Protein AF-A0AB34FBK9-F1 (afdb_monomer)

Radius of gyration: 46.94 Å; Cα contacts (8 Å, |Δi|>4): 694; chains: 1; bounding box: 92×140×111 Å

Organism: NCBI:txid1247861

pLDDT: mean 86.63, std 13.23, range [25.17, 98.56]

Solvent-accessible surface area (backbone atoms only — not comparable to full-atom values): 35061 Å² total; per-residue (Å²): 133,79,87,72,79,78,83,44,65,68,35,50,50,53,49,42,48,59,75,66,54,56,94,82,66,64,41,33,58,76,89,62,78,40,50,65,57,51,53,52,50,51,49,54,39,46,56,58,52,44,78,49,50,58,82,76,61,33,54,30,48,48,31,28,45,40,19,54,45,40,36,53,61,25,36,41,97,90,62,40,47,29,36,73,47,35,33,64,48,62,35,74,73,51,25,70,64,26,41,36,49,43,60,28,60,42,28,32,25,34,36,39,40,34,62,52,96,73,19,42,34,43,30,28,31,72,49,53,77,48,59,64,64,52,72,71,44,83,85,56,48,76,45,58,41,48,69,48,34,34,26,31,34,63,90,61,59,45,70,70,48,34,48,53,50,22,47,49,50,23,45,45,15,68,53,69,56,73,89,40,39,48,71,40,78,54,96,91,37,84,37,77,36,80,77,49,51,40,47,32,50,62,56,62,49,50,48,48,50,50,45,38,73,62,66,18,41,82,48,91,69,90,60,46,78,40,76,44,85,70,61,79,31,66,40,92,95,36,93,40,49,16,61,64,51,43,65,62,49,51,53,56,48,53,38,38,62,35,32,48,60,99,80,63,89,58,85,54,39,58,38,61,51,48,53,49,48,43,50,31,55,53,49,45,55,39,56,76,61,63,56,55,64,67,62,51,50,52,50,45,51,53,47,52,56,47,50,66,67,37,69,71,74,100,51,78,56,49,63,64,37,49,50,38,48,47,54,50,51,52,52,48,48,50,55,48,51,51,50,47,60,73,63,54,66,72,69,78,65,69,71,88,42,63,87,74,46,40,71,76,67,49,69,81,48,60,74,55,54,52,45,51,54,50,59,76,69,52,75,87,75,85,66,93,73,82,75,78,76,82,72,85,61,76,86,77,58,74,85,50,84,77,60,50,63,75,66,67,60,95,65,65,77,90,35,50,69,59,36,51,50,52,51,51,50,44,51,73,71,30,45,70,60,43,41,72,78,37,28,83,43,87,59,44,31,58,53,40,52,51,29,45,53,36,46,47,63,47,46,54,66,74,32,62,94,34,68,49,55,46,29,50,50,54,52,51,46,50,52,48,48,53,51,23,50,52,17,41,30,65,76,38,61,70,57,50,35,26,44,82,85,72,75,65,73,68,62,78,72,50,53,64,90,45,72,66,56,48,52,52,49,51,52,51,53,49,51,53,53,52,43,46,70,58,26,77,41,101,50,45,69,86,82,46,79,97,49,80,85,23,45,70,51,48,50,46,76,73,29,68,69,57,52,52,50,49,51,52,51,51,52,52,50,50,50,52,49,52,51,52,52,51,52,49,54,50,53,50,52,49,49,53,49,53,52,50,52,51,51,50,51,52,51,55,50,50,52,56,50,49,63,49,47,56,57,54,58,58,62,61,65,78,76,115

Sequence (624 aa):
MAPGSHITTSMLRSIVNHVFLPPKLPSGEDNGIWVPALIDLTLSSLRAFRAHHTDTEADSIMAAMGSIRNFRDTRTASGEISEPSLEAMLGAEVLKDAPIPLHVVAQNAGVIIRLADSGVHFEAFELSPANEAVYRTSGRLRRFFPEDAVAVPLKAFDWEFRSTIAGTLARMGREPVREMQPRVKKANADQVEERETVQPFIVKNLLLAILRSLGGSQVSVPCLQKNTRKEVMWSDNNKLPWRRSPVWLLIRIALQQALSPARDAGSGGLYKRYMVFFMSKVMERCLDAAMHSDELAVMNTKIGRRLVKLDTQEEAWLPTVAAAVRRAKETLHQRWQDTIVQNDKVLNIPRFDPARTIPGLVSEIPPLDDYLHSTMTRAARIATTFVPPSPGIWSLGEDTLPSRSIFRTEQSAAYALYNIASFEHWVEVHLASWIADNEACTSSSANLCDIIEAYHDYASAAYQGCPNALSRMFLTILELWIACDKASIVSCPLIAHYEPEIPIEPLSSLLLGQDGDMKRLFAAEKYLSERKRGATCPRSILFDHGKADDFGVRYFASSPHHQILLQHIEEDAQTARVAKLGEFRRLQAEYNRLMVDAGRLLLRSGIRHLEKGDTWAARRREVS

Secondary structure (DSSP, 8-state):
--------HHHHHHHHHHHT--SS--SS---STTHHHHHHHHHHHHHHHHTTS-HHHHHHHHHHHHHHHHHHHTB-TTSSB-HHHHHHHTSHHHHHH--EEEEEGGGTEEEEEEEETTEEEEEEEESS--HHHHHH-SS-EEEEESSEEEEEPGGG--HHHHHHHHHHHHHHHHS--GGGS-EEEETTEEEE-TTSPPPTHIIIIIIHHHHHHTT-EE-----EEEEE---EE--TT-SS-EE--HHHHHHHHHHHHHT--TT--STT-HHHHHHHHHHHHHHHHHHHTT--HHHHHHHHHHHHHHHHHHT--S-TTHHHHHHHHHHHHHHHHHHHHHHHHHH----------HHHHHHHH----HHHHHHHHHHHT------S-------------TTSPPPGGGGTS---GGGHHHHHHHHHHHHHHHHHHHHHHHTT-TTHHHHHHHHHHHHHHHHHHHTTT-HHHHHHHHHHHHHHHHHHHHHHHHH-GGGGGB-----SGGGGG----SHHHHHHHHHHHHHHHHHHHH--B-S-SSS--SSTTSHHHHHHHT-HHHHHHHHHHHHHHHHHHHHHHHHHHHHHHHHHHHHHHHHHHHHHHHHHHHHHHHHHHHHTSS--

InterPro domains:
  IPR046541 Domain of unknown function DUF6606 [PF20255] (15-283)

Mean predicted aligned error: 18.23 Å

Nearest PDB structures (foldseek):
  8g9k-assembly1_A  TM=2.382E-01  e=8.189E-01  synthetic construct

Foldseek 3Di:
DPPPPPQALVLLVVVLCQLLVAPDHDAAADPCLSVLVLLVLLLVLLVVVLVQDDDPLNLLSQQLNLQSVLCNQQADNSRFGDLVSQLVCLPPVNLVRYWHWHQLALLQKIWIWHADPQAIKTFIPHLDDWVCQQVPDDDFDKDKGRPWMKHAHPVLSDSVNSSVVSVVSRCSSPDHDQVQFDWDQDPNDTDGPPQTDGHNCCVPPVVRVVRVVSVIDIDDDDMDIDRDNWDWHHDPVYPYTYINDSSSSSSLSRSCPSQDDPPPPDQAGRSLVSSLSSLLSSLVVCVVNVHDLSSLVSSLVSSVVSCVSNVDDDGSSVVSSVVSSVSSVVSSVVVVVVVCVVPPPPVPPPPPDCVVVVVVVPPVPVVVVVVVVCVVPDDDDPPVDDDDDPDLADDDDLQDDDFLVNLVDPDDPVCLVVNLVVNLVSLLPRLVVNLVVCLQPPCLLVRLVSNLVSSCVSQCVVCPPPQQSVLSNVLSSLSSVLSNLSSVCNVPVLSLQEQPPDDLVCNVVRPHPDPSSVVSNVVSSVSNVVSRVSHNDDDDQPPDDDDCSHPVNVVCVVDPVNVVVVVVVVVVVVVVVVVVVVVVVVVVVVVVVVVVVVVVVVVVVVVVVVVVVVVVVVVVVVPD

Structure (mmCIF, N/CA/C/O backbone):
data_AF-A0AB34FBK9-F1
#
_entry.id   AF-A0AB34FBK9-F1
#
loop_
_atom_site.group_PDB
_atom_site.id
_atom_site.type_symbol
_atom_site.label_atom_id
_atom_site.label_alt_id
_atom_site.label_comp_id
_atom_site.label_asym_id
_atom_site.label_entity_id
_atom_site.label_seq_id
_atom_site.pdbx_PDB_ins_code
_atom_site.Cartn_x
_atom_site.Cartn_y
_atom_site.Cartn_z
_atom_site.occupancy
_atom_site.B_iso_or_equiv
_atom_site.auth_seq_id
_atom_site.auth_comp_id
_atom_site.auth_asym_id
_atom_site.auth_atom_id
_atom_site.pdbx_PDB_model_num
ATOM 1 N N . MET A 1 1 ? 4.993 17.612 35.851 1.00 28.00 1 MET A N 1
ATOM 2 C CA . MET A 1 1 ? 5.352 17.013 34.547 1.00 28.00 1 MET A CA 1
ATOM 3 C C . MET A 1 1 ? 5.539 15.521 34.771 1.00 28.00 1 MET A C 1
ATOM 5 O O . MET A 1 1 ? 6.452 15.154 35.493 1.00 28.00 1 MET A O 1
ATOM 9 N N . ALA A 1 2 ? 4.633 14.680 34.265 1.00 25.17 2 ALA A N 1
ATOM 10 C CA . ALA A 1 2 ? 4.833 13.228 34.278 1.00 25.17 2 ALA A CA 1
ATOM 11 C C . ALA A 1 2 ? 5.958 12.871 33.285 1.00 25.17 2 ALA A C 1
ATOM 13 O O . ALA A 1 2 ? 6.077 13.568 32.272 1.00 25.17 2 ALA A O 1
ATOM 14 N N . PRO A 1 3 ? 6.789 11.850 33.555 1.00 30.47 3 PRO A N 1
ATOM 15 C CA . PRO A 1 3 ? 7.902 11.487 32.686 1.00 30.47 3 PRO A CA 1
ATOM 16 C C . PRO A 1 3 ? 7.350 11.099 31.313 1.00 30.47 3 PRO A C 1
ATOM 18 O O . PRO A 1 3 ? 6.673 10.085 31.160 1.00 30.47 3 PRO A O 1
ATOM 21 N N . GLY A 1 4 ? 7.578 11.958 30.319 1.00 39.34 4 GLY A N 1
ATOM 22 C CA . GLY A 1 4 ? 7.174 11.700 28.946 1.00 39.34 4 GLY A CA 1
ATOM 23 C C . GLY A 1 4 ? 7.963 10.511 28.425 1.00 39.34 4 GLY A C 1
ATOM 24 O O . GLY A 1 4 ? 9.183 10.585 28.306 1.00 39.34 4 GLY A O 1
ATOM 25 N N . SER A 1 5 ? 7.277 9.409 28.130 1.00 51.88 5 SER A N 1
ATOM 26 C CA . SER A 1 5 ? 7.871 8.280 27.422 1.00 51.88 5 SER A CA 1
ATOM 27 C C . SER A 1 5 ? 8.454 8.797 26.106 1.00 51.88 5 SER A C 1
ATOM 29 O O . SER A 1 5 ? 7.706 9.179 25.201 1.00 51.88 5 SER A O 1
ATOM 31 N N . HIS A 1 6 ? 9.781 8.871 26.011 1.00 72.31 6 HIS A N 1
ATOM 32 C CA . HIS A 1 6 ? 10.453 9.279 24.785 1.00 72.31 6 HIS A CA 1
ATOM 33 C C . HIS A 1 6 ? 10.071 8.305 23.667 1.00 72.31 6 HIS A C 1
ATOM 35 O O . HIS A 1 6 ? 10.380 7.116 23.727 1.00 72.31 6 HIS A O 1
ATOM 41 N N . ILE A 1 7 ? 9.368 8.807 22.651 1.00 87.38 7 ILE A N 1
ATOM 42 C CA . ILE A 1 7 ? 9.027 8.016 21.472 1.00 87.38 7 ILE A CA 1
ATOM 43 C C . ILE A 1 7 ? 10.307 7.741 20.678 1.00 87.38 7 ILE A C 1
ATOM 45 O O . ILE A 1 7 ? 10.973 8.663 20.209 1.00 87.38 7 ILE A O 1
ATOM 49 N N . THR A 1 8 ? 10.690 6.473 20.559 1.00 92.38 8 THR A N 1
ATOM 50 C CA . THR A 1 8 ? 11.918 6.091 19.852 1.00 92.38 8 THR A CA 1
ATOM 51 C C . THR A 1 8 ? 11.690 6.027 18.341 1.00 92.38 8 THR A C 1
ATOM 53 O O . THR A 1 8 ? 10.563 5.866 17.861 1.00 92.38 8 THR A O 1
ATOM 56 N N . THR A 1 9 ? 12.771 6.078 17.559 1.00 93.25 9 THR A N 1
ATOM 57 C CA . THR A 1 9 ? 12.709 5.933 16.095 1.00 93.25 9 THR A CA 1
ATOM 58 C C . THR A 1 9 ? 12.105 4.588 15.667 1.00 93.25 9 THR A C 1
ATOM 60 O O . THR A 1 9 ? 11.362 4.530 14.688 1.00 93.25 9 THR A O 1
ATOM 63 N N . SER A 1 10 ? 12.348 3.501 16.412 1.00 92.88 10 SER A N 1
ATOM 64 C CA . SER A 1 10 ? 11.756 2.185 16.121 1.00 92.88 10 SER A CA 1
ATOM 65 C C . SER A 1 10 ? 10.245 2.148 16.384 1.00 92.88 10 SER A C 1
ATOM 67 O O . SER A 1 10 ? 9.491 1.559 15.600 1.00 92.88 10 SER A O 1
ATOM 69 N N . MET A 1 11 ? 9.779 2.831 17.436 1.00 95.44 11 MET A N 1
ATOM 70 C CA . MET A 1 11 ? 8.348 3.001 17.703 1.00 95.44 11 MET A CA 1
ATOM 71 C C . MET A 1 11 ? 7.681 3.836 16.606 1.00 95.44 11 MET A C 1
ATOM 73 O O . MET A 1 11 ? 6.627 3.446 16.103 1.00 95.44 11 MET A O 1
ATOM 77 N N . LEU A 1 12 ? 8.316 4.933 16.173 1.00 96.19 12 LEU A N 1
ATOM 78 C CA . LEU A 1 12 ? 7.839 5.747 15.050 1.00 96.19 12 LEU A CA 1
ATOM 79 C C . LEU A 1 12 ? 7.733 4.933 13.761 1.00 96.19 12 LEU A C 1
ATOM 81 O O . LEU A 1 12 ? 6.695 4.973 13.106 1.00 96.19 12 LEU A O 1
ATOM 85 N N . ARG A 1 13 ? 8.750 4.133 13.425 1.00 95.56 13 ARG A N 1
ATOM 86 C CA . ARG A 1 13 ? 8.713 3.253 12.249 1.00 95.56 13 ARG A CA 1
ATOM 87 C C . ARG A 1 13 ? 7.550 2.260 12.309 1.00 95.56 13 ARG A C 1
ATOM 89 O O . ARG A 1 13 ? 6.854 2.063 11.315 1.00 95.56 13 ARG A O 1
ATOM 96 N N . SER A 1 14 ? 7.277 1.689 13.482 1.00 96.00 14 SER A N 1
ATOM 97 C CA . SER A 1 14 ? 6.122 0.802 13.676 1.00 96.00 14 SER A CA 1
ATOM 98 C C . SER A 1 14 ? 4.797 1.544 13.457 1.00 96.00 14 SER A C 1
ATOM 100 O O . SER A 1 14 ? 3.939 1.070 12.711 1.00 96.00 14 SER A O 1
ATOM 102 N N . ILE A 1 15 ? 4.653 2.759 13.999 1.00 97.31 15 ILE A N 1
ATOM 103 C CA . ILE A 1 15 ? 3.491 3.627 13.739 1.00 97.31 15 ILE A CA 1
ATOM 104 C C . ILE A 1 15 ? 3.349 3.912 12.238 1.00 97.31 15 ILE A C 1
ATOM 106 O O . ILE A 1 15 ? 2.248 3.796 11.694 1.00 97.31 15 ILE A O 1
ATOM 110 N N . VAL A 1 16 ? 4.443 4.230 11.541 1.00 97.25 16 VAL A N 1
ATOM 111 C CA . VAL A 1 16 ? 4.447 4.480 10.091 1.00 97.25 16 VAL A CA 1
ATOM 112 C C . VAL A 1 16 ? 3.953 3.255 9.317 1.00 97.25 16 VAL A C 1
ATOM 114 O O . VAL A 1 16 ? 3.072 3.394 8.459 1.00 97.25 16 VAL A O 1
ATOM 117 N N . ASN A 1 17 ? 4.415 2.053 9.668 1.00 96.50 17 ASN A N 1
ATOM 118 C CA . ASN A 1 17 ? 3.976 0.804 9.039 1.00 96.50 17 ASN A CA 1
ATOM 119 C C . ASN A 1 17 ? 2.456 0.599 9.142 1.00 96.50 17 ASN A C 1
ATOM 121 O O . ASN A 1 17 ? 1.808 0.193 8.175 1.00 96.50 17 ASN A O 1
ATOM 125 N N . HIS A 1 18 ? 1.846 0.968 10.271 1.00 96.06 18 HIS A N 1
ATOM 126 C CA . HIS A 1 18 ? 0.404 0.803 10.482 1.00 96.06 18 HIS A CA 1
ATOM 127 C C . HIS A 1 18 ? -0.443 1.952 9.927 1.00 96.06 18 HIS A C 1
ATOM 129 O O . HIS A 1 18 ? -1.517 1.715 9.354 1.00 96.06 18 HIS A O 1
ATOM 135 N N . VAL A 1 19 ? 0.020 3.196 10.050 1.00 96.81 19 VAL A N 1
ATOM 136 C CA . VAL A 1 19 ? -0.706 4.409 9.635 1.00 96.81 19 VAL A CA 1
ATOM 137 C C . VAL A 1 19 ? -0.567 4.640 8.129 1.00 96.81 19 VAL A C 1
ATOM 139 O O . VAL A 1 19 ? -1.576 4.764 7.415 1.00 96.81 19 VAL A O 1
ATOM 142 N N . PHE A 1 20 ? 0.668 4.647 7.627 1.00 96.44 20 PHE A N 1
ATOM 143 C CA . PHE A 1 20 ? 0.991 4.954 6.236 1.00 96.44 20 PHE A CA 1
ATOM 144 C C . PHE A 1 20 ? 1.027 3.724 5.346 1.00 96.44 20 PHE A C 1
ATOM 146 O O . PHE A 1 20 ? 0.654 3.859 4.181 1.00 96.44 20 PHE A O 1
ATOM 153 N N . LEU A 1 21 ? 1.341 2.544 5.883 1.00 94.25 21 LEU A N 1
ATOM 154 C CA . LEU A 1 21 ? 1.403 1.296 5.118 1.00 94.25 21 LEU A CA 1
ATOM 155 C C . LEU A 1 21 ? 2.316 1.451 3.875 1.00 94.25 21 LEU A C 1
ATOM 157 O O . LEU A 1 21 ? 1.800 1.485 2.748 1.00 94.25 21 LEU A O 1
ATOM 161 N N . PRO A 1 22 ? 3.630 1.678 4.085 1.00 94.81 22 PRO A N 1
ATOM 162 C CA . PRO A 1 22 ? 4.608 1.859 3.014 1.00 94.81 22 PRO A CA 1
ATOM 163 C C . PRO A 1 22 ? 4.772 0.580 2.171 1.00 94.81 22 PRO A C 1
ATOM 165 O O . PRO A 1 22 ? 4.321 -0.482 2.594 1.00 94.81 22 PRO A O 1
ATOM 168 N N . PRO A 1 23 ? 5.406 0.655 0.983 1.00 92.25 23 PRO A N 1
ATOM 169 C CA . PRO A 1 23 ? 5.618 -0.518 0.128 1.00 92.25 23 PRO A CA 1
ATOM 170 C C . PRO A 1 23 ? 6.427 -1.635 0.801 1.00 92.25 23 PRO A C 1
ATOM 172 O O . PRO A 1 23 ? 6.112 -2.807 0.628 1.00 92.25 23 PRO A O 1
ATOM 175 N N . LYS A 1 24 ? 7.445 -1.274 1.592 1.00 91.94 24 LYS A N 1
ATOM 176 C CA . LYS A 1 24 ? 8.253 -2.222 2.362 1.00 91.94 24 LYS A CA 1
ATOM 177 C C . LYS A 1 24 ? 7.694 -2.343 3.778 1.00 91.94 24 LYS A C 1
ATOM 179 O O . LYS A 1 24 ? 7.870 -1.440 4.590 1.00 91.94 24 LYS A O 1
ATOM 184 N N . LEU A 1 25 ? 7.025 -3.457 4.058 1.00 93.62 25 LEU A N 1
ATOM 185 C CA . LEU A 1 25 ? 6.480 -3.789 5.376 1.00 93.62 25 LEU A CA 1
ATOM 186 C C . LEU A 1 25 ? 7.363 -4.830 6.088 1.00 93.62 25 LEU A C 1
ATOM 188 O O . LEU A 1 25 ? 8.097 -5.558 5.414 1.00 93.62 25 LEU A O 1
ATOM 192 N N . PRO A 1 26 ? 7.312 -4.920 7.431 1.00 93.38 26 PRO A N 1
ATOM 193 C CA . PRO A 1 26 ? 7.999 -5.977 8.170 1.00 93.38 26 PRO A CA 1
ATOM 194 C C . PRO A 1 26 ? 7.496 -7.363 7.757 1.00 93.38 26 PRO A C 1
ATOM 196 O O . PRO A 1 26 ? 6.337 -7.510 7.383 1.00 93.38 26 PRO A O 1
ATOM 199 N N . SER A 1 27 ? 8.347 -8.383 7.862 1.00 90.50 27 SER A N 1
ATOM 200 C CA . SER A 1 27 ? 7.991 -9.773 7.542 1.00 90.50 27 SER A CA 1
ATOM 201 C C . SER A 1 27 ? 7.660 -10.634 8.771 1.00 90.50 27 SER A C 1
ATOM 203 O O . SER A 1 27 ? 7.493 -11.848 8.642 1.00 90.50 27 SER A O 1
ATOM 205 N N . GLY A 1 28 ? 7.587 -10.026 9.959 1.00 89.50 28 GLY A N 1
ATOM 206 C CA . GLY A 1 28 ? 7.308 -10.687 11.233 1.00 89.50 28 GLY A CA 1
ATOM 207 C C . GLY A 1 28 ? 6.499 -9.801 12.179 1.00 89.50 28 GLY A C 1
ATOM 208 O O . GLY A 1 28 ? 6.446 -8.582 11.999 1.00 89.50 28 GLY A O 1
ATOM 209 N N . GLU A 1 29 ? 5.843 -10.426 13.155 1.00 87.81 29 GLU A N 1
ATOM 210 C CA . GLU A 1 29 ? 5.015 -9.747 14.159 1.00 87.81 29 GLU A CA 1
ATOM 211 C C . GLU A 1 29 ? 5.752 -8.592 14.862 1.00 87.81 29 GLU A C 1
ATOM 213 O O . GLU A 1 29 ? 6.947 -8.667 15.152 1.00 87.81 29 GLU A O 1
ATOM 218 N N . ASP A 1 30 ? 5.020 -7.507 15.134 1.00 86.06 30 ASP A N 1
ATOM 219 C CA . ASP A 1 30 ? 5.521 -6.417 15.966 1.00 86.06 30 ASP A CA 1
ATOM 220 C C . ASP A 1 30 ? 5.174 -6.640 17.444 1.00 86.06 30 ASP A C 1
ATOM 222 O O . ASP A 1 30 ? 4.132 -7.186 17.787 1.00 86.06 30 ASP A O 1
ATOM 226 N N . ASN A 1 31 ? 6.049 -6.184 18.337 1.00 83.94 31 ASN A N 1
ATOM 227 C CA . ASN A 1 31 ? 5.907 -6.389 19.781 1.00 83.94 31 ASN A CA 1
ATOM 228 C C . ASN A 1 31 ? 4.890 -5.451 20.461 1.00 83.94 31 ASN A C 1
ATOM 230 O O . ASN A 1 31 ? 4.823 -5.416 21.687 1.00 83.94 31 ASN A O 1
ATOM 234 N N . GLY A 1 32 ? 4.155 -4.626 19.706 1.00 88.94 32 GLY A N 1
ATOM 235 C CA . GLY A 1 32 ? 3.151 -3.710 20.253 1.00 88.94 32 GLY A CA 1
ATOM 236 C C . GLY A 1 32 ? 3.663 -2.578 21.161 1.00 88.94 32 GLY A C 1
ATOM 237 O O . GLY A 1 32 ? 2.853 -1.749 21.575 1.00 88.94 32 GLY A O 1
ATOM 238 N N . ILE A 1 33 ? 4.972 -2.459 21.436 1.00 91.38 33 ILE A N 1
ATOM 239 C CA . ILE A 1 33 ? 5.542 -1.456 22.372 1.00 91.38 33 ILE A CA 1
ATOM 240 C C . ILE A 1 33 ? 5.197 -0.017 21.955 1.00 91.38 33 ILE A C 1
ATOM 242 O O . ILE A 1 33 ? 5.088 0.886 22.777 1.00 91.38 33 ILE A O 1
ATOM 246 N N . TRP A 1 34 ? 4.979 0.204 20.663 1.00 94.12 34 TRP A N 1
ATOM 247 C CA . TRP A 1 34 ? 4.639 1.490 20.059 1.00 94.12 34 TRP A CA 1
ATOM 248 C C . TRP A 1 34 ? 3.175 1.926 20.280 1.00 94.12 34 TRP A C 1
ATOM 250 O O . TRP A 1 34 ? 2.833 3.074 19.987 1.00 94.12 34 TRP A O 1
ATOM 260 N N . VAL A 1 35 ? 2.296 1.048 20.781 1.00 95.56 35 VAL A N 1
ATOM 261 C CA . VAL A 1 35 ? 0.851 1.312 20.912 1.00 95.56 35 VAL A CA 1
ATOM 262 C C . VAL A 1 35 ? 0.525 2.480 21.857 1.00 95.56 35 VAL A C 1
ATOM 264 O O . VAL A 1 35 ? -0.247 3.345 21.436 1.00 95.56 35 VAL A O 1
ATOM 267 N N . PRO A 1 36 ? 1.089 2.586 23.080 1.00 95.19 36 PRO A N 1
ATOM 268 C CA . PRO A 1 36 ? 0.850 3.744 23.947 1.00 95.19 36 PRO A CA 1
ATOM 269 C C . PRO A 1 36 ? 1.236 5.063 23.269 1.00 95.19 36 PRO A C 1
ATOM 271 O O . PRO A 1 36 ? 0.460 6.017 23.268 1.00 95.19 36 PRO A O 1
ATOM 274 N N . ALA A 1 37 ? 2.372 5.077 22.566 1.00 95.56 37 ALA A N 1
ATOM 275 C CA . ALA A 1 37 ? 2.821 6.247 21.821 1.00 95.56 37 ALA A CA 1
ATOM 276 C C . ALA A 1 37 ? 1.877 6.616 20.662 1.00 95.56 37 ALA A C 1
ATOM 278 O O . ALA A 1 37 ? 1.657 7.800 20.414 1.00 95.56 37 ALA A O 1
ATOM 279 N N . LEU A 1 38 ? 1.268 5.637 19.976 1.00 97.44 38 LEU A N 1
ATOM 280 C CA . LEU A 1 38 ? 0.216 5.907 18.987 1.00 97.44 38 LEU A CA 1
ATOM 281 C C . LEU A 1 38 ? -0.999 6.590 19.636 1.00 97.44 38 LEU A C 1
ATOM 283 O O . LEU A 1 38 ? -1.543 7.539 19.067 1.00 97.44 38 LEU A O 1
ATOM 287 N N . ILE A 1 39 ? -1.440 6.105 20.800 1.00 97.56 39 ILE A N 1
ATOM 288 C CA . ILE A 1 39 ? -2.598 6.647 21.523 1.00 97.56 39 ILE A CA 1
ATOM 289 C C . ILE A 1 39 ? -2.318 8.088 21.968 1.00 97.56 39 ILE A C 1
ATOM 291 O O . ILE A 1 39 ? -3.115 8.985 21.685 1.00 97.56 39 ILE A O 1
ATOM 295 N N . ASP A 1 40 ? -1.158 8.341 22.572 1.00 96.31 40 ASP A N 1
ATOM 296 C CA . ASP A 1 40 ? -0.764 9.682 23.013 1.00 96.31 40 ASP A CA 1
ATOM 297 C C . ASP A 1 40 ? -0.562 10.648 21.840 1.00 96.31 40 ASP A C 1
ATOM 299 O O . ASP A 1 40 ? -0.953 11.821 21.912 1.00 96.31 40 ASP A O 1
ATOM 303 N N . LEU A 1 41 ? -0.017 10.168 20.718 1.00 97.44 41 LEU A N 1
ATOM 304 C CA . LEU A 1 41 ? 0.096 10.960 19.495 1.00 97.44 41 LEU A CA 1
ATOM 305 C C . LEU A 1 41 ? -1.283 11.282 18.904 1.00 97.44 41 LEU A C 1
ATOM 307 O O . LEU A 1 41 ? -1.503 12.398 18.437 1.00 97.44 41 LEU A O 1
ATOM 311 N N . THR A 1 42 ? -2.236 10.351 18.979 1.00 98.31 42 THR A N 1
ATOM 312 C CA . THR A 1 42 ? -3.632 10.572 18.565 1.00 98.31 42 THR A CA 1
ATOM 313 C C . THR A 1 42 ? -4.290 11.645 19.441 1.00 98.31 42 THR A C 1
ATOM 315 O O . THR A 1 42 ? -4.841 12.615 18.915 1.00 98.31 42 THR A O 1
ATOM 318 N N . LEU A 1 43 ? -4.167 11.535 20.771 1.00 97.94 43 LEU A N 1
ATOM 319 C CA . LEU A 1 43 ? -4.716 12.498 21.737 1.00 97.94 43 LEU A CA 1
ATOM 320 C C . LEU A 1 43 ? -4.104 13.894 21.595 1.00 97.94 43 LEU A C 1
ATOM 322 O O . LEU A 1 43 ? -4.829 14.887 21.561 1.00 97.94 43 LEU A O 1
ATOM 326 N N . SER A 1 44 ? -2.777 13.990 21.511 1.00 97.25 44 SER A N 1
ATOM 327 C CA . SER A 1 44 ? -2.094 15.275 21.311 1.00 97.25 44 SER A CA 1
ATOM 328 C C . SER A 1 44 ? -2.442 15.904 19.961 1.00 97.25 44 SER A C 1
ATOM 330 O O . SER A 1 44 ? -2.670 17.111 19.900 1.00 97.25 44 SER A O 1
ATOM 332 N N . SER A 1 45 ? -2.588 15.096 18.905 1.00 97.69 45 SER A N 1
ATOM 333 C CA . SER A 1 45 ? -3.040 15.582 17.598 1.00 97.69 45 SER A CA 1
ATOM 334 C C . SER A 1 45 ? -4.487 16.071 17.633 1.00 97.69 45 SER A C 1
ATOM 336 O O . SER A 1 45 ? -4.774 17.088 17.016 1.00 97.69 45 SER A O 1
ATOM 338 N N . LEU A 1 46 ? -5.397 15.410 18.365 1.00 97.69 46 LEU A N 1
ATOM 339 C CA . LEU A 1 46 ? -6.776 15.895 18.539 1.00 97.69 46 LEU A CA 1
ATOM 340 C C . LEU A 1 46 ? -6.817 17.228 19.290 1.00 97.69 46 LEU A C 1
ATOM 342 O O . LEU A 1 46 ? -7.545 18.124 18.879 1.00 97.69 46 LEU A O 1
ATOM 346 N N . ARG A 1 47 ? -6.007 17.384 20.349 1.00 96.75 47 ARG A N 1
ATOM 347 C CA . ARG A 1 47 ? -5.890 18.657 21.084 1.00 96.75 47 ARG A CA 1
ATOM 348 C C . ARG A 1 47 ? -5.431 19.792 20.173 1.00 96.75 47 ARG A C 1
ATOM 350 O O . ARG A 1 47 ? -6.032 20.859 20.184 1.00 96.75 47 ARG A O 1
ATOM 357 N N . ALA A 1 48 ? -4.394 19.549 19.371 1.00 96.38 48 ALA A N 1
ATOM 358 C CA . ALA A 1 48 ? -3.916 20.532 18.404 1.00 96.38 48 ALA A CA 1
ATOM 359 C C . ALA A 1 48 ? -4.974 20.819 17.327 1.00 96.38 48 ALA A C 1
ATOM 361 O O . ALA A 1 48 ? -5.220 21.972 17.007 1.00 96.38 48 ALA A O 1
ATOM 362 N N . PHE A 1 49 ? -5.655 19.789 16.820 1.00 95.56 49 PHE A N 1
ATOM 363 C CA . PHE A 1 49 ? -6.714 19.936 15.823 1.00 95.56 49 PHE A CA 1
ATOM 364 C C . PHE A 1 49 ? -7.901 20.759 16.350 1.00 95.56 49 PHE A C 1
ATOM 366 O O . PHE A 1 49 ? -8.379 21.652 15.653 1.00 95.56 49 PHE A O 1
ATOM 373 N N . ARG A 1 50 ? -8.323 20.535 17.604 1.00 93.94 50 ARG A N 1
ATOM 374 C CA . ARG A 1 50 ? -9.395 21.289 18.278 1.00 93.94 50 ARG A CA 1
ATOM 375 C C . ARG A 1 50 ? -9.140 22.794 18.287 1.00 93.94 50 ARG A C 1
ATOM 377 O O . ARG A 1 50 ? -10.091 23.548 18.110 1.00 93.94 50 ARG A O 1
ATOM 384 N N . ALA A 1 51 ? -7.884 23.212 18.460 1.00 92.94 51 ALA A N 1
ATOM 385 C CA . ALA A 1 51 ? -7.496 24.623 18.495 1.00 92.94 51 ALA A CA 1
ATOM 386 C C . ALA A 1 51 ? -7.744 25.364 17.166 1.00 92.94 51 ALA A C 1
ATOM 388 O O . ALA A 1 51 ? -7.735 26.589 17.146 1.00 92.94 51 ALA A O 1
ATOM 389 N N . HIS A 1 52 ? -7.983 24.635 16.072 1.00 91.12 52 HIS A N 1
ATOM 390 C CA . HIS A 1 52 ? -8.265 25.193 14.747 1.00 91.12 52 HIS A CA 1
ATOM 391 C C . HIS A 1 52 ? -9.756 25.173 14.358 1.00 91.12 52 HIS A C 1
ATOM 393 O O . HIS A 1 52 ? -10.067 25.536 13.228 1.00 91.12 52 HIS A O 1
ATOM 399 N N . HIS A 1 53 ? -10.666 24.713 15.228 1.00 88.12 53 HIS A N 1
ATOM 400 C CA . HIS A 1 53 ? -12.084 24.505 14.885 1.00 88.12 53 HIS A CA 1
ATOM 401 C C . HIS A 1 53 ? -13.022 25.300 15.803 1.00 88.12 53 HIS A C 1
ATOM 403 O O . HIS A 1 53 ? -12.725 25.505 16.981 1.00 88.12 53 HIS A O 1
ATOM 409 N N . THR A 1 54 ? -14.166 25.722 15.257 1.00 76.19 54 THR A N 1
ATOM 410 C CA . THR A 1 54 ? -15.214 26.488 15.961 1.00 76.19 54 THR A CA 1
ATOM 411 C C . THR A 1 54 ? -16.122 25.584 16.811 1.00 76.19 54 THR A C 1
ATOM 413 O O . THR A 1 54 ? -15.918 24.369 16.870 1.00 76.19 54 THR A O 1
ATOM 416 N N . ASP A 1 55 ? -17.106 26.172 17.497 1.00 72.88 55 ASP A N 1
ATOM 417 C CA . ASP A 1 55 ? -17.874 25.549 18.588 1.00 72.88 55 ASP A CA 1
ATOM 418 C C . ASP A 1 55 ? -18.798 24.383 18.200 1.00 72.88 55 ASP A C 1
ATOM 420 O O . ASP A 1 55 ? -19.210 23.637 19.076 1.00 72.88 55 ASP A O 1
ATOM 424 N N . THR A 1 56 ? -19.109 24.150 16.924 1.00 73.00 56 THR A N 1
ATOM 425 C CA . THR A 1 56 ? -19.955 23.004 16.524 1.00 73.00 56 THR A CA 1
ATOM 426 C C . THR A 1 56 ? -19.138 21.738 16.247 1.00 73.00 56 THR A C 1
ATOM 428 O O . THR A 1 56 ? -19.488 20.642 16.682 1.00 73.00 56 THR A O 1
ATOM 431 N N . GLU A 1 57 ? -18.001 21.869 15.562 1.00 86.12 57 GLU A N 1
ATOM 432 C CA . GLU A 1 57 ? -17.057 20.763 15.323 1.00 86.12 57 GLU A CA 1
ATOM 433 C C . GLU A 1 57 ? -16.254 20.426 16.589 1.00 86.12 57 GLU A C 1
ATOM 435 O O . GLU A 1 57 ? -15.819 19.289 16.790 1.00 86.12 57 GLU A O 1
ATOM 440 N N . ALA A 1 58 ? -16.109 21.418 17.466 1.00 85.50 58 ALA A N 1
ATOM 441 C CA . ALA A 1 58 ? -15.590 21.325 18.816 1.00 85.50 58 ALA A CA 1
ATOM 442 C C . ALA A 1 58 ? -16.018 20.086 19.591 1.00 85.50 58 ALA A C 1
ATOM 444 O O . ALA A 1 58 ? -15.168 19.335 20.068 1.00 85.50 58 ALA A O 1
ATOM 445 N N . ASP A 1 59 ? -17.330 19.910 19.731 1.00 87.88 59 ASP A N 1
ATOM 446 C CA . ASP A 1 59 ? -17.930 18.913 20.603 1.00 87.88 59 ASP A CA 1
ATOM 447 C C . ASP A 1 59 ? -17.649 17.518 20.068 1.00 87.88 59 ASP A C 1
ATOM 449 O O . ASP A 1 59 ? -17.268 16.626 20.821 1.00 87.88 59 ASP A O 1
ATOM 453 N N . SER A 1 60 ? -17.698 17.355 18.743 1.00 89.94 60 SER A N 1
ATOM 454 C CA . SER A 1 60 ? -17.309 16.108 18.076 1.00 89.94 60 SER A CA 1
ATOM 455 C C . SER A 1 60 ? -15.829 15.781 18.314 1.00 89.94 60 SER A C 1
ATOM 457 O O . SER A 1 60 ? -15.472 14.633 18.589 1.00 89.94 60 SER A O 1
ATOM 459 N N . ILE A 1 61 ? -14.945 16.787 18.265 1.00 93.75 61 ILE A N 1
ATOM 460 C CA . ILE A 1 61 ? -13.515 16.605 18.558 1.00 93.75 61 ILE A CA 1
ATOM 461 C C . ILE A 1 61 ? -13.297 16.284 20.042 1.00 93.75 61 ILE A C 1
ATOM 463 O O . ILE A 1 61 ? -12.483 15.416 20.361 1.00 93.75 61 ILE A O 1
ATOM 467 N N . MET A 1 62 ? -14.028 16.928 20.954 1.00 92.44 62 MET A N 1
ATOM 468 C CA . MET A 1 62 ? -13.958 16.652 22.392 1.00 92.44 62 MET A CA 1
ATOM 469 C C . MET A 1 62 ? -14.481 15.254 22.729 1.00 92.44 62 MET A C 1
ATOM 471 O O . MET A 1 62 ? -13.818 14.537 23.477 1.00 92.44 62 MET A O 1
ATOM 475 N N . ALA A 1 63 ? -15.579 14.816 22.113 1.00 91.81 63 ALA A N 1
ATOM 476 C CA . ALA A 1 63 ? -16.095 13.455 22.229 1.00 91.81 63 ALA A CA 1
ATOM 477 C C . ALA A 1 63 ? -15.082 12.427 21.699 1.00 91.81 63 ALA A C 1
ATOM 479 O O . ALA A 1 63 ? -14.818 11.413 22.346 1.00 91.81 63 ALA A O 1
ATOM 480 N N . ALA A 1 64 ? -14.427 12.712 20.567 1.00 95.19 64 ALA A N 1
ATOM 481 C CA . ALA A 1 64 ? -13.346 11.877 20.046 1.00 95.19 64 ALA A CA 1
ATOM 482 C C . ALA A 1 64 ? -12.151 11.816 21.016 1.00 95.19 64 ALA A C 1
ATOM 484 O O . ALA A 1 64 ? -11.597 10.742 21.256 1.00 95.19 64 ALA A O 1
ATOM 485 N N . MET A 1 65 ? -11.770 12.948 21.619 1.00 96.62 65 MET A N 1
ATOM 486 C CA . MET A 1 65 ? -10.725 13.006 22.647 1.00 96.62 65 MET A CA 1
ATOM 487 C C . MET A 1 65 ? -11.098 12.207 23.893 1.00 96.62 65 MET A C 1
ATOM 489 O O . MET A 1 65 ? -10.243 11.494 24.416 1.00 96.62 65 MET A O 1
ATOM 493 N N . GLY A 1 66 ? -12.342 12.324 24.360 1.00 95.50 66 GLY A N 1
ATOM 494 C CA . GLY A 1 66 ? -12.878 11.545 25.472 1.00 95.50 66 GLY A CA 1
ATOM 495 C C . GLY A 1 66 ? -12.839 10.053 25.163 1.00 95.50 66 GLY A C 1
ATOM 496 O O . GLY A 1 66 ? -12.307 9.281 25.949 1.00 95.50 66 GLY A O 1
ATOM 497 N N . SER A 1 67 ? -13.255 9.652 23.962 1.00 96.25 67 SER A N 1
ATOM 498 C CA . SER A 1 67 ? -13.292 8.241 23.580 1.00 96.25 67 SER A CA 1
ATOM 499 C C . SER A 1 67 ? -11.901 7.604 23.503 1.00 96.25 67 SER A C 1
ATOM 501 O O . SER A 1 67 ? -11.677 6.510 24.023 1.00 96.25 67 SER A O 1
ATOM 503 N N . ILE A 1 68 ? -10.917 8.305 22.927 1.00 98.00 68 ILE A N 1
ATOM 504 C CA . ILE A 1 68 ? -9.529 7.817 22.903 1.00 98.00 68 ILE A CA 1
ATOM 505 C C . ILE A 1 68 ? -8.895 7.851 24.302 1.00 98.00 68 ILE A C 1
ATOM 507 O O . ILE A 1 68 ? -8.061 7.000 24.613 1.00 98.00 68 ILE A O 1
ATOM 511 N N . ARG A 1 69 ? -9.296 8.790 25.168 1.00 96.94 69 ARG A N 1
ATOM 512 C CA . ARG A 1 69 ? -8.863 8.823 26.570 1.00 96.94 69 ARG A CA 1
ATOM 513 C C . ARG A 1 69 ? -9.419 7.629 27.343 1.00 96.94 69 ARG A C 1
ATOM 515 O O . ARG A 1 69 ? -8.635 6.937 27.976 1.00 96.94 69 ARG A O 1
ATOM 522 N N . ASN A 1 70 ? -10.703 7.317 27.190 1.00 96.00 70 ASN A N 1
ATOM 523 C CA . ASN A 1 70 ? -11.323 6.131 27.779 1.00 96.00 70 ASN A CA 1
ATOM 524 C C . ASN A 1 70 ? -10.636 4.851 27.279 1.00 96.00 70 ASN A C 1
ATOM 526 O O . ASN A 1 70 ? -10.309 3.972 28.073 1.00 96.00 70 ASN A O 1
ATOM 530 N N . PHE A 1 71 ? -10.312 4.769 25.981 1.00 97.00 71 PHE A N 1
ATOM 531 C CA . PHE A 1 71 ? -9.529 3.649 25.446 1.00 97.00 71 PHE A CA 1
ATOM 532 C C . PHE A 1 71 ? -8.140 3.540 26.087 1.00 97.00 71 PHE A C 1
ATOM 534 O O . PHE A 1 71 ? -7.673 2.437 26.338 1.00 97.00 71 PHE A O 1
ATOM 541 N N . ARG A 1 72 ? -7.457 4.658 26.350 1.00 96.69 72 ARG A N 1
ATOM 542 C CA . ARG A 1 72 ? -6.152 4.657 27.026 1.00 96.69 72 ARG A CA 1
ATOM 543 C C . ARG A 1 72 ? -6.273 4.217 28.483 1.00 96.69 72 ARG A C 1
ATOM 545 O O . ARG A 1 72 ? -5.499 3.380 28.928 1.00 96.69 72 ARG A O 1
ATOM 552 N N . ASP A 1 73 ? -7.229 4.788 29.203 1.00 95.19 73 ASP A N 1
ATOM 553 C CA . ASP A 1 73 ? -7.331 4.675 30.657 1.00 95.19 73 ASP A CA 1
ATOM 554 C C . ASP A 1 73 ? -7.943 3.322 31.079 1.00 95.19 73 ASP A C 1
ATOM 556 O O . ASP A 1 73 ? -7.755 2.877 32.207 1.00 95.19 73 ASP A O 1
ATOM 560 N N . THR A 1 74 ? -8.636 2.626 30.166 1.00 94.62 74 THR A N 1
ATOM 561 C CA . THR A 1 74 ? -9.114 1.243 30.367 1.00 94.62 74 THR A CA 1
ATOM 562 C C . THR A 1 74 ? -8.039 0.197 30.082 1.00 94.62 74 THR A C 1
ATOM 564 O O . THR A 1 74 ? -8.315 -0.997 30.199 1.00 94.62 74 THR A O 1
ATOM 567 N N . ARG A 1 75 ? -6.820 0.597 29.696 1.00 93.69 75 ARG A N 1
ATOM 568 C CA . ARG A 1 75 ? -5.745 -0.328 29.324 1.00 93.69 75 ARG A CA 1
ATOM 569 C C . ARG A 1 75 ? -4.674 -0.423 30.399 1.00 93.69 75 ARG A C 1
ATOM 571 O O . ARG A 1 75 ? -4.215 0.582 30.931 1.00 93.69 75 ARG A O 1
ATOM 578 N N . THR A 1 76 ? -4.223 -1.641 30.666 1.00 91.75 76 THR A N 1
ATOM 579 C CA . THR A 1 76 ? -3.021 -1.891 31.468 1.00 91.75 76 THR A CA 1
ATOM 580 C C . THR A 1 76 ? -1.758 -1.534 30.674 1.00 91.75 76 THR A C 1
ATOM 582 O O . THR A 1 76 ? -1.792 -1.351 29.453 1.00 91.75 76 THR A O 1
ATOM 585 N N . ALA A 1 77 ? -0.604 -1.514 31.347 1.00 85.94 77 ALA A N 1
ATOM 586 C CA . ALA A 1 77 ? 0.693 -1.344 30.688 1.00 85.94 77 ALA A CA 1
ATOM 587 C C . ALA A 1 77 ? 1.006 -2.459 29.664 1.00 85.94 77 ALA A C 1
ATOM 589 O O . ALA A 1 77 ? 1.685 -2.197 28.674 1.00 85.94 77 ALA A O 1
ATOM 590 N N . SER A 1 78 ? 0.475 -3.674 29.861 1.00 85.00 78 SER A N 1
ATOM 591 C CA . SER A 1 78 ? 0.572 -4.789 28.904 1.00 85.00 78 SER A CA 1
ATOM 592 C C . SER A 1 78 ? -0.406 -4.668 27.726 1.00 85.00 78 SER A C 1
ATOM 594 O O . SER A 1 78 ? -0.328 -5.435 26.770 1.00 85.00 78 SER A O 1
ATOM 596 N N . GLY A 1 79 ? -1.311 -3.684 27.749 1.00 87.44 79 GLY A N 1
ATOM 597 C CA . GLY A 1 79 ? -2.291 -3.449 26.692 1.00 87.44 79 GLY A CA 1
ATOM 598 C C . GLY A 1 79 ? -3.569 -4.286 26.800 1.00 87.44 79 GLY A C 1
ATOM 599 O O . GLY A 1 79 ? -4.364 -4.289 25.851 1.00 87.44 79 GLY A O 1
ATOM 600 N N . GLU A 1 80 ? -3.766 -4.956 27.932 1.00 92.19 80 GLU A N 1
ATOM 601 C CA . GLU A 1 80 ? -4.986 -5.673 28.308 1.00 92.19 80 GLU A CA 1
ATOM 602 C C . GLU A 1 80 ? -6.030 -4.708 28.876 1.00 92.19 80 GLU A C 1
ATOM 604 O O . GLU A 1 80 ? -5.734 -3.546 29.146 1.00 92.19 80 GLU A O 1
ATOM 609 N N . ILE A 1 81 ? -7.258 -5.185 29.072 1.00 96.75 81 ILE A N 1
ATOM 610 C CA . ILE A 1 81 ? -8.315 -4.408 29.724 1.00 96.75 81 ILE A CA 1
ATOM 611 C C . ILE A 1 81 ? -8.075 -4.422 31.242 1.00 96.75 81 ILE A C 1
ATOM 613 O O . ILE A 1 81 ? -7.973 -5.484 31.857 1.00 96.75 81 ILE A O 1
ATOM 617 N N . SER A 1 82 ? -7.999 -3.235 31.842 1.00 96.62 82 SER A N 1
ATOM 618 C CA . SER A 1 82 ? -7.963 -3.037 33.289 1.00 96.62 82 SER A CA 1
ATOM 619 C C . SER A 1 82 ? -9.381 -3.140 33.843 1.00 96.62 82 SER A C 1
ATOM 621 O O . SER A 1 82 ? -10.196 -2.243 33.637 1.00 96.62 82 SER A O 1
ATOM 623 N N . GLU A 1 83 ? -9.671 -4.238 34.538 1.00 96.31 83 GLU A N 1
ATOM 624 C CA . GLU A 1 83 ? -10.975 -4.502 35.158 1.00 96.31 83 GLU A CA 1
ATOM 625 C C . GLU A 1 83 ? -11.420 -3.388 36.122 1.00 96.31 83 GLU A C 1
ATOM 627 O O . GLU A 1 83 ? -12.494 -2.837 35.881 1.00 96.31 83 GLU A O 1
ATOM 632 N N . PRO A 1 84 ? -10.600 -2.932 37.095 1.00 95.25 84 PRO A N 1
ATOM 633 C CA . PRO A 1 84 ? -11.001 -1.848 37.997 1.00 95.25 84 PRO A CA 1
ATOM 634 C C . PRO A 1 84 ? -11.256 -0.527 37.262 1.00 95.25 84 PRO A C 1
ATOM 636 O O . PRO A 1 84 ? -12.176 0.220 37.590 1.00 95.25 84 PRO A O 1
ATOM 639 N N . SER A 1 85 ? -10.442 -0.225 36.244 1.00 95.00 85 SER A N 1
ATOM 640 C CA . SER A 1 85 ? -10.597 1.003 35.456 1.00 95.00 85 SER A CA 1
ATOM 641 C C . SER A 1 85 ? -11.854 0.954 34.591 1.00 95.00 85 SER A C 1
ATOM 643 O O . SER A 1 85 ? -12.546 1.961 34.460 1.00 95.00 85 SER A O 1
ATOM 645 N N . LEU A 1 86 ? -12.156 -0.206 34.001 1.00 96.38 86 LEU A N 1
ATOM 646 C CA . LEU A 1 86 ? -13.363 -0.403 33.212 1.00 96.38 86 LEU A CA 1
ATOM 647 C C . LEU A 1 86 ? -14.608 -0.330 34.096 1.00 96.38 86 LEU A C 1
ATOM 649 O O . LEU A 1 86 ? -15.519 0.414 33.762 1.00 96.38 86 LEU A O 1
ATOM 653 N N . GLU A 1 87 ? -14.636 -1.030 35.228 1.00 95.12 87 GLU A N 1
ATOM 654 C CA . GLU A 1 87 ? -15.747 -0.988 36.185 1.00 95.12 87 GLU A CA 1
ATOM 655 C C . GLU A 1 87 ? -16.072 0.449 36.616 1.00 95.12 87 GLU A C 1
ATOM 657 O O . GLU A 1 87 ? -17.228 0.872 36.539 1.00 95.12 87 GLU A O 1
ATOM 662 N N . ALA A 1 88 ? -15.043 1.233 36.962 1.00 91.69 88 ALA A N 1
ATOM 663 C CA . ALA A 1 88 ? -15.198 2.647 37.289 1.00 91.69 88 ALA A CA 1
ATOM 664 C C . ALA A 1 88 ? -15.786 3.462 36.118 1.00 91.69 88 ALA A C 1
ATOM 666 O O . ALA A 1 88 ? -16.650 4.315 36.326 1.00 91.69 88 ALA A O 1
ATOM 667 N N . MET A 1 89 ? -15.364 3.185 34.879 1.00 92.88 89 MET A N 1
ATOM 668 C CA . MET A 1 89 ? -15.845 3.893 33.686 1.00 92.88 89 MET A CA 1
ATOM 669 C C . MET A 1 89 ? -17.210 3.429 33.176 1.00 92.88 89 MET A C 1
ATOM 671 O O . MET A 1 89 ? -17.867 4.172 32.452 1.00 92.88 89 MET A O 1
ATOM 675 N N . LEU A 1 90 ? -17.683 2.246 33.568 1.00 94.00 90 LEU A N 1
ATOM 676 C CA . LEU A 1 90 ? -19.041 1.801 33.257 1.00 94.00 90 LEU A CA 1
ATOM 677 C C . LEU A 1 90 ? -20.100 2.565 34.071 1.00 94.00 90 LEU A C 1
ATOM 679 O O . LEU A 1 90 ? -21.285 2.313 33.908 1.00 94.00 90 LEU A O 1
ATOM 683 N N . GLY A 1 91 ? -19.741 3.509 34.945 1.00 86.12 91 GLY A N 1
ATOM 684 C CA . GLY A 1 91 ? -20.714 4.427 35.541 1.00 86.12 91 GLY A CA 1
ATOM 685 C C . GLY A 1 91 ? -21.525 5.186 34.484 1.00 86.12 91 GLY A C 1
ATOM 686 O O . GLY A 1 91 ? -20.963 5.745 33.546 1.00 86.12 91 GLY A O 1
ATOM 687 N N . ALA A 1 92 ? -22.852 5.249 34.645 1.00 71.31 92 ALA A N 1
ATOM 688 C CA . ALA A 1 92 ? -23.735 5.921 33.684 1.00 71.31 92 ALA A CA 1
ATOM 689 C C . ALA A 1 92 ? -23.397 7.412 33.489 1.00 71.31 92 ALA A C 1
ATOM 691 O O . ALA A 1 92 ? -23.616 7.948 32.407 1.00 71.31 92 ALA A O 1
ATOM 692 N N . GLU A 1 93 ? -22.851 8.075 34.512 1.00 75.19 93 GLU A N 1
ATOM 693 C CA . GLU A 1 93 ? -22.350 9.451 34.412 1.00 75.19 93 GLU A CA 1
ATOM 694 C C . GLU A 1 93 ? -21.134 9.546 33.486 1.00 75.19 93 GLU A C 1
ATOM 696 O O . GLU A 1 93 ? -21.117 10.387 32.598 1.00 75.19 93 GLU A O 1
ATOM 701 N N . VAL A 1 94 ? -20.177 8.622 33.605 1.00 76.00 94 VAL A N 1
ATOM 702 C CA . VAL A 1 94 ? -18.967 8.586 32.766 1.00 76.00 94 VAL A CA 1
ATOM 703 C C . VAL A 1 94 ? -19.301 8.226 31.314 1.00 76.00 94 VAL A C 1
ATOM 705 O O . VAL A 1 94 ? -18.727 8.778 30.377 1.00 76.00 94 VAL A O 1
ATOM 708 N N . LEU A 1 95 ? -20.278 7.339 31.099 1.00 83.88 95 LEU A N 1
ATOM 709 C CA . LEU A 1 95 ? -20.739 6.962 29.758 1.00 83.88 95 LEU A CA 1
ATOM 710 C C . LEU A 1 95 ? -21.437 8.103 28.999 1.00 83.88 95 LEU A C 1
ATOM 712 O O . LEU A 1 95 ? -21.534 8.020 27.772 1.00 83.88 95 LEU A O 1
ATOM 716 N N . LYS A 1 96 ? -21.926 9.146 29.693 1.00 80.50 96 LYS A N 1
ATOM 717 C CA . LYS A 1 96 ? -22.470 10.356 29.047 1.00 80.50 96 LYS A CA 1
ATOM 718 C C . LYS A 1 96 ? -21.378 11.187 28.380 1.00 80.50 96 LYS A C 1
ATOM 720 O O . LYS A 1 96 ? -21.669 11.852 27.390 1.00 80.50 96 LYS A O 1
ATOM 725 N N . ASP A 1 97 ? -20.149 11.129 28.890 1.00 81.44 97 ASP A N 1
ATOM 726 C CA . ASP A 1 97 ? -19.057 11.977 28.413 1.00 81.44 97 ASP A CA 1
ATOM 727 C C . ASP A 1 97 ? -18.517 11.506 27.060 1.00 81.44 97 ASP A C 1
ATOM 729 O O . ASP A 1 97 ? -18.337 12.304 26.138 1.00 81.44 97 ASP A O 1
ATOM 733 N N . ALA A 1 98 ? -18.223 10.208 26.929 1.00 90.75 98 ALA A N 1
ATOM 734 C CA . ALA A 1 98 ? -17.727 9.637 25.682 1.00 90.75 98 ALA A CA 1
ATOM 735 C C . ALA A 1 98 ? -17.852 8.102 25.625 1.00 90.75 98 ALA A C 1
ATOM 737 O O . ALA A 1 98 ? -17.734 7.430 26.653 1.00 90.75 98 ALA A O 1
ATOM 738 N N . PRO A 1 99 ? -17.971 7.514 24.416 1.00 93.94 99 PRO A N 1
ATOM 739 C CA . PRO A 1 99 ? -17.898 6.067 24.224 1.00 93.94 99 PRO A CA 1
ATOM 740 C C . PRO A 1 99 ? -16.588 5.471 24.746 1.00 93.94 99 PRO A C 1
ATOM 742 O O . PRO A 1 99 ? -15.539 6.108 24.645 1.00 93.94 99 PRO A O 1
ATOM 745 N N . ILE A 1 100 ? -16.627 4.223 25.209 1.00 97.12 100 ILE A N 1
ATOM 746 C CA . ILE A 1 100 ? -15.480 3.448 25.695 1.00 97.12 100 ILE A CA 1
ATOM 747 C C . ILE A 1 100 ? -15.138 2.368 24.659 1.00 97.12 100 ILE A C 1
ATOM 749 O O . ILE A 1 100 ? -15.799 1.327 24.613 1.00 97.12 100 ILE A O 1
ATOM 753 N N . PRO A 1 101 ? -14.122 2.576 23.807 1.00 97.69 101 PRO A N 1
ATOM 754 C CA . PRO A 1 101 ? -13.594 1.529 22.950 1.00 97.69 101 PRO A CA 1
ATOM 755 C C . PRO A 1 101 ? -12.761 0.561 23.787 1.00 97.69 101 PRO A C 1
ATOM 757 O O . PRO A 1 101 ? -11.973 0.985 24.627 1.00 97.69 101 PRO A O 1
ATOM 760 N N . LEU A 1 102 ? -12.874 -0.730 23.506 1.00 98.06 102 LEU A N 1
ATOM 761 C CA . LEU A 1 102 ? -12.133 -1.803 24.154 1.00 98.06 102 LEU A CA 1
ATOM 762 C C . LEU A 1 102 ? -11.550 -2.737 23.097 1.00 98.06 102 LEU A C 1
ATOM 764 O O . LEU A 1 102 ? -12.205 -3.080 22.112 1.00 98.06 102 LEU A O 1
ATOM 768 N N . HIS A 1 103 ? -10.309 -3.164 23.322 1.00 97.38 103 HIS A N 1
ATOM 769 C CA . HIS A 1 103 ? -9.658 -4.201 22.529 1.00 97.38 103 HIS A CA 1
ATOM 770 C C . HIS A 1 103 ? -9.618 -5.489 23.350 1.00 97.38 103 HIS A C 1
ATOM 772 O O . HIS A 1 103 ? -8.831 -5.599 24.290 1.00 97.38 103 HIS A O 1
ATOM 778 N N . VAL A 1 104 ? -10.455 -6.461 22.985 1.00 96.88 104 VAL A N 1
ATOM 779 C CA . VAL A 1 104 ? -10.489 -7.785 23.614 1.00 96.88 104 VAL A CA 1
ATOM 780 C C . VAL A 1 104 ? -9.453 -8.665 22.911 1.00 96.88 104 VAL A C 1
ATOM 782 O O . VAL A 1 104 ? -9.770 -9.402 21.976 1.00 96.88 104 VAL A O 1
ATOM 785 N N . VAL A 1 105 ? -8.189 -8.505 23.321 1.00 93.50 105 VAL A N 1
ATOM 786 C CA . VAL A 1 105 ? -6.992 -8.988 22.605 1.00 93.50 105 VAL A CA 1
ATOM 787 C C . VAL A 1 105 ? -7.081 -10.475 22.264 1.00 93.50 105 VAL A C 1
ATOM 789 O O . VAL A 1 105 ? -7.020 -10.830 21.087 1.00 93.50 105 VAL A O 1
ATOM 792 N N . ALA A 1 106 ? -7.289 -11.333 23.269 1.00 94.56 106 ALA A N 1
ATOM 793 C CA . ALA A 1 106 ? -7.315 -12.784 23.083 1.00 94.56 106 ALA A CA 1
ATOM 794 C C . ALA A 1 106 ? -8.481 -13.289 22.210 1.00 94.56 106 ALA A C 1
ATOM 796 O O . ALA A 1 106 ? -8.441 -14.430 21.765 1.00 94.56 106 ALA A O 1
ATOM 797 N N . GLN A 1 107 ? -9.485 -12.448 21.926 1.00 95.62 107 GLN A N 1
ATOM 798 C CA . GLN A 1 107 ? -10.645 -12.796 21.095 1.00 95.62 107 GLN A CA 1
ATOM 799 C C . GLN A 1 107 ? -10.691 -12.033 19.766 1.00 95.62 107 GLN A C 1
ATOM 801 O O . GLN A 1 107 ? -11.721 -12.059 19.101 1.00 95.62 107 GLN A O 1
ATOM 806 N N . ASN A 1 108 ? -9.628 -11.316 19.370 1.00 95.44 108 ASN A N 1
ATOM 807 C CA . ASN A 1 108 ? -9.579 -10.566 18.101 1.00 95.44 108 ASN A CA 1
ATOM 808 C C . ASN A 1 108 ? -10.811 -9.650 17.869 1.00 95.44 108 ASN A C 1
ATOM 810 O O . ASN A 1 108 ? -11.285 -9.450 16.745 1.00 95.44 108 ASN A O 1
ATOM 814 N N . ALA A 1 109 ? -11.348 -9.078 18.947 1.00 97.44 109 ALA A N 1
ATOM 815 C CA . ALA A 1 109 ? -12.602 -8.338 18.908 1.00 97.44 109 ALA A CA 1
ATOM 816 C C . ALA A 1 109 ? -12.448 -6.918 19.453 1.00 97.44 109 ALA A C 1
ATOM 818 O O . ALA A 1 109 ? -11.670 -6.646 20.373 1.00 97.44 109 ALA A O 1
ATOM 819 N N . GLY A 1 110 ? -13.208 -6.005 18.858 1.00 97.75 110 GLY A N 1
ATOM 820 C CA . GLY A 1 110 ? -13.452 -4.670 19.374 1.00 97.75 110 GLY A CA 1
ATOM 821 C C . GLY A 1 110 ? -14.835 -4.620 20.004 1.00 97.75 110 GLY A C 1
ATOM 822 O O . GLY A 1 110 ? -15.780 -5.185 19.451 1.00 97.75 110 GLY A O 1
ATOM 823 N N . VAL A 1 111 ? -14.941 -3.940 21.143 1.00 98.06 111 VAL A N 1
ATOM 824 C CA . VAL A 1 111 ? -16.225 -3.592 21.761 1.00 98.06 111 VAL A CA 1
ATOM 825 C C . VAL A 1 111 ? -16.253 -2.087 21.971 1.00 98.06 111 VAL A C 1
ATOM 827 O O . VAL A 1 111 ? -15.299 -1.536 22.511 1.00 98.06 111 VAL A O 1
ATOM 830 N N . ILE A 1 112 ? -17.310 -1.409 21.538 1.00 97.38 112 ILE A N 1
ATOM 831 C CA . ILE A 1 112 ? -17.555 -0.007 21.892 1.00 97.38 112 ILE A CA 1
ATOM 832 C C . ILE A 1 112 ? -18.770 0.030 22.811 1.00 97.38 112 ILE A C 1
ATOM 834 O O . ILE A 1 112 ? -19.832 -0.477 22.457 1.00 97.38 112 ILE A O 1
ATOM 838 N N . ILE A 1 113 ? -18.587 0.600 24.001 1.00 97.00 113 ILE A N 1
ATOM 839 C CA . ILE A 1 113 ? -19.647 0.761 24.997 1.00 97.00 113 ILE A CA 1
ATOM 840 C C . ILE A 1 113 ? -20.042 2.231 25.036 1.00 97.00 113 ILE A C 1
ATOM 842 O O . ILE A 1 113 ? -19.180 3.093 25.216 1.00 97.00 113 ILE A O 1
ATOM 846 N N . ARG A 1 114 ? -21.326 2.543 24.863 1.00 94.19 114 ARG A N 1
ATOM 847 C CA . ARG A 1 114 ? -21.819 3.925 24.958 1.00 94.19 114 ARG A CA 1
ATOM 848 C C . ARG A 1 114 ? -23.234 3.999 25.493 1.00 94.19 114 ARG A C 1
ATOM 850 O O . ARG A 1 114 ? -24.017 3.070 25.325 1.00 94.19 114 ARG A O 1
ATOM 857 N N . LEU A 1 115 ? -23.566 5.130 26.104 1.00 92.94 115 LEU A N 1
ATOM 858 C CA . LEU A 1 115 ? -24.939 5.440 26.467 1.00 92.94 115 LEU A CA 1
ATOM 859 C C . LEU A 1 115 ? -25.725 5.914 25.234 1.00 92.94 115 LEU A C 1
ATOM 861 O O . LEU A 1 115 ? -25.218 6.691 24.426 1.00 92.94 115 LEU A O 1
ATOM 865 N N . ALA A 1 116 ? -26.963 5.448 25.104 1.00 90.44 116 ALA A N 1
ATOM 866 C CA . ALA A 1 116 ? -27.927 5.875 24.097 1.00 90.44 116 ALA A CA 1
ATOM 867 C C . ALA A 1 116 ? -29.347 5.889 24.695 1.00 90.44 116 ALA A C 1
ATOM 869 O O . ALA A 1 116 ? -29.562 5.440 25.823 1.00 90.44 116 ALA A O 1
ATOM 870 N N . ASP A 1 117 ? -30.330 6.361 23.925 1.00 86.88 117 ASP A N 1
ATOM 871 C CA . ASP A 1 117 ? -31.714 6.543 24.395 1.00 86.88 117 ASP A CA 1
ATOM 872 C C . ASP A 1 117 ? -32.348 5.250 24.933 1.00 86.88 117 ASP A C 1
ATOM 874 O O . ASP A 1 117 ? -33.111 5.271 25.896 1.00 86.88 117 ASP A O 1
ATOM 878 N N . SER A 1 118 ? -32.006 4.099 24.344 1.00 87.88 118 SER A N 1
ATOM 879 C CA . SER A 1 118 ? -32.534 2.790 24.748 1.00 87.88 118 SER A CA 1
ATOM 880 C C . SER A 1 118 ? -31.720 2.094 25.852 1.00 87.88 118 SER A C 1
ATOM 882 O O . SER A 1 118 ? -31.965 0.922 26.140 1.00 87.88 118 SER A O 1
ATOM 884 N N . GLY A 1 119 ? -30.739 2.777 26.451 1.00 92.94 119 GLY A N 1
ATOM 885 C CA . GLY A 1 119 ? -29.843 2.240 27.477 1.00 92.94 119 GLY A CA 1
ATOM 886 C C . GLY A 1 119 ? -28.377 2.200 27.041 1.00 92.94 119 GLY A C 1
ATOM 887 O O . GLY A 1 119 ? -27.938 2.972 26.192 1.00 92.94 119 GLY A O 1
ATOM 888 N N . VAL A 1 120 ? -27.595 1.301 27.634 1.00 95.75 120 VAL A N 1
ATOM 889 C CA . VAL A 1 120 ? -26.165 1.153 27.338 1.00 95.75 120 VAL A CA 1
ATOM 890 C C . VAL A 1 120 ? -25.973 0.172 26.190 1.00 95.75 120 VAL A C 1
ATOM 892 O O . VAL A 1 120 ? -26.364 -0.990 26.280 1.00 95.75 120 VAL A O 1
ATOM 895 N N . HIS A 1 121 ? -25.387 0.642 25.095 1.00 95.94 121 HIS A N 1
ATOM 896 C CA . HIS A 1 121 ? -25.119 -0.148 23.898 1.00 95.94 121 HIS A CA 1
ATOM 897 C C . HIS A 1 121 ? -23.747 -0.807 23.996 1.00 95.94 121 HIS A C 1
ATOM 899 O O . HIS A 1 121 ? -22.760 -0.147 24.311 1.00 95.94 121 HIS A O 1
ATOM 905 N N . PHE A 1 122 ? -23.702 -2.098 23.677 1.00 97.62 122 PHE A N 1
ATOM 906 C CA . PHE A 1 122 ? -22.496 -2.894 23.496 1.00 97.62 122 PHE A CA 1
ATOM 907 C C . PHE A 1 122 ? -22.374 -3.270 22.027 1.00 97.62 122 PHE A C 1
ATOM 909 O O . PHE A 1 122 ? -23.149 -4.082 21.524 1.00 97.62 122 PHE A O 1
ATOM 916 N N . GLU A 1 123 ? -21.401 -2.681 21.347 1.00 97.06 123 GLU A N 1
ATOM 917 C CA . GLU A 1 123 ? -21.192 -2.825 19.909 1.00 97.06 123 GLU A CA 1
ATOM 918 C C . GLU A 1 123 ? -19.960 -3.669 19.626 1.00 97.06 123 GLU A C 1
ATOM 920 O O . GLU A 1 123 ? -18.840 -3.221 19.866 1.00 97.06 123 GLU A O 1
ATOM 925 N N . ALA A 1 124 ? -20.160 -4.878 19.106 1.00 97.62 124 ALA A N 1
ATOM 926 C CA . ALA A 1 124 ? -19.097 -5.847 18.879 1.00 97.62 124 ALA A CA 1
ATOM 927 C C . ALA A 1 124 ? -18.754 -5.991 17.391 1.00 97.62 124 ALA A C 1
ATOM 929 O O . ALA A 1 124 ? -19.621 -5.962 16.511 1.00 97.62 124 ALA A O 1
ATOM 930 N N . PHE A 1 125 ? -17.465 -6.162 17.102 1.00 96.94 125 PHE A N 1
ATOM 931 C CA . PHE A 1 125 ? -16.958 -6.379 15.747 1.00 96.94 125 PHE A CA 1
ATOM 932 C C . PHE A 1 125 ? -15.578 -7.038 15.746 1.00 96.94 125 PHE A C 1
ATOM 934 O O . PHE A 1 125 ? -14.818 -6.953 16.710 1.00 96.94 125 PHE A O 1
ATOM 941 N N . GLU A 1 126 ? -15.225 -7.669 14.631 1.00 96.50 126 GLU A N 1
ATOM 942 C CA . GLU A 1 126 ? -13.918 -8.287 14.429 1.00 96.50 126 GLU A CA 1
ATOM 943 C C . GLU A 1 126 ? -12.843 -7.228 14.108 1.00 96.50 126 GLU A C 1
ATOM 945 O O . GLU A 1 126 ? -13.045 -6.341 13.270 1.00 96.50 126 GLU A O 1
ATOM 950 N N . LEU A 1 127 ? -11.633 -7.326 14.670 1.00 95.31 127 LEU A N 1
ATOM 951 C CA . LEU A 1 127 ? -10.556 -6.361 14.374 1.00 95.31 127 LEU A CA 1
ATOM 952 C C . LEU A 1 127 ? -9.593 -6.814 13.266 1.00 95.31 127 LEU A C 1
ATOM 954 O O . LEU A 1 127 ? -9.148 -5.992 12.443 1.00 95.31 127 LEU A O 1
ATOM 958 N N . SER A 1 128 ? -9.293 -8.105 13.193 1.00 94.12 128 SER A N 1
ATOM 959 C CA . SER A 1 128 ? -8.461 -8.692 12.142 1.00 94.12 128 SER A CA 1
ATOM 960 C C . SER A 1 128 ? -9.234 -9.764 11.392 1.00 94.12 128 SER A C 1
ATOM 962 O O . SER A 1 128 ? -9.658 -10.718 12.025 1.00 94.12 128 SER A O 1
ATOM 964 N N . PRO A 1 129 ? -9.416 -9.621 10.072 1.00 92.94 129 PRO A N 1
ATOM 965 C CA . PRO A 1 129 ? -10.033 -10.674 9.281 1.00 92.94 129 PRO A CA 1
ATOM 966 C C . PRO A 1 129 ? -9.079 -11.862 9.140 1.00 92.94 129 PRO A C 1
ATOM 968 O O . PRO A 1 129 ? -7.859 -11.673 9.196 1.00 92.94 129 PRO A O 1
ATOM 971 N N . ALA A 1 130 ? -9.644 -13.030 8.842 1.00 91.00 130 ALA A N 1
ATOM 972 C CA . ALA A 1 130 ? 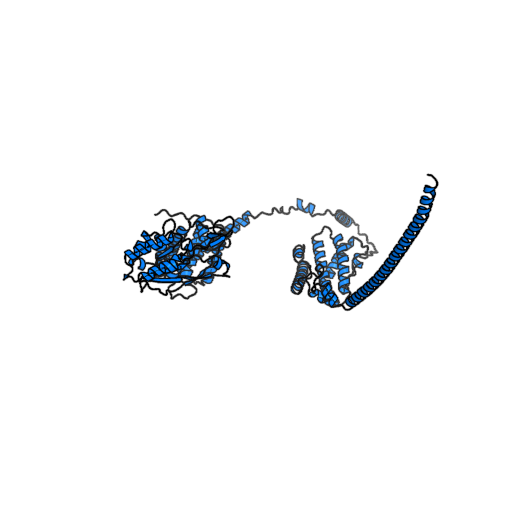-8.883 -14.209 8.442 1.00 91.00 130 ALA A CA 1
ATOM 973 C C . ALA A 1 130 ? -7.933 -13.905 7.272 1.00 91.00 130 ALA A C 1
ATOM 975 O O . ALA A 1 130 ? -8.288 -13.165 6.343 1.00 91.00 130 ALA A O 1
ATOM 976 N N . ASN A 1 131 ? -6.742 -14.507 7.281 1.00 89.56 131 ASN A N 1
ATOM 977 C CA . ASN A 1 131 ? -5.737 -14.298 6.241 1.00 89.56 131 ASN A CA 1
ATOM 978 C C . ASN A 1 131 ? -6.284 -14.666 4.855 1.00 89.56 131 ASN A C 1
ATOM 980 O O . ASN A 1 131 ? -6.037 -13.958 3.883 1.00 89.56 131 ASN A O 1
ATOM 984 N N . GLU A 1 132 ? -7.092 -15.724 4.762 1.00 88.44 132 GLU A N 1
ATOM 985 C CA . GLU A 1 132 ? -7.748 -16.127 3.516 1.00 88.44 132 GLU A CA 1
ATOM 986 C C . GLU A 1 132 ? -8.613 -15.006 2.920 1.00 88.44 132 GLU A C 1
ATOM 988 O O . GLU A 1 132 ? -8.541 -14.739 1.720 1.00 88.44 132 GLU A O 1
ATOM 993 N N . ALA A 1 133 ? -9.385 -14.297 3.748 1.00 89.00 133 ALA A N 1
ATOM 994 C CA . ALA A 1 133 ? -10.182 -13.164 3.290 1.00 89.00 133 ALA A CA 1
ATOM 995 C C . ALA A 1 133 ? -9.294 -12.015 2.784 1.00 89.00 133 ALA A C 1
ATOM 997 O O . ALA A 1 133 ? -9.682 -11.297 1.859 1.00 89.00 133 ALA A O 1
ATOM 998 N N . VAL A 1 134 ? -8.092 -11.849 3.351 1.00 89.19 134 VAL A N 1
ATOM 999 C CA . VAL A 1 134 ? -7.097 -10.881 2.865 1.00 89.19 134 VAL A CA 1
ATOM 1000 C C . VAL A 1 134 ? -6.545 -11.309 1.504 1.00 89.19 134 VAL A C 1
ATOM 1002 O O . VAL A 1 134 ? -6.557 -10.497 0.582 1.00 89.19 134 VAL A O 1
ATOM 1005 N N . TYR A 1 135 ? -6.123 -12.567 1.352 1.00 87.50 135 TYR A N 1
ATOM 1006 C CA . TYR A 1 135 ? -5.506 -13.068 0.119 1.00 87.50 135 TYR A CA 1
ATOM 1007 C C . TYR A 1 135 ? -6.486 -13.190 -1.051 1.00 87.50 135 TYR A C 1
ATOM 1009 O O . TYR A 1 135 ? -6.130 -12.872 -2.182 1.00 87.50 135 TYR A O 1
ATOM 1017 N N . ARG A 1 136 ? -7.731 -13.616 -0.799 1.00 88.62 136 ARG A N 1
ATOM 1018 C CA . ARG A 1 136 ? -8.755 -13.773 -1.848 1.00 88.62 136 ARG A CA 1
ATOM 1019 C C . ARG A 1 136 ? -9.302 -12.442 -2.364 1.00 88.62 136 ARG A C 1
ATOM 1021 O O . ARG A 1 136 ? -9.867 -12.395 -3.453 1.00 88.62 136 ARG A O 1
ATOM 1028 N N . THR A 1 137 ? -9.184 -11.361 -1.594 1.00 87.94 137 THR A N 1
ATOM 1029 C CA . THR A 1 137 ? -9.786 -10.080 -1.973 1.00 87.94 137 THR A CA 1
ATOM 1030 C C . THR A 1 137 ? -8.901 -9.316 -2.951 1.00 87.94 137 THR A C 1
ATOM 1032 O O . THR A 1 137 ? -7.905 -8.704 -2.567 1.00 87.94 137 THR A O 1
ATOM 1035 N N . SER A 1 138 ? -9.335 -9.209 -4.206 1.00 83.25 138 SER A N 1
ATOM 1036 C CA . SER A 1 138 ? -8.775 -8.225 -5.133 1.00 83.25 138 SER A CA 1
ATOM 1037 C C . SER A 1 138 ? -9.167 -6.804 -4.695 1.00 83.25 138 SER A C 1
ATOM 1039 O O . SER A 1 138 ? -10.337 -6.423 -4.688 1.00 83.25 138 SER A O 1
ATOM 1041 N N . GLY A 1 139 ? -8.186 -5.982 -4.314 1.00 84.88 139 GLY A N 1
ATOM 1042 C CA . GLY A 1 139 ? -8.403 -4.567 -3.997 1.00 84.88 139 GLY A CA 1
ATOM 1043 C C . GLY A 1 139 ? -8.577 -4.249 -2.506 1.00 84.88 139 GLY A C 1
ATOM 1044 O O . GLY A 1 139 ? -7.588 -4.010 -1.807 1.00 84.88 139 GLY A O 1
ATOM 1045 N N . ARG A 1 140 ? -9.815 -4.057 -2.025 1.00 86.56 140 ARG A N 1
ATOM 1046 C CA . ARG A 1 140 ? -10.101 -3.627 -0.635 1.00 86.56 140 ARG A CA 1
ATOM 1047 C C . ARG A 1 140 ? -11.210 -4.462 -0.012 1.00 86.56 140 ARG A C 1
ATOM 1049 O O . ARG A 1 140 ? -12.304 -4.530 -0.561 1.00 86.56 140 ARG A O 1
ATOM 1056 N N . LEU A 1 141 ? -10.950 -4.981 1.187 1.00 91.19 141 LEU A N 1
ATOM 1057 C CA . LEU A 1 141 ? -11.923 -5.755 1.948 1.00 91.19 141 LEU A CA 1
ATOM 1058 C C . LEU A 1 141 ? -12.957 -4.820 2.585 1.00 91.19 141 LEU A C 1
ATOM 1060 O O . LEU A 1 141 ? -12.610 -3.986 3.433 1.00 91.19 141 LEU A O 1
ATOM 1064 N N . ARG A 1 142 ? -14.218 -4.949 2.167 1.00 92.19 142 ARG A N 1
ATOM 1065 C CA . ARG A 1 142 ? -15.364 -4.236 2.749 1.00 92.19 142 ARG A CA 1
ATOM 1066 C C . ARG A 1 142 ? -15.764 -4.912 4.055 1.00 92.19 142 ARG A C 1
ATOM 1068 O O . ARG A 1 142 ? -16.000 -6.112 4.069 1.00 92.19 142 ARG A O 1
ATOM 1075 N N . ARG A 1 143 ? -15.808 -4.141 5.139 1.00 93.12 143 ARG A N 1
ATOM 1076 C CA . ARG A 1 143 ? -16.185 -4.609 6.480 1.00 93.12 143 ARG A CA 1
ATOM 1077 C C . ARG A 1 143 ? -17.135 -3.610 7.129 1.00 93.12 143 ARG A C 1
ATOM 1079 O O . ARG A 1 143 ? -17.116 -2.430 6.765 1.00 93.12 143 ARG A O 1
ATOM 1086 N N . PHE A 1 144 ? -17.930 -4.092 8.071 1.00 92.06 144 PHE A N 1
ATOM 1087 C CA . PHE A 1 144 ? -19.012 -3.368 8.731 1.00 92.06 144 PHE A CA 1
ATOM 1088 C C . PHE A 1 144 ? -18.676 -3.198 10.216 1.00 92.06 144 PHE A C 1
ATOM 1090 O O . PHE A 1 144 ? -18.127 -4.117 10.816 1.00 92.06 144 PHE A O 1
ATOM 1097 N N . PHE A 1 145 ? -18.913 -2.009 10.775 1.00 93.56 145 PHE A N 1
ATOM 1098 C CA . PHE A 1 145 ? -18.569 -1.687 12.162 1.00 93.56 145 PHE A CA 1
ATOM 1099 C C . PHE A 1 145 ? -19.664 -0.836 12.831 1.00 93.56 145 PHE A C 1
ATOM 1101 O O . PHE A 1 145 ? -19.865 0.305 12.406 1.00 93.56 145 PHE A O 1
ATOM 1108 N N . PRO A 1 146 ? -20.314 -1.324 13.897 1.00 94.62 146 PRO A N 1
ATOM 1109 C CA . PRO A 1 146 ? -20.201 -2.686 14.418 1.00 94.62 146 PRO A CA 1
ATOM 1110 C C . PRO A 1 146 ? -20.859 -3.720 13.502 1.00 94.62 146 PRO A C 1
ATOM 1112 O O . PRO A 1 146 ? -21.550 -3.371 12.548 1.00 94.62 146 PRO A O 1
ATOM 1115 N N . GLU A 1 147 ? -20.615 -4.993 13.797 1.00 93.94 147 GLU A N 1
ATOM 1116 C CA . GLU A 1 147 ? -21.303 -6.106 13.139 1.00 93.94 147 GLU A CA 1
ATOM 1117 C C . GLU A 1 147 ? -22.595 -6.450 13.886 1.00 93.94 147 GLU A C 1
ATOM 1119 O O . GLU A 1 147 ? -23.614 -6.706 13.255 1.00 93.94 147 GLU A O 1
ATOM 1124 N N . ASP A 1 148 ? -22.563 -6.376 15.220 1.00 94.19 148 ASP A N 1
ATOM 1125 C CA . ASP A 1 148 ? -23.696 -6.660 16.095 1.00 94.19 148 ASP A CA 1
ATOM 1126 C C . ASP A 1 148 ? -23.728 -5.697 17.288 1.00 94.19 148 ASP A C 1
ATOM 1128 O O . ASP A 1 148 ? -22.681 -5.240 17.760 1.00 94.19 148 ASP A O 1
ATOM 1132 N N . ALA A 1 149 ? -24.928 -5.410 17.802 1.00 96.12 149 ALA A N 1
ATOM 1133 C CA . ALA A 1 149 ? -25.109 -4.547 18.962 1.00 96.12 149 ALA A CA 1
ATOM 1134 C C . ALA A 1 149 ? -26.250 -5.012 19.880 1.00 96.12 149 ALA A C 1
ATOM 1136 O O . ALA A 1 149 ? -27.312 -5.443 19.422 1.00 96.12 149 ALA A O 1
ATOM 1137 N N . VAL A 1 150 ? -26.038 -4.887 21.192 1.00 97.62 150 VAL A N 1
ATOM 1138 C CA . VAL A 1 150 ? -27.042 -5.169 22.231 1.00 97.62 150 VAL A CA 1
ATOM 1139 C C . VAL A 1 150 ? -27.198 -3.947 23.129 1.00 97.62 150 VAL A C 1
ATOM 1141 O O . VAL A 1 150 ? -26.205 -3.404 23.604 1.00 97.62 150 VAL A O 1
ATOM 1144 N N . ALA A 1 151 ? -28.437 -3.523 23.377 1.00 97.25 151 ALA A N 1
ATOM 1145 C CA . ALA A 1 151 ? -28.761 -2.454 24.314 1.00 97.25 151 ALA A CA 1
ATOM 1146 C C . ALA A 1 151 ? -29.247 -3.034 25.642 1.00 97.25 151 ALA A C 1
ATOM 1148 O O . ALA A 1 151 ? -30.229 -3.778 25.670 1.00 97.25 151 ALA A O 1
ATOM 1149 N N . VAL A 1 152 ? -28.585 -2.660 26.733 1.00 96.50 152 VAL A N 1
ATOM 1150 C CA . VAL A 1 152 ? -28.950 -3.023 28.104 1.00 96.50 152 VAL A CA 1
ATOM 1151 C C . VAL A 1 152 ? -29.677 -1.840 28.751 1.00 96.50 152 VAL A C 1
ATOM 1153 O O . VAL A 1 152 ? -29.096 -0.756 28.851 1.00 96.50 152 VAL A O 1
ATOM 1156 N N . PRO A 1 153 ? -30.939 -1.998 29.192 1.00 94.50 153 PRO A N 1
ATOM 1157 C CA . PRO A 1 153 ? -31.677 -0.927 29.854 1.00 94.50 153 PRO A CA 1
ATOM 1158 C C . PRO A 1 153 ? -30.956 -0.429 31.111 1.00 94.50 153 PRO A C 1
ATOM 1160 O O . PRO A 1 153 ? -30.472 -1.238 31.896 1.00 94.50 153 PRO A O 1
ATOM 1163 N N . LEU A 1 154 ? -30.971 0.885 31.370 1.00 92.00 154 LEU A N 1
ATOM 1164 C CA . LEU A 1 154 ? -30.308 1.480 32.547 1.00 92.00 154 LEU A CA 1
ATOM 1165 C C . LEU A 1 154 ? -30.742 0.849 33.879 1.00 92.00 154 LEU A C 1
ATOM 1167 O O . LEU A 1 154 ? -29.932 0.710 34.785 1.00 92.00 154 LEU A O 1
ATOM 1171 N N . LYS A 1 155 ? -32.003 0.411 33.974 1.00 91.56 155 LYS A N 1
ATOM 1172 C CA . LYS A 1 155 ? -32.540 -0.292 35.150 1.00 91.56 155 LYS A CA 1
ATOM 1173 C C . LYS A 1 155 ? -31.839 -1.622 35.461 1.00 91.56 155 LYS A C 1
ATOM 1175 O O . LYS A 1 155 ? -31.836 -2.029 36.610 1.00 91.56 155 LYS A O 1
ATOM 1180 N N . ALA A 1 156 ? -31.309 -2.300 34.443 1.00 91.62 156 ALA A N 1
ATOM 1181 C CA . ALA A 1 156 ? -30.592 -3.570 34.566 1.00 91.62 156 ALA A CA 1
ATOM 1182 C C . ALA A 1 156 ? -29.069 -3.361 34.642 1.00 91.62 156 ALA A C 1
ATOM 1184 O O . ALA A 1 156 ? -28.313 -4.317 34.758 1.00 91.62 156 ALA A O 1
ATOM 1185 N N . PHE A 1 157 ? -28.614 -2.110 34.542 1.00 92.56 157 PHE A N 1
ATOM 1186 C CA . PHE A 1 157 ? -27.210 -1.729 34.473 1.00 92.56 157 PHE A CA 1
ATOM 1187 C C . PHE A 1 157 ? -26.717 -1.208 35.832 1.00 92.56 157 PHE A C 1
ATOM 1189 O O . PHE A 1 157 ? -26.159 -0.114 35.951 1.00 92.56 157 PHE A O 1
ATOM 1196 N N . ASP A 1 158 ? -26.993 -1.978 36.882 1.00 92.38 158 ASP A N 1
ATOM 1197 C CA . ASP A 1 158 ? -26.621 -1.663 38.259 1.00 92.38 158 ASP A CA 1
ATOM 1198 C C . ASP A 1 158 ? -25.124 -1.909 38.534 1.00 92.38 158 ASP A C 1
ATOM 1200 O O . ASP A 1 158 ? -24.310 -2.119 37.632 1.00 92.38 158 ASP A O 1
ATOM 1204 N N . TRP A 1 159 ? -24.703 -1.764 39.791 1.00 93.56 159 TRP A N 1
ATOM 1205 C CA . TRP A 1 159 ? -23.311 -2.007 40.183 1.00 93.56 159 TRP A CA 1
ATOM 1206 C C . TRP A 1 159 ? -22.859 -3.451 39.922 1.00 93.56 159 TRP A C 1
ATOM 1208 O O . TRP A 1 159 ? -21.789 -3.653 39.352 1.00 93.56 159 TRP A O 1
ATOM 1218 N N . GLU A 1 160 ? -23.675 -4.438 40.285 1.00 94.44 160 GLU A N 1
ATOM 1219 C CA . GLU A 1 160 ? -23.340 -5.861 40.175 1.00 94.44 160 GLU A CA 1
ATOM 1220 C C . GLU A 1 160 ? -23.169 -6.275 38.710 1.00 94.44 160 GLU A C 1
ATOM 1222 O O . GLU A 1 160 ? -22.204 -6.965 38.359 1.00 94.44 160 GLU A O 1
ATOM 1227 N N . PHE A 1 161 ? -24.042 -5.773 37.833 1.00 94.31 161 PHE A N 1
ATOM 1228 C CA . PHE A 1 161 ? -23.919 -5.930 36.390 1.00 94.31 161 PHE A CA 1
ATOM 1229 C C . PHE A 1 161 ? -22.601 -5.344 35.873 1.00 94.31 161 PHE A C 1
ATOM 1231 O O . PHE A 1 161 ? -21.859 -6.013 35.149 1.00 94.31 161 PHE A O 1
ATOM 1238 N N . ARG A 1 162 ? -22.295 -4.092 36.239 1.00 94.94 162 ARG A N 1
ATOM 1239 C CA . ARG A 1 162 ? -21.090 -3.385 35.774 1.00 94.94 162 ARG A CA 1
ATOM 1240 C C . ARG A 1 162 ? -19.815 -4.093 36.219 1.00 94.94 162 ARG A C 1
ATOM 1242 O O . ARG A 1 162 ? -18.930 -4.294 35.389 1.00 94.94 162 ARG A O 1
ATOM 1249 N N . SER A 1 163 ? -19.764 -4.524 37.476 1.00 95.56 163 SER A N 1
ATOM 1250 C CA . SER A 1 163 ? -18.658 -5.299 38.042 1.00 95.56 163 SER A CA 1
ATOM 1251 C C . SER A 1 163 ? -18.457 -6.615 37.282 1.00 95.56 163 SER A C 1
ATOM 1253 O O . SER A 1 163 ? -17.381 -6.894 36.748 1.00 95.56 163 SER A O 1
ATOM 1255 N N . THR A 1 164 ? -19.541 -7.376 37.094 1.00 96.19 164 THR A N 1
ATOM 1256 C CA . THR A 1 164 ? -19.514 -8.671 36.397 1.00 96.19 164 THR A CA 1
ATOM 1257 C C . THR A 1 164 ? -19.073 -8.537 34.940 1.00 96.19 164 THR A C 1
ATOM 1259 O O . THR A 1 164 ? -18.258 -9.328 34.456 1.00 96.19 164 THR A O 1
ATOM 1262 N N . ILE A 1 165 ? -19.587 -7.542 34.213 1.00 96.19 165 ILE A N 1
ATOM 1263 C CA . ILE A 1 165 ? -19.234 -7.323 32.807 1.00 96.19 165 ILE A CA 1
ATOM 1264 C C . ILE A 1 165 ? -17.807 -6.797 32.654 1.00 96.19 165 ILE A C 1
ATOM 1266 O O . ILE A 1 165 ? -17.114 -7.234 31.732 1.00 96.19 165 ILE A O 1
ATOM 1270 N N . ALA A 1 166 ? -17.336 -5.927 33.552 1.00 97.00 166 ALA A N 1
ATOM 1271 C CA . ALA A 1 166 ? -15.946 -5.482 33.556 1.00 97.00 166 ALA A CA 1
ATOM 1272 C C . ALA A 1 166 ? -14.984 -6.665 33.743 1.00 97.00 166 ALA A C 1
ATOM 1274 O O . ALA A 1 166 ? -14.076 -6.847 32.925 1.00 97.00 166 ALA A O 1
ATOM 1275 N N . GLY A 1 167 ? -15.241 -7.519 34.741 1.00 97.38 167 GLY A N 1
ATOM 1276 C CA . GLY A 1 167 ? -14.464 -8.736 34.977 1.00 97.38 167 GLY A CA 1
ATOM 1277 C C . GLY A 1 167 ? -14.545 -9.726 33.815 1.00 97.38 167 GLY A C 1
ATOM 1278 O O . GLY A 1 167 ? -13.526 -10.258 33.373 1.00 97.38 167 GLY A O 1
ATOM 1279 N N . THR A 1 168 ? -15.732 -9.912 33.229 1.00 97.06 168 THR A N 1
ATOM 1280 C CA . THR A 1 168 ? -15.930 -10.793 32.065 1.00 97.06 168 THR A CA 1
ATOM 1281 C C . THR A 1 168 ? -15.131 -10.320 30.850 1.00 97.06 168 THR A C 1
ATOM 1283 O O . THR A 1 168 ? -14.419 -11.115 30.239 1.00 97.06 168 THR A O 1
ATOM 1286 N N . LEU A 1 169 ? -15.200 -9.031 30.501 1.00 97.69 169 LEU A N 1
ATOM 1287 C CA . LEU A 1 169 ? -14.465 -8.461 29.367 1.00 97.69 169 LEU A CA 1
ATOM 1288 C C . LEU A 1 169 ? -12.951 -8.493 29.590 1.00 97.69 169 LEU A C 1
ATOM 1290 O O . LEU A 1 169 ? -12.205 -8.833 28.668 1.00 97.69 169 LEU A O 1
ATOM 1294 N N . ALA A 1 170 ? -12.491 -8.188 30.806 1.00 97.06 170 ALA A N 1
ATOM 1295 C CA . ALA A 1 170 ? -11.079 -8.288 31.160 1.00 97.06 170 ALA A CA 1
ATOM 1296 C C . ALA A 1 170 ? -10.572 -9.729 31.060 1.00 97.06 170 ALA A C 1
ATOM 1298 O O . ALA A 1 170 ? -9.518 -9.981 30.472 1.00 97.06 170 ALA A O 1
ATOM 1299 N N . ARG A 1 171 ? -11.358 -10.690 31.551 1.00 96.69 171 ARG A N 1
ATOM 1300 C CA . ARG A 1 171 ? -11.057 -12.117 31.449 1.00 96.69 171 ARG A CA 1
ATOM 1301 C C . ARG A 1 171 ? -11.020 -12.596 30.000 1.00 96.69 171 ARG A C 1
ATOM 1303 O O . ARG A 1 171 ? -10.022 -13.183 29.593 1.00 96.69 171 ARG A O 1
ATOM 1310 N N . MET A 1 172 ? -12.035 -12.273 29.196 1.00 96.75 172 MET A N 1
ATOM 1311 C CA . MET A 1 172 ? -12.055 -12.573 27.758 1.00 96.75 172 MET A CA 1
ATOM 1312 C C . MET A 1 172 ? -10.854 -11.958 27.029 1.00 96.75 172 MET A C 1
ATOM 1314 O O . MET A 1 172 ? -10.351 -12.550 26.080 1.00 96.75 172 MET A O 1
ATOM 1318 N N . GLY A 1 173 ? -10.379 -10.787 27.463 1.00 94.12 173 GLY A N 1
ATOM 1319 C CA . GLY A 1 173 ? -9.208 -10.125 26.890 1.00 94.12 173 GLY A CA 1
ATOM 1320 C C . GLY A 1 173 ? -7.882 -10.841 27.161 1.00 94.12 173 GLY A C 1
ATOM 1321 O O . GLY A 1 173 ? -6.982 -10.723 26.329 1.00 94.12 173 GLY A O 1
ATOM 1322 N N . ARG A 1 174 ? -7.779 -11.575 28.278 1.00 93.81 174 ARG A N 1
ATOM 1323 C CA . ARG A 1 174 ? -6.562 -12.266 28.742 1.00 93.81 174 ARG A CA 1
ATOM 1324 C C . ARG A 1 174 ? -6.536 -13.757 28.405 1.00 93.81 174 ARG A C 1
ATOM 1326 O O . ARG A 1 174 ? -5.479 -14.285 28.079 1.00 93.81 174 ARG A O 1
ATOM 1333 N N . GLU A 1 175 ? -7.674 -14.443 28.499 1.00 94.38 175 GLU A N 1
ATOM 1334 C CA . GLU A 1 175 ? -7.755 -15.903 28.374 1.00 94.38 175 GLU A CA 1
ATOM 1335 C C . GLU A 1 175 ? -8.023 -16.334 26.922 1.00 94.38 175 GLU A C 1
ATOM 1337 O O . GLU A 1 175 ? -9.125 -16.112 26.413 1.00 94.38 175 GLU A O 1
ATOM 1342 N N . PRO A 1 176 ? -7.061 -16.969 26.226 1.00 92.00 176 PRO A N 1
ATOM 1343 C CA . PRO A 1 176 ? -7.300 -17.497 24.888 1.00 92.00 176 PRO A CA 1
ATOM 1344 C C . PRO A 1 176 ? -8.217 -18.727 24.935 1.00 92.00 176 PRO A C 1
ATOM 1346 O O . PRO A 1 176 ? -8.048 -19.608 25.777 1.00 92.00 176 PRO A O 1
ATOM 1349 N N . VAL A 1 177 ? -9.141 -18.830 23.975 1.00 92.88 177 VAL A N 1
ATOM 1350 C CA . VAL A 1 177 ? -10.013 -20.005 23.809 1.00 92.88 177 VAL A CA 1
ATOM 1351 C C . VAL A 1 177 ? -9.519 -20.831 22.626 1.00 92.88 177 VAL A C 1
ATOM 1353 O O . VAL A 1 177 ? -9.607 -20.406 21.474 1.00 92.88 177 VAL A O 1
ATOM 1356 N N . ARG A 1 178 ? -8.969 -22.018 22.906 1.00 88.19 178 ARG A N 1
ATOM 1357 C CA . ARG A 1 178 ? -8.267 -22.852 21.912 1.00 88.19 178 ARG A CA 1
ATOM 1358 C C . ARG A 1 178 ? -9.169 -23.302 20.766 1.00 88.19 178 ARG A C 1
ATOM 1360 O O . ARG A 1 178 ? -8.694 -23.472 19.649 1.00 88.19 178 ARG A O 1
ATOM 1367 N N . GLU A 1 179 ? -10.453 -23.491 21.034 1.00 90.12 179 GLU A N 1
ATOM 1368 C CA . GLU A 1 179 ? -11.479 -23.878 20.067 1.00 90.12 179 GLU A CA 1
ATOM 1369 C C . GLU A 1 179 ? -11.741 -22.781 19.027 1.00 90.12 179 GLU A C 1
ATOM 1371 O O . GLU A 1 179 ? -12.226 -23.078 17.940 1.00 90.12 179 GLU A O 1
ATOM 1376 N N . MET A 1 180 ? -11.400 -21.527 19.342 1.00 92.19 180 MET A N 1
ATOM 1377 C CA . MET A 1 180 ? -11.581 -20.374 18.454 1.00 92.19 180 MET A CA 1
ATOM 1378 C C . MET A 1 180 ? -10.345 -20.069 17.607 1.00 92.19 180 MET A C 1
ATOM 1380 O O . MET A 1 180 ? -10.401 -19.219 16.716 1.00 92.19 180 MET A O 1
ATOM 1384 N N . GLN A 1 181 ? -9.231 -20.758 17.860 1.00 90.31 181 GLN A N 1
ATOM 1385 C CA . GLN A 1 181 ? -8.046 -20.694 17.016 1.00 90.31 181 GLN A CA 1
ATOM 1386 C C . GLN A 1 181 ? -8.185 -21.718 15.876 1.00 90.31 181 GLN A C 1
ATOM 1388 O O . GLN A 1 181 ? -8.389 -22.906 16.150 1.00 90.31 181 GLN A O 1
ATOM 1393 N N . PRO A 1 182 ? -8.065 -21.301 14.601 1.00 86.25 182 PRO A N 1
ATOM 1394 C CA . PRO A 1 182 ? -8.153 -22.222 13.471 1.00 86.25 182 PRO A CA 1
ATOM 1395 C C . PRO A 1 182 ? -7.124 -23.351 13.561 1.00 86.25 182 PRO A C 1
ATOM 1397 O O . PRO A 1 182 ? -6.024 -23.173 14.086 1.00 86.25 182 PRO A O 1
ATOM 1400 N N . ARG A 1 183 ? -7.491 -24.529 13.051 1.00 84.88 183 ARG A N 1
ATOM 1401 C CA . ARG A 1 183 ? -6.646 -25.729 13.045 1.00 84.88 183 ARG A CA 1
ATOM 1402 C C . ARG A 1 183 ? -6.252 -26.110 11.626 1.00 84.88 183 ARG A C 1
ATOM 1404 O O . ARG A 1 183 ? -7.028 -25.934 10.691 1.00 84.88 183 ARG A O 1
ATOM 1411 N N . VAL A 1 184 ? -5.056 -26.667 11.486 1.00 81.56 184 VAL A N 1
ATOM 1412 C CA . VAL A 1 184 ? -4.512 -27.180 10.229 1.00 81.56 184 VAL A CA 1
ATOM 1413 C C . VAL A 1 184 ? -4.014 -28.607 10.425 1.00 81.56 184 VAL A C 1
ATOM 1415 O O . VAL A 1 184 ? -3.455 -28.946 11.469 1.00 81.56 184 VAL A O 1
ATOM 1418 N N . LYS A 1 185 ? -4.168 -29.444 9.398 1.00 76.69 185 LYS A N 1
ATOM 1419 C CA . LYS A 1 185 ? -3.539 -30.765 9.371 1.00 76.69 185 LYS A CA 1
ATOM 1420 C C . LYS A 1 185 ? -2.059 -30.620 9.035 1.00 76.69 185 LYS A C 1
ATOM 1422 O O . LYS A 1 185 ? -1.710 -30.257 7.916 1.00 76.69 185 LYS A O 1
ATOM 1427 N N . LYS A 1 186 ? -1.187 -30.933 9.992 1.00 70.75 186 LYS A N 1
ATOM 1428 C CA . LYS A 1 186 ? 0.268 -31.022 9.802 1.00 70.75 186 LYS A CA 1
ATOM 1429 C C . LYS A 1 186 ? 0.722 -32.427 10.177 1.00 70.75 186 LYS A C 1
ATOM 1431 O O . LYS A 1 186 ? 0.438 -32.886 11.279 1.00 70.75 186 LYS A O 1
ATOM 1436 N N . ALA A 1 187 ? 1.400 -33.109 9.250 1.00 71.38 187 ALA A N 1
ATOM 1437 C CA . ALA A 1 187 ? 1.854 -34.495 9.427 1.00 71.38 187 ALA A CA 1
ATOM 1438 C C . ALA A 1 187 ? 0.736 -35.442 9.928 1.00 71.38 187 ALA A C 1
ATOM 1440 O O . ALA A 1 187 ? 0.932 -36.209 10.863 1.00 71.38 187 ALA A O 1
ATOM 1441 N N . ASN A 1 188 ? -0.458 -35.355 9.323 1.00 68.06 188 ASN A N 1
ATOM 1442 C CA . ASN A 1 188 ? -1.668 -36.113 9.688 1.00 68.06 188 ASN A CA 1
ATOM 1443 C C . ASN A 1 188 ? -2.241 -35.867 11.100 1.00 68.06 188 ASN A C 1
ATOM 1445 O O . ASN A 1 188 ? -3.186 -36.553 11.484 1.00 68.06 188 ASN A O 1
ATOM 1449 N N . ALA A 1 189 ? -1.754 -34.866 11.838 1.00 71.50 189 ALA A N 1
ATOM 1450 C CA . ALA A 1 189 ? -2.332 -34.429 13.107 1.00 71.50 189 ALA A CA 1
ATOM 1451 C C . ALA A 1 189 ? -2.954 -33.030 12.984 1.00 71.50 189 ALA A C 1
ATOM 1453 O O . ALA A 1 189 ? -2.386 -32.143 12.341 1.00 71.50 189 ALA A O 1
ATOM 1454 N N . ASP A 1 190 ? -4.106 -32.821 13.625 1.00 77.94 190 ASP A N 1
ATOM 1455 C CA . ASP A 1 190 ? -4.721 -31.497 13.736 1.00 77.94 190 ASP A CA 1
ATOM 1456 C C . ASP A 1 190 ? -3.935 -30.658 14.744 1.00 77.94 190 ASP A C 1
ATOM 1458 O O . ASP A 1 190 ? -3.920 -30.937 15.944 1.00 77.94 190 ASP A O 1
ATOM 1462 N N . GLN A 1 191 ? -3.281 -29.613 14.249 1.00 81.12 191 GLN A N 1
ATOM 1463 C CA . GLN A 1 191 ? -2.503 -28.681 15.052 1.00 81.12 191 GLN A CA 1
ATOM 1464 C C . GLN A 1 191 ? -3.124 -27.292 14.987 1.00 81.12 191 GLN A C 1
ATOM 1466 O O . GLN A 1 191 ? -3.740 -26.905 13.994 1.00 81.12 191 GLN A O 1
ATOM 1471 N N . VAL A 1 192 ? -2.956 -26.532 16.062 1.00 81.25 192 VAL A N 1
ATOM 1472 C CA . VAL A 1 192 ? -3.377 -25.134 16.126 1.00 81.25 192 VAL A CA 1
ATOM 1473 C C . VAL A 1 192 ? -2.570 -24.323 15.107 1.00 81.25 192 VAL A C 1
ATOM 1475 O O . VAL A 1 192 ? -1.340 -24.360 15.110 1.00 81.25 192 VAL A O 1
ATOM 1478 N N . GLU A 1 193 ? -3.249 -23.596 14.222 1.00 86.19 193 GLU A N 1
ATOM 1479 C CA . GLU A 1 193 ? -2.603 -22.717 13.251 1.00 86.19 193 GLU A CA 1
ATOM 1480 C C . GLU A 1 193 ? -2.391 -21.334 13.872 1.00 86.19 193 GLU A C 1
ATOM 1482 O O . GLU A 1 193 ? -3.219 -20.433 13.747 1.00 86.19 193 GLU A O 1
ATOM 1487 N N . GLU A 1 194 ? -1.268 -21.173 14.576 1.00 82.19 194 GLU A N 1
ATOM 1488 C CA . GLU A 1 194 ? -0.877 -19.920 15.243 1.00 82.19 194 GLU A CA 1
ATOM 1489 C C . GLU A 1 194 ? -0.708 -18.744 14.262 1.00 82.19 194 GLU A C 1
ATOM 1491 O O . GLU A 1 194 ? -0.795 -17.579 14.656 1.00 82.19 194 GLU A O 1
ATOM 1496 N N . ARG A 1 195 ? -0.488 -19.015 12.966 1.00 83.94 195 ARG A N 1
ATOM 1497 C CA . ARG A 1 195 ? -0.388 -17.971 11.936 1.00 83.94 195 ARG A CA 1
ATOM 1498 C C . ARG A 1 195 ? -1.747 -17.502 11.441 1.00 83.94 195 ARG A C 1
ATOM 1500 O O . ARG A 1 195 ? -1.779 -16.601 10.604 1.00 83.94 195 ARG A O 1
ATOM 1507 N N . GLU A 1 196 ? -2.856 -18.029 11.942 1.00 89.12 196 GLU A N 1
ATOM 1508 C CA . GLU A 1 196 ? -4.194 -17.536 11.614 1.00 89.12 196 GLU A CA 1
ATOM 1509 C C . GLU A 1 196 ? -4.763 -16.627 12.714 1.00 89.12 196 GLU A C 1
ATOM 1511 O O . GLU A 1 196 ? -4.294 -16.626 13.853 1.00 89.12 196 GLU A O 1
ATOM 1516 N N . THR A 1 197 ? -5.741 -15.790 12.372 1.00 90.62 197 THR A N 1
ATOM 1517 C CA . THR A 1 197 ? -6.429 -14.940 13.352 1.00 90.62 197 THR A CA 1
ATOM 1518 C C . THR A 1 197 ? -7.453 -15.730 14.172 1.00 90.62 197 THR A C 1
ATOM 1520 O O . THR A 1 197 ? -8.187 -16.546 13.615 1.00 90.62 197 THR A O 1
ATOM 1523 N N . VAL A 1 198 ? -7.554 -15.434 15.473 1.00 93.44 198 VAL A N 1
ATOM 1524 C CA . VAL A 1 198 ? -8.610 -15.960 16.362 1.00 93.44 198 VAL A CA 1
ATOM 1525 C C . VAL A 1 198 ? -9.993 -15.557 15.841 1.00 93.44 198 VAL A C 1
ATOM 1527 O O . VAL A 1 198 ? -10.204 -14.399 15.468 1.00 93.44 198 VAL A O 1
ATOM 1530 N N . GLN A 1 199 ? -10.951 -16.484 15.861 1.00 93.25 199 GLN A N 1
ATOM 1531 C CA . GLN A 1 199 ? -12.348 -16.176 15.563 1.00 93.25 199 GLN A CA 1
ATOM 1532 C C . GLN A 1 199 ? -12.988 -15.391 16.724 1.00 93.25 199 GLN A C 1
ATOM 1534 O O . GLN A 1 199 ? -12.945 -15.853 17.866 1.00 93.25 199 GLN A O 1
ATOM 1539 N N . PRO A 1 200 ? -13.671 -14.257 16.476 1.00 94.81 200 PRO A N 1
ATOM 1540 C CA . PRO A 1 200 ? -14.214 -13.390 17.531 1.00 94.81 200 PRO A CA 1
ATOM 1541 C C . PRO A 1 200 ? -15.498 -13.924 18.188 1.00 94.81 200 PRO A C 1
ATOM 1543 O O . PRO A 1 200 ? -16.309 -13.159 18.713 1.00 94.81 200 PRO A O 1
ATOM 1546 N N . PHE A 1 201 ? -15.717 -15.240 18.154 1.00 94.50 201 PHE A N 1
ATOM 1547 C CA . PHE A 1 201 ? -16.961 -15.890 18.558 1.00 94.50 201 PHE A CA 1
ATOM 1548 C C . PHE A 1 201 ? -17.316 -15.634 20.026 1.00 94.50 201 PHE A C 1
ATOM 1550 O O . PHE A 1 201 ? -18.483 -15.415 20.339 1.00 94.50 201 PHE A O 1
ATOM 1557 N N . ILE A 1 202 ? -16.327 -15.615 20.923 1.00 96.50 202 ILE A N 1
ATOM 1558 C CA . ILE A 1 202 ? -16.548 -15.412 22.363 1.00 96.50 202 ILE A CA 1
ATOM 1559 C C . ILE A 1 202 ? -17.167 -14.043 22.648 1.00 96.50 202 ILE A C 1
ATOM 1561 O O . ILE A 1 202 ? -18.080 -13.926 23.461 1.00 96.50 202 ILE A O 1
ATOM 1565 N N . VAL A 1 203 ? -16.736 -13.006 21.934 1.00 96.88 203 VAL A N 1
ATOM 1566 C CA . VAL A 1 203 ? -17.297 -11.662 22.105 1.00 96.88 203 VAL A CA 1
ATOM 1567 C C . VAL A 1 203 ? -18.578 -11.501 21.292 1.00 96.88 203 VAL A C 1
ATOM 1569 O O . VAL A 1 203 ? -19.576 -11.003 21.800 1.00 96.88 203 VAL A O 1
ATOM 1572 N N . LYS A 1 204 ? -18.593 -11.950 20.035 1.00 94.25 204 LYS A N 1
ATOM 1573 C CA . LYS A 1 204 ? -19.743 -11.733 19.150 1.00 94.25 204 LYS A CA 1
ATOM 1574 C C . LYS A 1 204 ? -20.961 -12.594 19.484 1.00 94.25 204 LYS A C 1
ATOM 1576 O O . LYS A 1 204 ? -22.084 -12.130 19.338 1.00 94.25 204 LYS A O 1
ATOM 1581 N N . ASN A 1 205 ? -20.764 -13.837 19.912 1.00 93.38 205 ASN A N 1
ATOM 1582 C CA . ASN A 1 205 ? -21.861 -14.771 20.164 1.00 93.38 205 ASN A CA 1
ATOM 1583 C C . ASN A 1 205 ? -22.114 -14.937 21.658 1.00 93.38 205 ASN A C 1
ATOM 1585 O O . ASN A 1 205 ? -23.225 -14.674 22.108 1.00 93.38 205 ASN A O 1
ATOM 1589 N N . LEU A 1 206 ? -21.095 -15.328 22.431 1.00 95.94 206 LEU A N 1
ATOM 1590 C CA . LEU A 1 206 ? -21.282 -15.637 23.851 1.00 95.94 206 LEU A CA 1
ATOM 1591 C C . LEU A 1 206 ? -21.582 -14.380 24.679 1.00 95.94 206 LEU A C 1
ATOM 1593 O O . LEU A 1 206 ? -22.626 -14.330 25.323 1.00 95.94 206 LEU A O 1
ATOM 1597 N N . LEU A 1 207 ? -20.727 -13.351 24.636 1.00 97.12 207 LEU A N 1
ATOM 1598 C CA . LEU A 1 207 ? -20.961 -12.117 25.398 1.00 97.12 207 LEU A CA 1
ATOM 1599 C C . LEU A 1 207 ? -22.290 -11.460 25.008 1.00 97.12 207 LEU A C 1
ATOM 1601 O O . LEU A 1 207 ? -23.079 -11.126 25.887 1.00 97.12 207 LEU A O 1
ATOM 1605 N N . LEU A 1 208 ? -22.576 -11.305 23.711 1.00 96.69 208 LEU A N 1
ATOM 1606 C CA . LEU A 1 208 ? -23.843 -10.702 23.286 1.00 96.69 208 LEU A CA 1
ATOM 1607 C C . LEU A 1 208 ? -25.060 -11.540 23.709 1.00 96.69 208 LEU A C 1
ATOM 1609 O O . LEU A 1 208 ? -26.077 -10.967 24.091 1.00 96.69 208 LEU A O 1
ATOM 1613 N N . ALA A 1 209 ? -24.976 -12.875 23.695 1.00 96.38 209 ALA A N 1
ATOM 1614 C CA . ALA A 1 209 ? -26.045 -13.729 24.215 1.00 96.38 209 ALA A CA 1
ATOM 1615 C C . ALA A 1 209 ? -26.244 -13.549 25.728 1.00 96.38 209 ALA A C 1
ATOM 1617 O O . ALA A 1 209 ? -27.387 -13.435 26.172 1.00 96.38 209 ALA A O 1
ATOM 1618 N N . ILE A 1 210 ? -25.155 -13.446 26.498 1.00 95.50 210 ILE A N 1
ATOM 1619 C CA . ILE A 1 210 ? -25.207 -13.144 27.935 1.00 95.50 210 ILE A CA 1
ATOM 1620 C C . ILE A 1 210 ? -25.901 -11.795 28.159 1.00 95.50 210 ILE A C 1
ATOM 1622 O O . ILE A 1 210 ? -26.873 -11.729 28.907 1.00 95.50 210 ILE A O 1
ATOM 1626 N N . LEU A 1 211 ? -25.487 -10.739 27.454 1.00 96.81 211 LEU A N 1
ATOM 1627 C CA . LEU A 1 211 ? -26.096 -9.411 27.582 1.00 96.81 211 LEU A CA 1
ATOM 1628 C C . LEU A 1 211 ? -27.600 -9.425 27.268 1.00 96.81 211 LEU A C 1
ATOM 1630 O O . LEU A 1 211 ? -28.377 -8.796 27.982 1.00 96.81 211 LEU A O 1
ATOM 1634 N N . ARG A 1 212 ? -28.032 -10.177 26.246 1.00 95.62 212 ARG A N 1
ATOM 1635 C CA . ARG A 1 212 ? -29.463 -10.359 25.939 1.00 95.62 212 ARG A CA 1
ATOM 1636 C C . ARG A 1 212 ? -30.205 -11.097 27.056 1.00 95.62 212 ARG A C 1
ATOM 1638 O O . ARG A 1 212 ? -31.313 -10.713 27.411 1.00 95.62 212 ARG A O 1
ATOM 1645 N N . SER A 1 213 ? -29.594 -12.131 27.636 1.00 93.19 213 SER A N 1
ATOM 1646 C CA . SER A 1 213 ? -30.198 -12.879 28.748 1.00 93.19 213 SER A CA 1
ATOM 1647 C C . SER A 1 213 ? -30.357 -12.037 30.021 1.00 93.19 213 SER A C 1
ATOM 1649 O O . SER A 1 213 ? -31.310 -12.230 30.768 1.00 93.19 213 SER A O 1
ATOM 1651 N N . LEU A 1 214 ? -29.487 -11.041 30.220 1.00 90.56 214 LEU A N 1
ATOM 1652 C CA . LEU A 1 214 ? -29.519 -10.100 31.344 1.00 90.56 214 LEU A CA 1
ATOM 1653 C C . LEU A 1 214 ? -30.448 -8.893 31.090 1.00 90.56 214 LEU A C 1
ATOM 1655 O O . LEU A 1 214 ? -30.219 -7.792 31.583 1.00 90.56 214 LEU A O 1
ATOM 1659 N N . GLY A 1 215 ? -31.502 -9.084 30.292 1.00 88.44 215 GLY A N 1
ATOM 1660 C CA . GLY A 1 215 ? -32.495 -8.050 29.984 1.00 88.44 215 GLY A CA 1
ATOM 1661 C C . GLY A 1 215 ? -32.103 -7.098 28.852 1.00 88.44 215 GLY A C 1
ATOM 1662 O O . GLY A 1 215 ? -32.819 -6.125 28.603 1.00 88.44 215 GLY A O 1
ATOM 1663 N N . GLY A 1 216 ? -30.992 -7.360 28.160 1.00 94.44 216 GLY A N 1
ATOM 1664 C CA . GLY A 1 216 ? -30.617 -6.645 26.949 1.00 94.44 216 GLY A CA 1
ATOM 1665 C C . GLY A 1 216 ? -31.462 -7.044 25.737 1.00 94.44 216 GLY A C 1
ATOM 1666 O O . GLY A 1 216 ? -32.024 -8.133 25.658 1.00 94.44 216 GLY A O 1
ATOM 1667 N N . SER A 1 217 ? -31.515 -6.167 24.741 1.00 95.75 217 SER A N 1
ATOM 1668 C CA . SER A 1 217 ? -32.193 -6.420 23.466 1.00 95.75 217 SER A CA 1
ATOM 1669 C C . SER A 1 217 ? -31.240 -6.185 22.301 1.00 95.75 217 SER A C 1
ATOM 1671 O O . SER A 1 217 ? -30.400 -5.287 22.349 1.00 95.75 217 SER A O 1
ATOM 1673 N N . GLN A 1 218 ? -31.333 -7.013 21.257 1.00 95.38 218 GLN A N 1
ATOM 1674 C CA . GLN A 1 218 ? -30.582 -6.771 20.025 1.00 95.38 218 GLN A CA 1
ATOM 1675 C C . GLN A 1 218 ? -31.077 -5.460 19.407 1.00 95.38 218 GLN A C 1
ATOM 1677 O O . GLN A 1 218 ? -32.282 -5.268 19.247 1.00 95.38 218 GLN A O 1
ATOM 1682 N N . VAL A 1 219 ? -30.150 -4.576 19.044 1.00 94.88 219 VAL A N 1
ATOM 1683 C CA . VAL A 1 219 ? -30.472 -3.275 18.453 1.00 94.88 219 VAL A CA 1
ATOM 1684 C C . VAL A 1 219 ? -29.746 -3.079 17.133 1.00 94.88 219 VAL A C 1
ATOM 1686 O O . VAL A 1 219 ? -28.626 -3.546 16.937 1.00 94.88 219 VAL A O 1
ATOM 1689 N N . SER A 1 220 ? -30.393 -2.356 16.222 1.00 90.88 220 SER A N 1
ATOM 1690 C CA . SER A 1 220 ? -29.756 -1.882 14.998 1.00 90.88 220 SER A CA 1
ATOM 1691 C C . SER A 1 220 ? -29.142 -0.514 15.263 1.00 90.88 220 SER A C 1
ATOM 1693 O O . SER A 1 220 ? -29.854 0.435 15.587 1.00 90.88 220 SER A O 1
ATOM 1695 N N . VAL A 1 221 ? -27.826 -0.403 15.105 1.00 88.38 221 VAL A N 1
ATOM 1696 C CA . VAL A 1 221 ? -27.092 0.861 15.247 1.00 88.38 221 VAL A CA 1
ATOM 1697 C C . VAL A 1 221 ? -26.535 1.313 13.896 1.00 88.38 221 VAL A C 1
ATOM 1699 O O . VAL A 1 221 ? -26.333 0.477 13.011 1.00 88.38 221 VAL A O 1
ATOM 1702 N N . PRO A 1 222 ? -26.263 2.619 13.703 1.00 84.94 222 PRO A N 1
ATOM 1703 C CA . PRO A 1 222 ? -25.614 3.101 12.490 1.00 84.94 222 PRO A CA 1
ATOM 1704 C C . PRO A 1 222 ? -24.297 2.362 12.237 1.00 84.94 222 PRO A C 1
ATOM 1706 O O . PRO A 1 222 ? -23.360 2.437 13.032 1.00 84.94 222 PRO A O 1
ATOM 1709 N N . CYS A 1 223 ? -24.236 1.644 11.119 1.00 85.19 223 CYS A N 1
ATOM 1710 C CA . CYS A 1 223 ? -23.096 0.816 10.766 1.00 85.19 223 CYS A CA 1
ATOM 1711 C C . CYS A 1 223 ? -22.150 1.553 9.810 1.00 85.19 223 CYS A C 1
ATOM 1713 O O . CYS A 1 223 ? -22.528 1.989 8.721 1.00 85.19 223 CYS A O 1
ATOM 1715 N N . LEU A 1 224 ? -20.874 1.630 10.182 1.00 88.31 224 LEU A N 1
ATOM 1716 C CA . LEU A 1 224 ? -19.808 2.138 9.333 1.00 88.31 224 LEU A CA 1
ATOM 1717 C C . LEU A 1 224 ? -19.342 1.056 8.358 1.00 88.31 224 LEU A C 1
ATOM 1719 O O . LEU A 1 224 ? -18.663 0.102 8.738 1.00 88.31 224 LEU A O 1
ATOM 1723 N N . GLN A 1 225 ? -19.610 1.250 7.070 1.00 90.44 225 GLN A N 1
ATOM 1724 C CA . GLN A 1 225 ? -18.984 0.449 6.023 1.00 90.44 225 GLN A CA 1
ATOM 1725 C C . GLN A 1 225 ? -17.587 1.003 5.704 1.00 90.44 225 GLN A C 1
ATOM 1727 O O . GLN A 1 225 ? -17.433 2.143 5.256 1.00 90.44 225 GLN A O 1
ATOM 1732 N N . LYS A 1 226 ? -16.539 0.196 5.901 1.00 87.56 226 LYS A N 1
ATOM 1733 C CA . LYS A 1 226 ? -15.146 0.612 5.681 1.00 87.56 226 LYS A CA 1
ATOM 1734 C C . LYS A 1 226 ? -14.424 -0.319 4.713 1.00 87.56 226 LYS A C 1
ATOM 1736 O O . LYS A 1 226 ? -14.339 -1.526 4.917 1.00 87.56 226 LYS A O 1
ATOM 1741 N N . ASN A 1 227 ? -13.796 0.279 3.702 1.00 90.19 227 ASN A N 1
ATOM 1742 C CA . ASN A 1 227 ? -12.813 -0.388 2.850 1.00 90.19 227 ASN A CA 1
ATOM 1743 C C . ASN A 1 227 ? -11.493 -0.527 3.620 1.00 90.19 227 ASN A C 1
ATOM 1745 O O . ASN A 1 227 ? -10.687 0.409 3.701 1.00 90.19 227 ASN A O 1
ATOM 1749 N N . THR A 1 228 ? -11.273 -1.685 4.231 1.00 89.44 228 THR A N 1
ATOM 1750 C CA . THR A 1 228 ? -10.050 -1.978 4.975 1.00 89.44 228 THR A CA 1
ATOM 1751 C C . THR A 1 228 ? -8.942 -2.437 4.029 1.00 89.44 228 THR A C 1
ATOM 1753 O O . THR A 1 228 ? -9.128 -3.291 3.168 1.00 89.44 228 THR A O 1
ATOM 1756 N N . ARG A 1 229 ? -7.765 -1.818 4.167 1.00 85.06 229 ARG A N 1
ATOM 1757 C CA . ARG A 1 229 ? -6.533 -2.276 3.519 1.00 85.06 229 ARG A CA 1
ATOM 1758 C C . ARG A 1 229 ? -5.729 -3.051 4.557 1.00 85.06 229 ARG A C 1
ATOM 1760 O O . ARG A 1 229 ? -5.198 -2.423 5.483 1.00 85.06 229 ARG A O 1
ATOM 1767 N N . LYS A 1 230 ? -5.737 -4.374 4.429 1.00 84.81 230 LYS A N 1
ATOM 1768 C CA . LYS A 1 230 ? -5.017 -5.341 5.259 1.00 84.81 230 LYS A CA 1
ATOM 1769 C C . LYS A 1 230 ? -3.950 -5.993 4.378 1.00 84.81 230 LYS A C 1
ATOM 1771 O O . LYS A 1 230 ? -4.199 -6.199 3.200 1.00 84.81 230 LYS A O 1
ATOM 1776 N N . GLU A 1 231 ? -2.783 -6.224 4.956 1.00 85.56 231 GLU A N 1
ATOM 1777 C CA . GLU A 1 231 ? -1.647 -6.912 4.338 1.00 85.56 231 GLU A CA 1
ATOM 1778 C C . GLU A 1 231 ? -1.172 -7.924 5.387 1.00 85.56 231 GLU A C 1
ATOM 1780 O O . GLU A 1 231 ? -1.211 -7.614 6.588 1.00 85.56 231 GLU A O 1
ATOM 1785 N N . VAL A 1 232 ? -0.769 -9.112 4.942 1.00 88.56 232 VAL A N 1
ATOM 1786 C CA . VAL A 1 232 ? -0.193 -10.163 5.787 1.00 88.56 232 VAL A CA 1
ATOM 1787 C C . VAL A 1 232 ? 1.151 -10.522 5.177 1.00 88.56 232 VAL A C 1
ATOM 1789 O O . VAL A 1 232 ? 1.200 -11.099 4.092 1.00 88.56 232 VAL A O 1
ATOM 1792 N N . MET A 1 233 ? 2.227 -10.132 5.854 1.00 90.06 233 MET A N 1
ATOM 1793 C CA . MET A 1 233 ? 3.594 -10.331 5.379 1.00 90.06 233 MET A CA 1
ATOM 1794 C C . MET A 1 233 ? 4.274 -11.371 6.251 1.00 90.06 233 MET A C 1
ATOM 1796 O O . MET A 1 233 ? 4.258 -11.273 7.477 1.00 90.06 233 MET A O 1
ATOM 1800 N N . TRP A 1 234 ? 4.881 -12.362 5.617 1.00 90.88 234 TRP A N 1
ATOM 1801 C CA . TRP A 1 234 ? 5.546 -13.451 6.310 1.00 90.88 234 TRP A CA 1
ATOM 1802 C C . TRP A 1 234 ? 6.823 -13.833 5.572 1.00 90.88 234 TRP A C 1
ATOM 1804 O O . TRP A 1 234 ? 6.861 -13.818 4.344 1.00 90.88 234 TRP A O 1
ATOM 1814 N N . SER A 1 235 ? 7.863 -14.159 6.328 1.00 88.19 235 SER A N 1
ATOM 1815 C CA . SER A 1 235 ? 9.095 -14.764 5.821 1.00 88.19 235 SER A CA 1
ATOM 1816 C C . SER A 1 235 ? 9.482 -15.928 6.723 1.00 88.19 235 SER A C 1
ATOM 1818 O O . SER A 1 235 ? 9.253 -15.838 7.930 1.00 88.19 235 SER A O 1
ATOM 1820 N N . ASP A 1 236 ? 10.157 -16.938 6.177 1.00 83.62 236 ASP A N 1
ATOM 1821 C CA . ASP A 1 236 ? 10.500 -18.177 6.894 1.00 83.62 236 ASP A CA 1
ATOM 1822 C C . ASP A 1 236 ? 11.256 -17.952 8.216 1.00 83.62 236 ASP A C 1
ATOM 1824 O O . ASP A 1 236 ? 11.068 -18.696 9.176 1.00 83.62 236 ASP A O 1
ATOM 1828 N N . ASN A 1 237 ? 12.036 -16.870 8.314 1.00 86.56 237 ASN A N 1
ATOM 1829 C CA . ASN A 1 237 ? 12.790 -16.504 9.518 1.00 86.56 237 ASN A CA 1
ATOM 1830 C C . ASN A 1 237 ? 11.922 -16.020 10.701 1.00 86.56 237 ASN A C 1
ATOM 1832 O O . ASN A 1 237 ? 12.462 -15.765 11.775 1.00 86.56 237 ASN A O 1
ATOM 1836 N N . ASN A 1 238 ? 10.604 -15.856 10.530 1.00 87.62 238 ASN A N 1
ATOM 1837 C CA . ASN A 1 238 ? 9.700 -15.356 11.568 1.00 87.62 238 ASN A CA 1
ATOM 1838 C C . ASN A 1 238 ? 8.624 -16.384 11.933 1.00 87.62 238 ASN A C 1
ATOM 1840 O O . ASN A 1 238 ? 7.960 -16.957 11.067 1.00 87.62 238 ASN A O 1
ATOM 1844 N N . LYS A 1 239 ? 8.381 -16.555 13.240 1.00 87.31 239 LYS A N 1
ATOM 1845 C CA . LYS A 1 239 ? 7.347 -17.471 13.748 1.00 87.31 239 LYS A CA 1
ATOM 1846 C C . LYS A 1 239 ? 5.938 -17.035 13.327 1.00 87.31 239 LYS A C 1
ATOM 1848 O O . LYS A 1 239 ? 5.166 -17.848 12.817 1.00 87.31 239 LYS A O 1
ATOM 1853 N N . LEU A 1 240 ? 5.626 -15.755 13.541 1.00 90.31 240 LEU A N 1
ATOM 1854 C CA . LEU A 1 240 ? 4.315 -15.155 13.299 1.00 90.31 240 LEU A CA 1
ATOM 1855 C C . LEU A 1 240 ? 4.405 -14.074 12.215 1.00 90.31 240 LEU A C 1
ATOM 1857 O O . LEU A 1 240 ? 5.406 -13.353 12.153 1.00 90.31 240 LEU A O 1
ATOM 1861 N N . PRO A 1 241 ? 3.382 -13.950 11.351 1.00 92.00 241 PRO A N 1
ATOM 1862 C CA . PRO A 1 241 ? 3.384 -12.966 10.280 1.00 92.00 241 PRO A CA 1
ATOM 1863 C C . PRO A 1 241 ? 3.139 -11.555 10.822 1.00 92.00 241 PRO A C 1
ATOM 1865 O O . PRO A 1 241 ? 2.409 -11.353 11.796 1.00 92.00 241 PRO A O 1
ATOM 1868 N N . TRP A 1 242 ? 3.679 -10.557 10.128 1.00 94.19 242 TRP A N 1
ATOM 1869 C CA . TRP A 1 242 ? 3.273 -9.178 10.343 1.00 94.19 242 TRP A CA 1
ATOM 1870 C C . TRP A 1 242 ? 1.848 -8.975 9.827 1.00 94.19 242 TRP A C 1
ATOM 1872 O O . TRP A 1 242 ? 1.530 -9.310 8.681 1.00 94.19 242 TRP A O 1
ATOM 1882 N N . ARG A 1 243 ? 0.995 -8.369 10.654 1.00 92.19 243 ARG A N 1
ATOM 1883 C CA . ARG A 1 243 ? -0.359 -7.960 10.273 1.00 92.19 243 ARG A CA 1
ATOM 1884 C C . ARG A 1 243 ? -0.597 -6.524 10.679 1.00 92.19 243 ARG A C 1
ATOM 1886 O O . ARG A 1 243 ? -0.129 -6.053 11.712 1.00 92.19 243 ARG A O 1
ATOM 1893 N N . ARG A 1 244 ? -1.419 -5.830 9.898 1.00 92.38 244 ARG A N 1
ATOM 1894 C CA . ARG A 1 244 ? -1.804 -4.460 10.237 1.00 92.38 244 ARG A CA 1
ATOM 1895 C C . ARG A 1 244 ? -2.617 -4.410 11.538 1.00 92.38 244 ARG A C 1
ATOM 1897 O O . ARG A 1 244 ? -3.687 -5.019 11.622 1.00 92.38 244 ARG A O 1
ATOM 1904 N N . SER A 1 245 ? -2.156 -3.576 12.467 1.00 93.94 245 SER A N 1
ATOM 1905 C CA . SER A 1 245 ? -2.580 -3.495 13.866 1.00 93.94 245 SER A CA 1
ATOM 1906 C C . SER A 1 245 ? -4.108 -3.476 14.080 1.00 93.94 245 SER A C 1
ATOM 1908 O O . SER A 1 245 ? -4.798 -2.614 13.509 1.00 93.94 245 SER A O 1
ATOM 1910 N N . PRO A 1 246 ? -4.639 -4.372 14.942 1.00 94.69 246 PRO A N 1
ATOM 1911 C CA . PRO A 1 246 ? -6.018 -4.335 15.440 1.00 94.69 246 PRO A CA 1
ATOM 1912 C C . PRO A 1 246 ? -6.341 -3.017 16.156 1.00 94.69 246 PRO A C 1
ATOM 1914 O O . PRO A 1 246 ? -7.363 -2.389 15.878 1.00 94.69 246 PRO A O 1
ATOM 1917 N N . VAL A 1 247 ? -5.423 -2.545 17.007 1.00 95.75 247 VAL A N 1
ATOM 1918 C CA . VAL A 1 247 ? -5.572 -1.305 17.785 1.00 95.75 247 VAL A CA 1
ATOM 1919 C C . VAL A 1 247 ? -5.716 -0.092 16.870 1.00 95.75 247 VAL A C 1
ATOM 1921 O O . VAL A 1 247 ? -6.585 0.752 17.082 1.00 95.75 247 VAL A O 1
ATOM 1924 N N . TRP A 1 248 ? -4.929 -0.021 15.793 1.00 96.75 248 TRP A N 1
ATOM 1925 C CA . TRP A 1 248 ? -5.067 1.064 14.822 1.00 96.75 248 TRP A CA 1
ATOM 1926 C C . TRP A 1 248 ? -6.421 1.050 14.097 1.00 96.75 248 TRP A C 1
ATOM 1928 O O . TRP A 1 248 ? -6.959 2.103 13.746 1.00 96.75 248 TRP A O 1
ATOM 1938 N N . LEU A 1 249 ? -6.997 -0.129 13.840 1.00 96.44 249 LEU A N 1
ATOM 1939 C CA . LEU A 1 249 ? -8.349 -0.200 13.291 1.00 96.44 249 LEU A CA 1
ATOM 1940 C C . LEU A 1 249 ? -9.383 0.299 14.308 1.00 96.44 249 LEU A C 1
ATOM 1942 O O . LEU A 1 249 ? -10.208 1.122 13.919 1.00 96.44 249 LEU A O 1
ATOM 1946 N N . LEU A 1 250 ? -9.297 -0.140 15.567 1.00 97.31 250 LEU A N 1
ATOM 1947 C CA . LEU A 1 250 ? -10.200 0.280 16.642 1.00 97.31 250 LEU A CA 1
ATOM 1948 C C . LEU A 1 250 ? -10.187 1.803 16.830 1.00 97.31 250 LEU A C 1
ATOM 1950 O O . LEU A 1 250 ? -11.243 2.428 16.772 1.00 97.31 250 LEU A O 1
ATOM 1954 N N . ILE A 1 251 ? -8.998 2.413 16.924 1.00 97.69 251 ILE A N 1
ATOM 1955 C CA . ILE A 1 251 ? -8.834 3.875 17.005 1.00 97.69 251 ILE A CA 1
ATOM 1956 C C . ILE A 1 251 ? -9.536 4.560 15.827 1.00 97.69 251 ILE A C 1
ATOM 1958 O O . ILE A 1 251 ? -10.300 5.502 16.009 1.00 97.69 251 ILE A O 1
ATOM 1962 N N . ARG A 1 252 ? -9.342 4.067 14.597 1.00 96.12 252 ARG A N 1
ATOM 1963 C CA . ARG A 1 252 ? -9.987 4.649 13.409 1.00 96.12 252 ARG A CA 1
ATOM 1964 C C . ARG A 1 252 ? -11.503 4.476 13.369 1.00 96.12 252 ARG A C 1
ATOM 1966 O O . ARG A 1 252 ? -12.131 5.227 12.625 1.00 96.12 252 ARG A O 1
ATOM 1973 N N . ILE A 1 253 ? -12.063 3.468 14.033 1.00 95.06 253 ILE A N 1
ATOM 1974 C CA . ILE A 1 253 ? -13.514 3.264 14.130 1.00 95.06 253 ILE A CA 1
ATOM 1975 C C . ILE A 1 253 ? -14.078 4.227 15.172 1.00 95.06 253 ILE A C 1
ATOM 1977 O O . ILE A 1 253 ? -14.955 5.008 14.822 1.00 95.06 253 ILE A O 1
ATOM 1981 N N . ALA A 1 254 ? -13.496 4.263 16.375 1.00 95.31 254 ALA A N 1
ATOM 1982 C CA . ALA A 1 254 ? -13.896 5.178 17.445 1.00 95.31 254 ALA A CA 1
ATOM 1983 C C . ALA A 1 254 ? -13.844 6.648 16.992 1.00 95.31 254 ALA A C 1
ATOM 1985 O O . ALA A 1 254 ? -14.815 7.387 17.132 1.00 95.31 254 ALA A O 1
ATOM 1986 N N . LEU A 1 255 ? -12.749 7.052 16.337 1.00 95.50 255 LEU A N 1
ATOM 1987 C CA . LEU A 1 255 ? -12.618 8.393 15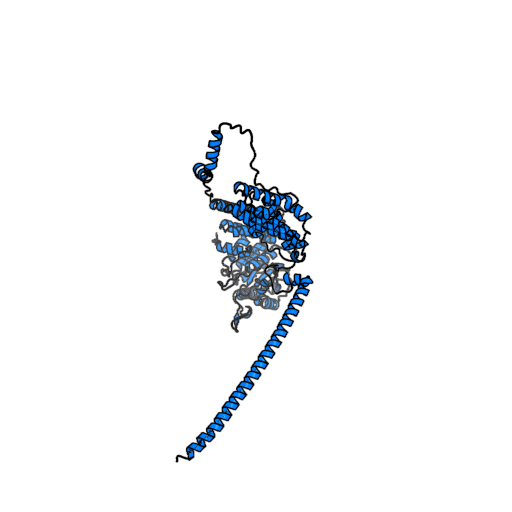.762 1.00 95.50 255 LEU A CA 1
ATOM 1988 C C . LEU A 1 255 ? -13.666 8.679 14.687 1.00 95.50 255 LEU A C 1
ATOM 1990 O O . LEU A 1 255 ? -14.153 9.796 14.604 1.00 95.50 255 LEU A O 1
ATOM 1994 N N . GLN A 1 256 ? -13.987 7.709 13.826 1.00 92.75 256 GLN A N 1
ATOM 1995 C CA . GLN A 1 256 ? -14.964 7.941 12.764 1.00 92.75 256 GLN A CA 1
ATOM 1996 C C . GLN A 1 256 ? -16.384 8.038 13.324 1.00 92.75 256 GLN A C 1
ATOM 1998 O O . GLN A 1 256 ? -17.135 8.880 12.857 1.00 92.75 256 GLN A O 1
ATOM 2003 N N . GLN A 1 257 ? -16.740 7.230 14.325 1.00 89.50 257 GLN A N 1
ATOM 2004 C CA . GLN A 1 257 ? -18.036 7.348 14.997 1.00 89.50 257 GLN A CA 1
ATOM 2005 C C . GLN A 1 257 ? -18.177 8.707 15.700 1.00 89.50 257 GLN A C 1
ATOM 2007 O O . GLN A 1 257 ? -19.212 9.350 15.566 1.00 89.50 257 GLN A O 1
ATOM 2012 N N . ALA A 1 258 ? -17.129 9.178 16.384 1.00 90.12 258 ALA A N 1
ATOM 2013 C CA . ALA A 1 258 ? -17.164 10.457 17.095 1.00 90.12 258 ALA A CA 1
ATOM 2014 C C . ALA A 1 258 ? -17.083 11.691 16.171 1.00 90.12 258 ALA A C 1
ATOM 2016 O O . ALA A 1 258 ? -17.699 12.711 16.455 1.00 90.12 258 ALA A O 1
ATOM 2017 N N . LEU A 1 259 ? -16.338 11.613 15.060 1.00 89.81 259 LEU A N 1
ATOM 2018 C CA . LEU A 1 259 ? -16.106 12.731 14.126 1.00 89.81 259 LEU A CA 1
ATOM 2019 C C . LEU A 1 259 ? -16.981 12.673 12.864 1.00 89.81 259 LEU A C 1
ATOM 2021 O O . LEU A 1 259 ? -16.697 13.356 11.878 1.00 89.81 259 LEU A O 1
ATOM 2025 N N . SER A 1 260 ? -17.978 11.796 12.799 1.00 80.69 260 SER A N 1
ATOM 2026 C CA . SER A 1 260 ? -18.918 11.745 11.672 1.00 80.69 260 SER A CA 1
ATOM 2027 C C . SER A 1 260 ? -20.336 11.510 12.182 1.00 80.69 260 SER A C 1
ATOM 2029 O O . SER A 1 260 ? -20.848 10.393 12.069 1.00 80.69 260 SER A O 1
ATOM 2031 N N . PRO A 1 261 ? -20.990 12.552 12.733 1.00 61.84 261 PRO A N 1
ATOM 2032 C CA . PRO A 1 261 ? -22.419 12.501 13.002 1.00 61.84 261 PRO A CA 1
ATOM 2033 C C . PRO A 1 261 ? -23.177 12.164 11.711 1.00 61.84 261 PRO A C 1
ATOM 2035 O O . PRO A 1 261 ? -22.752 12.547 10.620 1.00 61.84 261 PRO A O 1
ATOM 2038 N N . ALA A 1 262 ? -24.315 11.477 11.828 1.00 51.44 262 ALA A N 1
ATOM 2039 C CA . ALA A 1 262 ? -25.091 10.881 10.730 1.00 51.44 262 ALA A CA 1
ATOM 2040 C C . ALA A 1 262 ? -25.538 11.835 9.587 1.00 51.44 262 ALA A C 1
ATOM 2042 O O . ALA A 1 262 ? -26.205 11.392 8.656 1.00 51.44 262 ALA A O 1
ATOM 2043 N N . ARG A 1 263 ? -25.189 13.128 9.638 1.00 45.28 263 ARG A N 1
ATOM 2044 C CA . ARG A 1 263 ? -25.552 14.170 8.665 1.00 45.28 263 ARG A CA 1
ATOM 2045 C C . ARG A 1 263 ? -24.451 14.525 7.651 1.00 45.28 263 ARG A C 1
ATOM 2047 O O . ARG A 1 263 ? -24.768 15.155 6.649 1.00 45.28 263 ARG A O 1
ATOM 2054 N N . ASP A 1 264 ? -23.206 14.075 7.831 1.00 50.38 264 ASP A N 1
ATOM 2055 C CA . ASP A 1 264 ? -22.088 14.433 6.938 1.00 50.38 264 ASP A CA 1
ATOM 2056 C C . ASP A 1 264 ? -21.807 13.365 5.865 1.00 50.38 264 ASP A C 1
ATOM 2058 O O . ASP A 1 264 ? -20.825 12.621 5.911 1.00 50.38 264 ASP A O 1
ATOM 2062 N N . ALA A 1 265 ? -22.670 13.310 4.847 1.00 44.66 265 ALA A N 1
ATOM 2063 C CA . ALA A 1 265 ? -22.485 12.490 3.642 1.00 44.66 265 ALA A CA 1
ATOM 2064 C C . ALA A 1 265 ? -21.670 13.199 2.528 1.00 44.66 265 ALA A C 1
ATOM 2066 O O . ALA A 1 265 ? -21.677 12.764 1.377 1.00 44.66 265 ALA A O 1
ATOM 2067 N N . GLY A 1 266 ? -20.968 14.295 2.848 1.00 45.34 266 GLY A N 1
ATOM 2068 C CA . GLY A 1 266 ? -20.135 15.069 1.916 1.00 45.34 266 GLY A CA 1
ATOM 2069 C C . GLY A 1 266 ? -18.694 14.552 1.754 1.00 45.34 266 GLY A C 1
ATOM 2070 O O . GLY A 1 266 ? -18.166 13.784 2.567 1.00 45.34 266 GLY A O 1
ATOM 2071 N N . SER A 1 267 ? -18.005 14.987 0.692 1.00 44.94 267 SER A N 1
ATOM 2072 C CA . SER A 1 267 ? -16.670 14.496 0.306 1.00 44.94 267 SER A CA 1
ATOM 2073 C C . SER A 1 267 ? -15.543 14.832 1.307 1.00 44.94 267 SER A C 1
ATOM 2075 O O . SER A 1 267 ? -14.564 14.076 1.352 1.00 44.94 267 SER A O 1
ATOM 2077 N N . GLY A 1 268 ? -15.716 15.812 2.207 1.00 58.91 268 GLY A N 1
ATOM 2078 C CA . GLY A 1 268 ? -14.673 16.337 3.111 1.00 58.91 268 GLY A CA 1
ATOM 2079 C C . GLY A 1 268 ? -14.884 16.200 4.635 1.00 58.91 268 GLY A C 1
ATOM 2080 O O . GLY A 1 268 ? -14.257 16.941 5.385 1.00 58.91 268 GLY A O 1
ATOM 2081 N N . GLY A 1 269 ? -15.745 15.292 5.121 1.00 82.31 269 GLY A N 1
ATOM 2082 C CA . GLY A 1 269 ? -16.140 15.207 6.548 1.00 82.31 269 GLY A CA 1
ATOM 2083 C C . GLY A 1 269 ? -15.000 15.251 7.592 1.00 82.31 269 GLY A C 1
ATOM 2084 O O . GLY A 1 269 ? -13.877 14.805 7.327 1.00 82.31 269 GLY A O 1
ATOM 2085 N N . LEU A 1 270 ? -15.304 15.759 8.796 1.00 89.38 270 LEU A N 1
ATOM 2086 C CA . LEU A 1 270 ? -14.359 16.096 9.883 1.00 89.38 270 LEU A CA 1
ATOM 2087 C C . LEU A 1 270 ? -13.356 14.972 10.216 1.00 89.38 270 LEU A C 1
ATOM 2089 O O . LEU A 1 270 ? -12.160 15.224 10.375 1.00 89.38 270 LEU A O 1
ATOM 2093 N N . TYR A 1 271 ? -13.800 13.710 10.208 1.00 92.25 271 TYR A N 1
ATOM 2094 C CA . TYR A 1 271 ? -12.921 12.541 10.347 1.00 92.25 271 TYR A CA 1
ATOM 2095 C C . TYR A 1 271 ? -11.771 12.527 9.328 1.00 92.25 271 TYR A C 1
ATOM 2097 O O . TYR A 1 271 ? -10.621 12.262 9.679 1.00 92.25 271 TYR A O 1
ATOM 2105 N N . LYS A 1 272 ? -12.051 12.785 8.044 1.00 92.06 272 LYS A N 1
ATOM 2106 C CA . LYS A 1 272 ? -11.029 12.720 6.990 1.00 92.06 272 LYS A CA 1
ATOM 2107 C C . LYS A 1 272 ? -10.027 13.873 7.115 1.00 92.06 272 LYS A C 1
ATOM 2109 O O . LYS A 1 272 ? -8.837 13.624 6.906 1.00 92.06 272 LYS A O 1
ATOM 2114 N N . ARG A 1 273 ? -10.490 15.072 7.497 1.00 93.06 273 ARG A N 1
ATOM 2115 C CA . ARG A 1 273 ? -9.639 16.235 7.812 1.00 93.06 273 ARG A CA 1
ATOM 2116 C C . ARG A 1 273 ? -8.701 15.918 8.976 1.00 93.06 273 ARG A C 1
ATOM 2118 O O . ARG A 1 273 ? -7.480 15.983 8.816 1.00 93.06 273 ARG A O 1
ATOM 2125 N N . TYR A 1 274 ? -9.247 15.396 10.077 1.00 95.50 274 TYR A N 1
ATOM 2126 C CA . TYR A 1 274 ? -8.447 14.940 11.214 1.00 95.50 274 TYR A CA 1
ATOM 2127 C C . TYR A 1 274 ? -7.421 13.870 10.818 1.00 95.50 274 TYR A C 1
ATOM 2129 O O . TYR A 1 274 ? -6.270 13.940 11.231 1.00 95.50 274 TYR A O 1
ATOM 2137 N N . MET A 1 275 ? -7.785 12.890 9.984 1.00 96.56 275 MET A N 1
ATOM 2138 C CA . MET A 1 275 ? -6.843 11.850 9.554 1.00 96.56 275 MET A CA 1
ATOM 2139 C C . MET A 1 275 ? -5.636 12.417 8.797 1.00 96.56 275 MET A C 1
ATOM 2141 O O . MET A 1 275 ? -4.536 11.885 8.941 1.00 96.56 275 MET A O 1
ATOM 2145 N N . VAL A 1 276 ? -5.818 13.462 7.984 1.00 96.62 276 VAL A N 1
ATOM 2146 C CA . VAL A 1 276 ? -4.707 14.137 7.295 1.00 96.62 276 VAL A CA 1
ATOM 2147 C C . VAL A 1 276 ? -3.854 14.924 8.285 1.00 96.62 276 VAL A C 1
ATOM 2149 O O . VAL A 1 276 ? -2.631 14.791 8.256 1.00 96.62 276 VAL A O 1
ATOM 2152 N N . PHE A 1 277 ? -4.490 15.656 9.200 1.00 97.31 277 PHE A N 1
ATOM 2153 C CA . PHE A 1 277 ? -3.806 16.386 10.264 1.00 97.31 277 PHE A CA 1
ATOM 2154 C C . PHE A 1 277 ? -2.988 15.457 11.177 1.00 97.31 277 PHE A C 1
ATOM 2156 O O . PHE A 1 277 ? -1.802 15.669 11.400 1.00 97.31 277 PHE A O 1
ATOM 2163 N N . PHE A 1 278 ? -3.575 14.354 11.639 1.00 98.56 278 PHE A N 1
ATOM 2164 C CA . PHE A 1 278 ? -2.883 13.330 12.420 1.00 98.56 278 PHE A CA 1
ATOM 2165 C C . PHE A 1 278 ? -1.679 12.756 11.662 1.00 98.56 278 PHE A C 1
ATOM 2167 O O . PHE A 1 278 ? -0.591 12.632 12.219 1.00 98.56 278 PHE A O 1
ATOM 2174 N N . MET A 1 279 ? -1.841 12.441 10.372 1.00 98.50 279 MET A N 1
ATOM 2175 C CA . MET A 1 279 ? -0.732 11.947 9.552 1.00 98.50 279 MET A CA 1
ATOM 2176 C C . MET A 1 279 ? 0.391 12.986 9.417 1.00 98.50 279 MET A C 1
ATOM 2178 O O . MET A 1 279 ? 1.559 12.599 9.451 1.00 98.50 279 MET A O 1
ATOM 2182 N N . SER A 1 280 ? 0.082 14.284 9.325 1.00 98.19 280 SER A N 1
ATOM 2183 C CA . SER A 1 280 ? 1.117 15.326 9.316 1.00 98.19 280 SER A CA 1
ATOM 2184 C C . SER A 1 280 ? 1.862 15.397 10.651 1.00 98.19 280 SER A C 1
ATOM 2186 O O . SER A 1 280 ? 3.082 15.520 10.645 1.00 98.19 280 SER A O 1
ATOM 2188 N N . LYS A 1 281 ? 1.167 15.216 11.783 1.00 98.06 281 LYS A N 1
ATOM 2189 C CA . LYS A 1 281 ? 1.792 15.146 13.114 1.00 98.06 281 LYS A CA 1
ATOM 2190 C C . LYS A 1 281 ? 2.690 13.928 13.297 1.00 98.06 281 LYS A C 1
ATOM 2192 O O . LYS A 1 281 ? 3.758 14.059 13.887 1.00 98.06 281 LYS A O 1
ATOM 2197 N N . VAL A 1 282 ? 2.329 12.768 12.743 1.00 98.19 282 VAL A N 1
ATOM 2198 C CA . VAL A 1 282 ? 3.252 11.619 12.684 1.00 98.19 282 VAL A CA 1
ATOM 2199 C C . VAL A 1 282 ? 4.497 11.982 11.869 1.00 98.19 282 VAL A C 1
ATOM 2201 O O . VAL A 1 282 ? 5.609 11.769 12.340 1.00 98.19 282 VAL A O 1
ATOM 2204 N N . MET A 1 283 ? 4.324 12.579 10.685 1.00 97.81 283 MET A N 1
ATOM 2205 C CA . MET A 1 283 ? 5.442 12.956 9.815 1.00 97.81 283 MET A CA 1
ATOM 2206 C C . MET A 1 283 ? 6.371 13.997 10.458 1.00 97.81 283 MET A C 1
ATOM 2208 O O . MET A 1 283 ? 7.582 13.876 10.313 1.00 97.81 283 MET A O 1
ATOM 2212 N N . GLU A 1 284 ? 5.842 14.967 11.212 1.00 97.38 284 GLU A N 1
ATOM 2213 C CA . GLU A 1 284 ? 6.644 15.912 12.008 1.00 97.38 284 GLU A CA 1
ATOM 2214 C C . GLU A 1 284 ? 7.560 15.175 12.996 1.00 97.38 284 GLU A C 1
ATOM 2216 O O . GLU A 1 284 ? 8.763 15.423 13.011 1.00 97.38 284 GLU A O 1
ATOM 2221 N N . ARG A 1 285 ? 7.032 14.196 13.747 1.00 97.31 285 ARG A N 1
ATOM 2222 C CA . ARG A 1 285 ? 7.853 13.386 14.667 1.00 97.31 285 ARG A CA 1
ATOM 2223 C C . ARG A 1 285 ? 8.919 12.572 13.937 1.00 97.31 285 ARG A C 1
ATOM 2225 O O . ARG A 1 285 ? 10.024 12.417 14.443 1.00 97.31 285 ARG A O 1
ATOM 2232 N N . CYS A 1 286 ? 8.609 12.067 12.747 1.00 97.31 286 CYS A N 1
ATOM 2233 C CA . CYS A 1 286 ? 9.567 11.348 11.911 1.00 97.31 286 CYS A CA 1
ATOM 2234 C C . CYS A 1 286 ? 10.673 12.257 11.349 1.00 97.31 286 CYS A C 1
ATOM 2236 O O . CYS A 1 286 ? 11.814 11.813 11.223 1.00 97.31 286 CYS A O 1
ATOM 2238 N N . LEU A 1 287 ? 10.348 13.514 11.024 1.00 96.81 287 LEU A N 1
ATOM 2239 C CA . LEU A 1 287 ? 11.326 14.533 10.630 1.00 96.81 287 LEU A CA 1
ATOM 2240 C C . LEU A 1 287 ? 12.252 14.879 11.797 1.00 96.81 287 LEU A C 1
ATOM 2242 O O . LEU A 1 287 ? 13.464 14.923 11.606 1.00 96.81 287 LEU A O 1
ATOM 2246 N N . ASP A 1 288 ? 11.699 15.059 12.999 1.00 96.06 288 ASP A N 1
ATOM 2247 C CA . ASP A 1 288 ? 12.478 15.325 14.217 1.00 96.06 288 ASP A CA 1
ATOM 2248 C C . ASP A 1 288 ? 13.410 14.153 14.566 1.00 96.06 288 ASP A C 1
ATOM 2250 O O . ASP A 1 288 ? 14.539 14.360 14.998 1.00 96.06 288 ASP A O 1
ATOM 2254 N N . ALA A 1 289 ? 12.967 12.917 14.316 1.00 95.69 289 ALA A N 1
ATOM 2255 C CA . ALA A 1 289 ? 13.769 11.704 14.485 1.00 95.69 289 ALA A CA 1
ATOM 2256 C C . ALA A 1 289 ? 14.716 11.407 13.303 1.00 95.69 289 ALA A C 1
ATOM 2258 O O . ALA A 1 289 ? 15.306 10.326 13.256 1.00 95.69 289 ALA A O 1
ATOM 2259 N N . ALA A 1 290 ? 14.829 12.323 12.333 1.00 94.88 290 ALA A N 1
ATOM 2260 C CA . ALA A 1 290 ? 15.670 12.202 11.145 1.00 94.88 290 ALA A CA 1
ATOM 2261 C C . ALA A 1 290 ? 15.488 10.881 10.361 1.00 94.88 290 ALA A C 1
ATOM 2263 O O . ALA A 1 290 ? 16.456 10.336 9.831 1.00 94.88 290 ALA A O 1
ATOM 2264 N N . MET 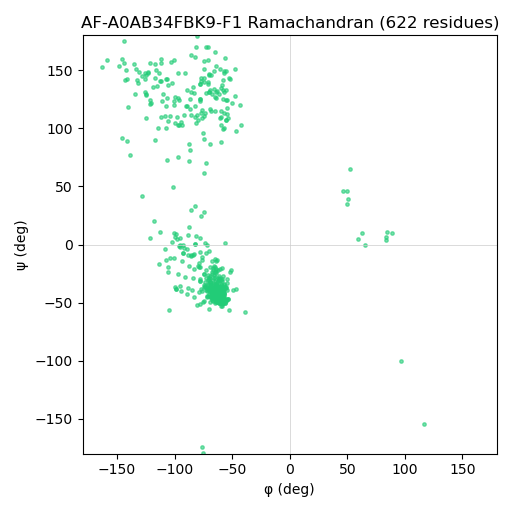A 1 291 ? 14.250 10.380 10.233 1.00 95.25 291 MET A N 1
ATOM 2265 C CA 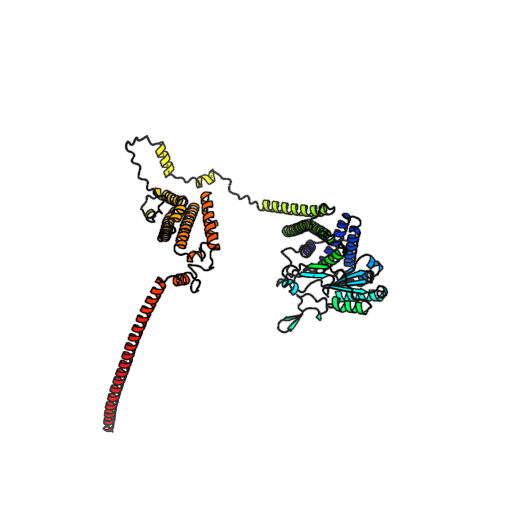. MET A 1 291 ? 13.947 9.140 9.491 1.00 95.25 291 MET A CA 1
ATOM 2266 C C . MET A 1 291 ? 14.440 9.168 8.035 1.00 95.25 291 MET A C 1
ATOM 2268 O O . MET A 1 291 ? 14.690 10.239 7.472 1.00 95.25 291 MET A O 1
ATOM 2272 N N . HIS A 1 292 ? 14.584 7.993 7.411 1.00 94.94 292 HIS A N 1
ATOM 2273 C CA . HIS A 1 292 ? 15.150 7.872 6.065 1.00 94.94 292 HIS A CA 1
ATOM 2274 C C . HIS A 1 292 ? 14.291 8.559 4.992 1.00 94.94 292 HIS A C 1
ATOM 2276 O O . HIS A 1 292 ? 13.084 8.760 5.142 1.00 94.94 292 HIS A O 1
ATOM 2282 N N . SER A 1 293 ? 14.947 8.965 3.902 1.00 96.06 293 SER A N 1
ATOM 2283 C CA . SER A 1 293 ? 14.329 9.757 2.834 1.00 96.06 293 SER A CA 1
ATOM 2284 C C . SER A 1 293 ? 13.193 9.019 2.120 1.00 96.06 293 SER A C 1
ATOM 2286 O O . SER A 1 293 ? 12.196 9.636 1.761 1.00 96.06 293 SER A O 1
ATOM 2288 N N . ASP A 1 294 ? 13.294 7.703 1.954 1.00 94.69 294 ASP A N 1
ATOM 2289 C CA . ASP A 1 294 ? 12.234 6.866 1.387 1.00 94.69 294 ASP A CA 1
ATOM 2290 C C . ASP A 1 294 ? 10.979 6.851 2.278 1.00 94.69 294 ASP A C 1
ATOM 2292 O O . ASP A 1 294 ? 9.868 7.074 1.789 1.00 94.69 294 ASP A O 1
ATOM 2296 N N . GLU A 1 295 ? 11.148 6.682 3.595 1.00 95.25 295 GLU A N 1
ATOM 2297 C CA . GLU A 1 295 ? 10.059 6.722 4.578 1.00 95.25 295 GLU A CA 1
ATOM 2298 C C . GLU A 1 295 ? 9.348 8.091 4.544 1.00 95.25 295 GLU A C 1
ATOM 2300 O O . GLU A 1 295 ? 8.117 8.159 4.431 1.00 95.25 295 GLU A O 1
ATOM 2305 N N . LEU A 1 296 ? 10.114 9.189 4.561 1.00 97.31 296 LEU A N 1
ATOM 2306 C CA . LEU A 1 296 ? 9.589 10.558 4.469 1.00 97.31 296 LEU A CA 1
ATOM 2307 C C . LEU A 1 296 ? 8.869 10.817 3.135 1.00 97.31 296 LEU A C 1
ATOM 2309 O O . LEU A 1 296 ? 7.773 11.383 3.128 1.00 97.31 296 LEU A O 1
ATOM 2313 N N . ALA A 1 297 ? 9.433 10.376 2.007 1.00 96.88 297 ALA A N 1
ATOM 2314 C CA . ALA A 1 297 ? 8.840 10.561 0.682 1.00 96.88 297 ALA A CA 1
ATOM 2315 C C . ALA A 1 297 ? 7.498 9.824 0.539 1.00 96.88 297 ALA A C 1
ATOM 2317 O O . ALA A 1 297 ? 6.533 10.381 -0.000 1.00 96.88 297 ALA A O 1
ATOM 2318 N N . VAL A 1 298 ? 7.397 8.599 1.071 1.00 97.25 298 VAL A N 1
ATOM 2319 C CA . VAL A 1 298 ? 6.144 7.828 1.099 1.00 97.25 298 VAL A CA 1
ATOM 2320 C C . VAL A 1 298 ? 5.084 8.536 1.942 1.00 97.25 298 VAL A C 1
ATOM 2322 O O . VAL A 1 298 ? 3.929 8.651 1.509 1.00 97.25 298 VAL A O 1
ATOM 2325 N N . MET A 1 299 ? 5.457 9.036 3.125 1.00 98.12 299 MET A N 1
ATOM 2326 C CA . MET A 1 299 ? 4.538 9.780 3.988 1.00 98.12 299 MET A CA 1
ATOM 2327 C C . MET A 1 299 ? 4.029 11.051 3.312 1.00 98.12 299 MET A C 1
ATOM 2329 O O . MET A 1 299 ? 2.813 11.254 3.220 1.00 98.12 299 MET A O 1
ATOM 2333 N N . ASN A 1 300 ? 4.949 11.843 2.761 1.00 97.25 300 ASN A N 1
ATOM 2334 C CA . ASN A 1 300 ? 4.652 13.098 2.085 1.00 97.25 300 ASN A CA 1
ATOM 2335 C C . ASN A 1 300 ? 3.713 12.886 0.885 1.00 97.25 300 ASN A C 1
ATOM 2337 O O . ASN A 1 300 ? 2.668 13.526 0.772 1.00 97.25 300 ASN A O 1
ATOM 2341 N N . THR A 1 301 ? 4.013 11.891 0.044 1.00 96.56 301 THR A N 1
ATOM 2342 C CA . THR A 1 301 ? 3.180 11.527 -1.113 1.00 96.56 301 THR A CA 1
ATOM 2343 C C . THR A 1 301 ? 1.776 11.097 -0.687 1.00 96.56 301 THR A C 1
ATOM 2345 O O . THR A 1 301 ? 0.780 11.457 -1.320 1.00 96.56 301 THR A O 1
ATOM 2348 N N . LYS A 1 302 ? 1.657 10.319 0.397 1.00 96.75 302 LYS A N 1
ATOM 2349 C CA . LYS A 1 302 ? 0.357 9.847 0.887 1.00 96.75 302 LYS A CA 1
ATOM 2350 C C . LYS A 1 302 ? -0.492 10.983 1.455 1.00 96.75 302 LYS A C 1
ATOM 2352 O O . LYS A 1 302 ? -1.703 10.970 1.235 1.00 96.75 302 LYS A O 1
ATOM 2357 N N . ILE A 1 303 ? 0.120 11.932 2.164 1.00 97.12 303 ILE A N 1
ATOM 2358 C CA . ILE A 1 303 ? -0.552 13.139 2.663 1.00 97.12 303 ILE A CA 1
ATOM 2359 C C . ILE A 1 303 ? -1.004 14.002 1.482 1.00 97.12 303 ILE A C 1
ATOM 2361 O O . ILE A 1 303 ? -2.194 14.295 1.388 1.00 97.12 303 ILE A O 1
ATOM 2365 N N . GLY A 1 304 ? -0.117 14.289 0.523 1.00 94.38 304 GLY A N 1
ATOM 2366 C CA . GLY A 1 304 ? -0.448 15.057 -0.684 1.00 94.38 304 GLY A CA 1
ATOM 2367 C C . GLY A 1 304 ? -1.623 14.462 -1.467 1.00 94.38 304 GLY A C 1
ATOM 2368 O O . GLY A 1 304 ? -2.602 15.147 -1.744 1.00 94.38 304 GLY A O 1
ATOM 2369 N N . ARG A 1 305 ? -1.615 13.144 -1.722 1.00 93.94 305 ARG A N 1
ATOM 2370 C CA . ARG A 1 305 ? -2.742 12.456 -2.385 1.00 93.94 305 ARG A CA 1
ATOM 2371 C C . ARG A 1 305 ? -4.051 12.531 -1.598 1.00 93.94 305 ARG A C 1
ATOM 2373 O O . ARG A 1 305 ? -5.118 12.439 -2.197 1.00 93.94 305 ARG A O 1
ATOM 2380 N N . ARG A 1 306 ? -4.002 12.603 -0.264 1.00 92.25 306 ARG A N 1
ATOM 2381 C CA . ARG A 1 306 ? -5.211 12.750 0.561 1.00 92.25 306 ARG A CA 1
ATOM 2382 C C . ARG A 1 306 ? -5.741 14.176 0.534 1.00 92.25 306 ARG A C 1
ATOM 2384 O O . ARG A 1 306 ? -6.952 14.311 0.469 1.00 92.25 306 ARG A O 1
ATOM 2391 N N . LEU A 1 307 ? -4.863 15.179 0.541 1.00 91.62 307 LEU A N 1
ATOM 2392 C CA . LEU A 1 307 ? -5.244 16.584 0.384 1.00 91.62 307 LEU A CA 1
ATOM 2393 C C . LEU A 1 307 ? -5.966 16.804 -0.950 1.00 91.62 307 LEU A C 1
ATOM 2395 O O . LEU A 1 307 ? -7.084 17.297 -0.948 1.00 91.62 307 LEU A O 1
ATOM 2399 N N . VAL A 1 308 ? -5.413 16.294 -2.059 1.00 91.19 308 VAL A N 1
ATOM 2400 C CA . VAL A 1 308 ? -6.070 16.357 -3.383 1.00 91.19 308 VAL A CA 1
ATOM 2401 C C . VAL A 1 308 ? -7.453 15.693 -3.373 1.00 91.19 308 VAL A C 1
ATOM 2403 O O . VAL A 1 308 ? -8.387 16.192 -3.980 1.00 91.19 308 VAL A O 1
ATOM 2406 N N . LYS A 1 309 ? -7.616 14.568 -2.664 1.00 88.69 309 LYS A N 1
ATOM 2407 C CA . LYS A 1 309 ? -8.910 13.866 -2.560 1.00 88.69 309 LYS A CA 1
ATOM 2408 C C . LYS A 1 309 ? -9.927 14.548 -1.655 1.00 88.69 309 LYS A C 1
ATOM 2410 O O . LYS A 1 309 ? -11.109 14.236 -1.762 1.00 88.69 309 LYS A O 1
ATOM 2415 N N . LEU A 1 310 ? -9.459 15.332 -0.689 1.00 87.12 310 LEU A N 1
ATOM 2416 C CA . LEU A 1 310 ? -10.329 16.082 0.203 1.00 87.12 310 LEU A CA 1
ATOM 2417 C C . LEU A 1 310 ? -10.887 17.335 -0.474 1.00 87.12 310 LEU A C 1
ATOM 2419 O O . LEU A 1 310 ? -11.887 17.838 0.022 1.00 87.12 310 LEU A O 1
ATOM 2423 N N . ASP A 1 311 ? -10.254 17.797 -1.562 1.00 80.94 311 ASP A N 1
ATOM 2424 C CA . ASP A 1 311 ? -10.660 18.973 -2.344 1.00 80.94 311 ASP A CA 1
ATOM 2425 C C . ASP A 1 311 ? -10.985 20.181 -1.448 1.00 80.94 311 ASP A C 1
ATOM 2427 O O . ASP A 1 311 ? -12.050 20.790 -1.503 1.00 80.94 311 ASP A O 1
ATOM 2431 N N . THR A 1 312 ? -10.091 20.426 -0.488 1.00 69.25 312 THR A N 1
ATOM 2432 C CA . THR A 1 312 ? -10.328 21.362 0.614 1.00 69.25 312 THR A CA 1
ATOM 2433 C C . THR A 1 312 ? -9.958 22.783 0.208 1.00 69.25 312 THR A C 1
ATOM 2435 O O . THR A 1 312 ? -8.858 23.010 -0.294 1.00 69.25 312 THR A O 1
ATOM 2438 N N . GLN A 1 313 ? -10.860 23.730 0.475 1.00 72.69 313 GLN A N 1
ATOM 2439 C CA . GLN A 1 313 ? -10.608 25.174 0.397 1.00 72.69 313 GLN A CA 1
ATOM 2440 C C . GLN A 1 313 ? -9.764 25.646 1.598 1.00 72.69 313 GLN A C 1
ATOM 2442 O O . GLN A 1 313 ? -9.375 24.840 2.440 1.00 72.69 313 GLN A O 1
ATOM 2447 N N . GLU A 1 314 ? -9.457 26.941 1.696 1.00 80.50 314 GLU A N 1
ATOM 2448 C CA . GLU A 1 314 ? -8.683 27.494 2.816 1.00 80.50 314 GLU A CA 1
ATOM 2449 C C . GLU A 1 314 ? -9.370 27.248 4.180 1.00 80.50 314 GLU A C 1
ATOM 2451 O O . GLU A 1 314 ? -10.389 27.848 4.508 1.00 80.50 314 GLU A O 1
ATOM 2456 N N . GLU A 1 315 ? -8.788 26.360 4.995 1.00 86.31 315 GLU A N 1
ATOM 2457 C CA . GLU A 1 315 ? -9.226 26.017 6.355 1.00 86.31 315 GLU A CA 1
ATOM 2458 C C . GLU A 1 315 ? -8.087 26.249 7.363 1.00 86.31 315 GLU A C 1
ATOM 2460 O O . GLU A 1 315 ? -6.913 26.018 7.068 1.00 86.31 315 GLU A O 1
ATOM 2465 N N . ALA A 1 316 ? -8.420 26.638 8.598 1.00 90.44 316 ALA A N 1
ATOM 2466 C CA . ALA A 1 316 ? -7.445 27.071 9.609 1.00 90.44 316 ALA A CA 1
ATOM 2467 C C . ALA A 1 316 ? -6.415 26.001 10.037 1.00 90.44 316 ALA A C 1
ATOM 2469 O O . ALA A 1 316 ? -5.345 26.344 10.541 1.00 90.44 316 ALA A O 1
ATOM 2470 N N . TRP A 1 317 ? -6.703 24.709 9.842 1.00 92.12 317 TRP A N 1
ATOM 2471 C CA . TRP A 1 317 ? -5.777 23.608 10.147 1.00 92.12 317 TRP A CA 1
ATOM 2472 C C . TRP A 1 317 ? -4.819 23.277 8.988 1.00 92.12 317 TRP A C 1
ATOM 2474 O O . TRP A 1 317 ? -3.789 22.629 9.208 1.00 92.12 317 TRP A O 1
ATOM 2484 N N . LEU A 1 318 ? -5.132 23.698 7.754 1.00 93.38 318 LEU A N 1
ATOM 2485 C CA . LEU A 1 318 ? -4.326 23.392 6.567 1.00 93.38 318 LEU A CA 1
ATOM 2486 C C . LEU A 1 318 ? -2.907 23.971 6.630 1.00 93.38 318 LEU A C 1
ATOM 2488 O O . LEU A 1 318 ? -1.984 23.233 6.273 1.00 93.38 318 LEU A O 1
ATOM 2492 N N . PRO A 1 319 ? -2.666 25.209 7.116 1.00 94.88 319 PRO A N 1
ATOM 2493 C CA . PRO A 1 319 ? -1.313 25.751 7.237 1.00 94.88 319 PRO A CA 1
ATOM 2494 C C . PRO A 1 319 ? -0.371 24.864 8.058 1.00 94.88 319 PRO A C 1
ATOM 2496 O O . PRO A 1 319 ? 0.794 24.705 7.697 1.00 94.88 319 PRO A O 1
ATOM 2499 N N . THR A 1 320 ? -0.871 24.217 9.116 1.00 94.88 320 THR A N 1
ATOM 2500 C CA . THR A 1 320 ? -0.086 23.275 9.928 1.00 94.88 320 THR A CA 1
ATOM 2501 C C . THR A 1 320 ? 0.332 22.046 9.122 1.00 94.88 320 THR A C 1
ATOM 2503 O O . THR A 1 320 ? 1.486 21.623 9.178 1.00 94.88 320 THR A O 1
ATOM 2506 N N . VAL A 1 321 ? -0.580 21.484 8.326 1.00 96.44 321 VAL A N 1
ATOM 2507 C CA . VAL A 1 321 ? -0.273 20.344 7.448 1.00 96.44 321 VAL A CA 1
ATOM 2508 C C . VAL A 1 321 ? 0.683 20.759 6.330 1.00 96.44 321 VAL A C 1
ATOM 2510 O O . VAL A 1 321 ? 1.639 20.038 6.038 1.00 96.44 321 VAL A O 1
ATOM 2513 N N . ALA A 1 322 ? 0.463 21.933 5.736 1.00 94.88 322 ALA A N 1
ATOM 2514 C CA . ALA A 1 322 ? 1.304 22.487 4.684 1.00 94.88 322 ALA A CA 1
ATOM 2515 C C . ALA A 1 322 ? 2.739 22.730 5.170 1.00 94.88 322 ALA A C 1
ATOM 2517 O O . ALA A 1 322 ? 3.681 22.406 4.450 1.00 94.88 322 ALA A O 1
ATOM 2518 N N . ALA A 1 323 ? 2.920 23.227 6.398 1.00 95.94 323 ALA A N 1
ATOM 2519 C CA . ALA A 1 323 ? 4.236 23.403 7.005 1.00 95.94 323 ALA A CA 1
ATOM 2520 C C . ALA A 1 323 ? 4.988 22.068 7.138 1.00 95.94 323 ALA A C 1
ATOM 2522 O O . ALA A 1 323 ? 6.149 21.978 6.741 1.00 95.94 323 ALA A O 1
ATOM 2523 N N . ALA A 1 324 ? 4.320 21.008 7.609 1.00 96.19 324 ALA A N 1
ATOM 2524 C CA . ALA A 1 324 ? 4.919 19.676 7.709 1.00 96.19 324 ALA A CA 1
ATOM 2525 C C . ALA A 1 324 ? 5.319 19.110 6.332 1.00 96.19 324 ALA A C 1
ATOM 2527 O O . ALA A 1 324 ? 6.426 18.597 6.165 1.00 96.19 324 ALA A O 1
ATOM 2528 N N . VAL A 1 325 ? 4.436 19.227 5.334 1.00 96.56 325 VAL A N 1
ATOM 2529 C CA . VAL A 1 325 ? 4.686 18.800 3.942 1.00 96.56 325 VAL A CA 1
ATOM 2530 C C . VAL A 1 325 ? 5.852 19.570 3.321 1.00 96.56 325 VAL A C 1
ATOM 2532 O O . VAL A 1 325 ? 6.717 18.973 2.676 1.00 96.56 325 VAL A O 1
ATOM 2535 N N . ARG A 1 326 ? 5.908 20.890 3.534 1.00 96.88 326 ARG A N 1
ATOM 2536 C CA . ARG A 1 326 ? 6.982 21.748 3.027 1.00 96.88 326 ARG A CA 1
ATOM 2537 C C . ARG A 1 326 ? 8.320 21.384 3.663 1.00 96.88 326 ARG A C 1
ATOM 2539 O O . ARG A 1 326 ? 9.256 21.094 2.926 1.00 96.88 326 ARG A O 1
ATOM 2546 N N . ARG A 1 327 ? 8.367 21.256 4.994 1.00 97.69 327 ARG A N 1
ATOM 2547 C CA . ARG A 1 327 ? 9.565 20.822 5.730 1.00 97.69 327 ARG A CA 1
ATOM 2548 C C . ARG A 1 327 ? 10.058 19.455 5.254 1.00 97.69 327 ARG A C 1
ATOM 2550 O O . ARG A 1 327 ? 11.259 19.262 5.082 1.00 97.69 327 ARG A O 1
ATOM 2557 N N . ALA A 1 328 ? 9.150 18.508 5.000 1.00 97.38 328 ALA A N 1
ATOM 2558 C CA . ALA A 1 328 ? 9.514 17.210 4.434 1.00 97.38 328 ALA A CA 1
ATOM 2559 C C . ALA A 1 328 ? 10.121 17.346 3.032 1.00 97.38 328 ALA A C 1
ATOM 2561 O O . ALA A 1 328 ? 11.157 16.745 2.755 1.00 97.38 328 ALA A O 1
ATOM 2562 N N . LYS A 1 329 ? 9.514 18.156 2.156 1.00 96.62 329 LYS A N 1
ATOM 2563 C CA . LYS A 1 329 ? 10.020 18.406 0.800 1.00 96.62 329 LYS A CA 1
ATOM 2564 C C . LYS A 1 329 ? 11.395 19.078 0.814 1.00 96.62 329 LYS A C 1
ATOM 2566 O O . LYS A 1 329 ? 12.271 18.639 0.081 1.00 96.62 329 LYS A O 1
ATOM 2571 N N . GLU A 1 330 ? 11.587 20.091 1.653 1.00 97.62 330 GLU A N 1
ATOM 2572 C CA . GLU A 1 330 ? 12.866 20.788 1.839 1.00 97.62 330 GLU A CA 1
ATOM 2573 C C . GLU A 1 330 ? 13.943 19.832 2.360 1.00 97.62 330 GLU A C 1
ATOM 2575 O O . GLU A 1 330 ? 15.021 19.758 1.783 1.00 97.62 330 GLU A O 1
ATOM 2580 N N . THR A 1 331 ? 13.624 19.017 3.371 1.00 97.88 331 THR A N 1
ATOM 2581 C CA . THR A 1 331 ? 14.549 18.005 3.913 1.00 97.88 331 THR A CA 1
ATOM 2582 C C . THR A 1 331 ? 14.957 16.987 2.847 1.00 97.88 331 THR A C 1
ATOM 2584 O O . THR A 1 331 ? 16.132 16.650 2.722 1.00 97.88 331 THR A O 1
ATOM 2587 N N . LEU A 1 332 ? 13.997 16.487 2.063 1.00 97.38 332 LEU A N 1
ATOM 2588 C CA . LEU A 1 332 ? 14.267 15.547 0.972 1.00 97.38 332 LEU A CA 1
ATOM 2589 C C . LEU A 1 332 ? 15.108 16.186 -0.132 1.00 97.38 332 LEU A C 1
ATOM 2591 O O . LEU A 1 332 ? 16.028 15.545 -0.634 1.00 97.38 332 LEU A O 1
ATOM 2595 N N . HIS A 1 333 ? 14.809 17.436 -0.490 1.00 97.19 333 HIS A N 1
ATOM 2596 C CA . HIS A 1 333 ? 15.571 18.176 -1.486 1.00 97.19 333 HIS A CA 1
ATOM 2597 C C . HIS A 1 333 ? 17.007 18.408 -1.021 1.00 97.19 333 HIS A C 1
ATOM 2599 O O . HIS A 1 333 ? 17.926 18.107 -1.771 1.00 97.19 333 HIS A O 1
ATOM 2605 N N . GLN A 1 334 ? 17.205 18.847 0.224 1.00 97.31 334 GLN A N 1
ATOM 2606 C CA . GLN A 1 334 ? 18.536 19.057 0.784 1.00 97.31 334 GLN A CA 1
ATOM 2607 C C . GLN A 1 334 ? 19.347 17.761 0.781 1.00 97.31 334 GLN A C 1
ATOM 2609 O O . GLN A 1 334 ? 20.437 17.729 0.229 1.00 97.31 334 GLN A O 1
ATOM 2614 N N . ARG A 1 335 ? 18.782 16.658 1.291 1.00 96.81 335 ARG A N 1
ATOM 2615 C CA . ARG A 1 335 ? 19.463 15.352 1.280 1.00 96.81 335 ARG A CA 1
ATOM 2616 C C . ARG A 1 335 ? 19.807 14.881 -0.130 1.00 96.81 335 ARG A C 1
ATOM 2618 O O . ARG A 1 335 ? 20.829 14.229 -0.323 1.00 96.81 335 ARG A O 1
ATOM 2625 N N . TRP A 1 336 ? 18.951 15.176 -1.108 1.00 94.75 336 TRP A N 1
ATOM 2626 C CA . TRP A 1 336 ? 19.225 14.874 -2.508 1.00 94.75 336 TRP A CA 1
ATOM 2627 C C . TRP A 1 336 ? 20.374 15.724 -3.060 1.00 94.75 336 TRP A C 1
ATOM 2629 O O . TRP A 1 336 ? 21.266 15.163 -3.683 1.00 94.75 336 TRP A O 1
ATOM 2639 N N . GLN A 1 337 ? 20.410 17.029 -2.772 1.00 95.00 337 GLN A N 1
ATOM 2640 C CA . GLN A 1 337 ? 21.537 17.893 -3.141 1.00 95.00 337 GLN A CA 1
ATOM 2641 C C . GLN A 1 337 ? 22.839 17.439 -2.478 1.00 95.00 337 GLN A C 1
ATOM 2643 O O . GLN A 1 337 ? 23.848 17.314 -3.158 1.00 95.00 337 GLN A O 1
ATOM 2648 N N . ASP A 1 338 ? 22.809 17.099 -1.188 1.00 93.50 338 ASP A N 1
ATOM 2649 C CA . ASP A 1 338 ? 23.975 16.567 -0.477 1.00 93.50 338 ASP A CA 1
ATOM 2650 C C . ASP A 1 338 ? 24.456 15.259 -1.120 1.00 93.50 338 ASP A C 1
ATOM 2652 O O . ASP A 1 338 ? 25.654 15.048 -1.290 1.00 93.50 338 ASP A O 1
ATOM 2656 N N . THR A 1 339 ? 23.521 14.393 -1.531 1.00 91.44 339 THR A N 1
ATOM 2657 C CA . THR A 1 339 ? 23.834 13.150 -2.252 1.00 91.44 339 THR A CA 1
ATOM 2658 C C . THR A 1 339 ? 24.448 13.443 -3.619 1.00 91.44 339 THR A C 1
ATOM 2660 O O . THR A 1 339 ? 25.408 12.770 -3.986 1.00 91.44 339 THR A O 1
ATOM 2663 N N . ILE A 1 340 ? 23.929 14.428 -4.362 1.00 89.25 340 ILE A N 1
ATOM 2664 C CA . ILE A 1 340 ? 24.519 14.876 -5.629 1.00 89.25 340 ILE A CA 1
ATOM 2665 C C . ILE A 1 340 ? 25.938 15.360 -5.375 1.00 89.25 340 ILE A C 1
ATOM 2667 O O . ILE A 1 340 ? 26.834 14.827 -5.995 1.00 89.25 340 ILE A O 1
ATOM 2671 N N . VAL A 1 341 ? 26.164 16.278 -4.434 1.00 89.44 341 VAL A N 1
ATOM 2672 C CA . VAL A 1 341 ? 27.495 16.835 -4.139 1.00 89.44 341 VAL A CA 1
ATOM 2673 C C . VAL A 1 341 ? 28.481 15.755 -3.679 1.00 89.44 341 VAL A C 1
ATOM 2675 O O . VAL A 1 341 ? 29.628 15.747 -4.108 1.00 89.44 341 VAL A O 1
ATOM 2678 N N . GLN A 1 342 ? 28.053 14.806 -2.841 1.00 85.00 342 GLN A N 1
ATOM 2679 C CA . GLN A 1 342 ? 28.901 13.686 -2.405 1.00 85.00 342 GLN A CA 1
ATOM 2680 C C . GLN A 1 342 ? 29.250 12.721 -3.543 1.00 85.00 342 GLN A C 1
ATOM 2682 O O . GLN A 1 342 ? 30.328 12.128 -3.539 1.00 85.00 342 GLN A O 1
ATOM 2687 N N . ASN A 1 343 ? 28.327 12.533 -4.488 1.00 80.56 343 ASN A N 1
ATOM 2688 C CA . ASN A 1 343 ? 28.519 11.680 -5.660 1.00 80.56 343 ASN A CA 1
ATOM 2689 C C . ASN A 1 343 ? 28.932 12.461 -6.905 1.00 80.56 343 ASN A C 1
ATOM 2691 O O . ASN A 1 343 ? 29.096 11.848 -7.963 1.00 80.56 343 ASN A O 1
ATOM 2695 N N . ASP A 1 344 ? 29.156 13.768 -6.773 1.00 73.25 344 ASP A N 1
ATOM 2696 C CA . ASP A 1 344 ? 29.805 14.618 -7.753 1.00 73.25 344 ASP A CA 1
ATOM 2697 C C . ASP A 1 344 ? 31.279 14.237 -7.707 1.00 73.25 344 ASP A C 1
ATOM 2699 O O . ASP A 1 344 ? 32.164 14.935 -7.208 1.00 73.25 344 ASP A O 1
ATOM 2703 N N . LYS A 1 345 ? 31.546 13.024 -8.200 1.00 63.97 345 LYS A N 1
ATOM 2704 C CA . LYS A 1 345 ? 32.824 12.731 -8.796 1.00 63.97 345 LYS A CA 1
ATOM 2705 C C . LYS A 1 345 ? 32.904 13.763 -9.895 1.00 63.97 345 LYS A C 1
ATOM 2707 O O . LYS A 1 345 ? 32.338 13.561 -10.967 1.00 63.97 345 LYS A O 1
ATOM 2712 N N . VAL A 1 346 ? 33.632 14.840 -9.612 1.00 58.16 346 VAL A N 1
ATOM 2713 C CA . VAL A 1 346 ? 34.384 15.539 -10.635 1.00 58.16 346 VAL A CA 1
ATOM 2714 C C . VAL A 1 346 ? 35.071 14.406 -11.370 1.00 58.16 346 VAL A C 1
ATOM 2716 O O . VAL A 1 346 ? 36.037 13.819 -10.871 1.00 58.16 346 VAL A O 1
ATOM 2719 N N . LEU A 1 347 ? 34.481 13.987 -12.492 1.00 54.78 347 LEU A N 1
ATOM 2720 C CA . LEU A 1 347 ? 35.180 13.174 -13.450 1.00 54.78 347 LEU A CA 1
ATOM 2721 C C . LEU A 1 347 ? 36.401 14.032 -13.682 1.00 54.78 347 LEU A C 1
ATOM 2723 O O . LEU A 1 347 ? 36.289 15.155 -14.179 1.00 54.78 347 LEU A O 1
ATOM 2727 N N . ASN A 1 348 ? 37.543 13.566 -13.187 1.00 54.75 348 ASN A N 1
ATOM 2728 C CA . ASN A 1 348 ? 38.811 14.219 -13.406 1.00 54.75 348 ASN A CA 1
ATOM 2729 C C . ASN A 1 348 ? 39.147 13.893 -14.861 1.00 54.75 348 ASN A C 1
ATOM 2731 O O . ASN A 1 348 ? 40.073 13.145 -15.145 1.00 54.75 348 ASN A O 1
ATOM 2735 N N . ILE A 1 349 ? 38.276 14.354 -15.768 1.00 56.44 349 ILE A N 1
ATOM 2736 C CA . ILE A 1 349 ? 38.520 14.500 -17.179 1.00 56.44 349 ILE A CA 1
ATOM 2737 C C . ILE A 1 349 ? 39.682 15.469 -17.131 1.00 56.44 349 ILE A C 1
ATOM 2739 O O . ILE A 1 349 ? 39.463 16.623 -16.737 1.00 56.44 349 ILE A O 1
ATOM 2743 N N . PRO A 1 350 ? 40.921 14.992 -17.346 1.00 60.16 350 PRO A N 1
ATOM 2744 C CA . PRO A 1 350 ? 42.065 15.873 -17.282 1.00 60.16 350 PRO A CA 1
ATOM 2745 C C . PRO A 1 350 ? 41.709 17.064 -18.156 1.00 60.16 350 PRO A C 1
ATOM 2747 O O . PRO A 1 350 ? 41.294 16.888 -19.305 1.00 60.16 350 PRO A O 1
ATOM 2750 N N . ARG A 1 351 ? 41.734 18.257 -17.546 1.00 56.59 351 ARG A N 1
ATOM 2751 C CA . ARG A 1 351 ? 41.485 19.522 -18.236 1.00 56.59 351 ARG A CA 1
ATOM 2752 C C . ARG A 1 351 ? 42.254 19.413 -19.540 1.00 56.59 351 ARG A C 1
ATOM 2754 O O . ARG A 1 351 ? 43.445 19.134 -19.431 1.00 56.59 351 ARG A O 1
ATOM 2761 N N . PHE A 1 352 ? 41.569 19.501 -20.689 1.00 55.34 352 PHE A N 1
ATOM 2762 C CA . PHE A 1 352 ? 42.174 19.279 -22.005 1.00 55.34 352 PHE A CA 1
ATOM 2763 C C . PHE A 1 352 ? 43.530 19.971 -22.011 1.00 55.34 352 PHE A C 1
ATOM 2765 O O . PHE A 1 352 ? 43.590 21.198 -21.990 1.00 55.34 352 PHE A O 1
ATOM 2772 N N . ASP A 1 353 ? 44.587 19.175 -21.870 1.00 65.75 353 ASP A N 1
ATOM 2773 C CA . ASP A 1 353 ? 45.944 19.670 -21.761 1.00 65.75 353 ASP A CA 1
ATOM 2774 C C . ASP A 1 353 ? 46.461 19.562 -23.177 1.00 65.75 353 ASP A C 1
ATOM 2776 O O . ASP A 1 353 ? 46.737 18.442 -23.624 1.00 65.75 353 ASP A O 1
ATOM 2780 N N . PRO A 1 354 ? 46.542 20.681 -23.911 1.00 57.34 354 PRO A N 1
ATOM 2781 C CA . PRO A 1 354 ? 46.996 20.644 -25.280 1.00 57.34 354 PRO A CA 1
ATOM 2782 C C . PRO A 1 354 ? 48.362 19.950 -25.344 1.00 57.34 354 PRO A C 1
ATOM 2784 O O . PRO A 1 354 ? 48.558 19.091 -26.184 1.00 57.34 354 PRO A O 1
ATOM 2787 N N . ALA A 1 355 ? 49.264 20.170 -24.384 1.00 61.88 355 ALA A N 1
ATOM 2788 C CA . ALA A 1 355 ? 50.605 19.590 -24.406 1.00 61.88 355 ALA A CA 1
ATOM 2789 C C . ALA A 1 355 ? 50.644 18.065 -24.181 1.00 61.88 355 ALA A C 1
ATOM 2791 O O . ALA A 1 355 ? 51.564 17.412 -24.664 1.00 61.88 355 ALA A O 1
ATOM 2792 N N . ARG A 1 356 ? 49.665 17.479 -23.476 1.00 59.41 356 ARG A N 1
ATOM 2793 C CA . ARG A 1 356 ? 49.551 16.016 -23.270 1.00 59.41 356 ARG A CA 1
ATOM 2794 C C . ARG A 1 356 ? 48.603 15.320 -24.242 1.00 59.41 356 ARG A C 1
ATOM 2796 O O . ARG A 1 356 ? 48.747 14.126 -24.475 1.00 59.41 356 ARG A O 1
ATOM 2803 N N . THR A 1 357 ? 47.636 16.054 -24.783 1.00 55.19 357 THR A N 1
ATOM 2804 C CA . THR A 1 357 ? 46.534 15.514 -25.592 1.00 55.19 357 THR A CA 1
ATOM 2805 C C . THR A 1 357 ? 46.801 15.704 -27.085 1.00 55.19 357 THR A C 1
ATOM 2807 O O . THR A 1 357 ? 46.516 14.807 -27.871 1.00 55.19 357 THR A O 1
ATOM 2810 N N . ILE A 1 358 ? 47.421 16.825 -27.480 1.00 57.84 358 ILE A N 1
ATOM 2811 C CA . ILE A 1 358 ? 47.825 17.094 -28.868 1.00 57.84 358 ILE A CA 1
ATOM 2812 C C . ILE A 1 358 ? 48.846 16.068 -29.366 1.00 57.84 358 ILE A C 1
ATOM 2814 O O . ILE A 1 358 ? 48.637 15.611 -30.470 1.00 57.84 358 ILE A O 1
ATOM 2818 N N . PRO A 1 359 ? 49.857 15.584 -28.621 1.00 55.22 359 PRO A N 1
ATOM 2819 C CA . PRO A 1 359 ? 50.760 14.556 -29.157 1.00 55.22 359 PRO A CA 1
ATOM 2820 C C . PRO A 1 359 ? 50.082 13.209 -29.469 1.00 55.22 359 PRO A C 1
ATOM 2822 O O . PRO A 1 359 ? 50.615 12.430 -30.245 1.00 55.22 359 PRO A O 1
ATOM 2825 N N . GLY A 1 360 ? 48.916 12.921 -28.871 1.00 51.09 360 GLY A N 1
ATOM 2826 C CA . GLY A 1 360 ? 48.102 11.739 -29.194 1.00 51.09 360 GLY A CA 1
ATOM 2827 C C . GLY A 1 360 ? 47.013 11.985 -30.250 1.00 51.09 360 GLY A C 1
ATOM 2828 O O . GLY A 1 360 ? 46.443 11.027 -30.762 1.00 51.09 360 GLY A O 1
ATOM 2829 N N . LEU A 1 361 ? 46.708 13.253 -30.562 1.00 49.88 361 LEU A N 1
ATOM 2830 C CA . LEU A 1 361 ? 45.730 13.684 -31.579 1.00 49.88 361 LEU A CA 1
ATOM 2831 C C . LEU A 1 361 ? 46.379 14.239 -32.852 1.00 49.88 361 LEU A C 1
ATOM 2833 O O . LEU A 1 361 ? 45.772 14.219 -33.920 1.00 49.88 361 LEU A O 1
ATOM 2837 N N . VAL A 1 362 ? 47.611 14.718 -32.748 1.00 51.59 362 VAL A N 1
ATOM 2838 C CA . VAL A 1 362 ? 48.534 14.907 -33.853 1.00 51.59 362 VAL A CA 1
ATOM 2839 C C . VAL A 1 362 ? 48.982 13.505 -34.179 1.00 51.59 362 VAL A C 1
ATOM 2841 O O . VAL A 1 362 ? 49.930 12.970 -33.615 1.00 51.59 362 VAL A O 1
ATOM 2844 N N . SER A 1 363 ? 48.241 12.881 -35.088 1.00 50.75 363 SER A N 1
ATOM 2845 C CA . SER A 1 363 ? 48.915 11.963 -35.982 1.00 50.75 363 SER A CA 1
ATOM 2846 C C . SER A 1 363 ? 50.011 12.799 -36.622 1.00 50.75 363 SER A C 1
ATOM 2848 O O . SER A 1 363 ? 49.717 13.704 -37.402 1.00 50.75 363 SER A O 1
ATOM 2850 N N . GLU A 1 364 ? 51.261 12.571 -36.227 1.00 56.00 364 GLU A N 1
ATOM 2851 C CA . GLU A 1 364 ? 52.352 12.888 -37.126 1.00 56.00 364 GLU A CA 1
ATOM 2852 C C . GLU A 1 364 ? 51.988 12.117 -38.392 1.00 56.00 364 GLU A C 1
ATOM 2854 O O . GLU A 1 364 ? 51.923 10.883 -38.398 1.00 56.00 364 GLU A O 1
ATOM 2859 N N . ILE A 1 365 ? 51.668 12.845 -39.454 1.00 63.69 365 ILE A N 1
ATOM 2860 C CA . ILE A 1 365 ? 51.522 12.269 -40.779 1.00 63.69 365 ILE A CA 1
ATOM 2861 C C . ILE A 1 365 ? 52.769 12.752 -41.516 1.00 63.69 365 ILE A C 1
ATOM 2863 O O . ILE A 1 365 ? 52.637 13.634 -42.362 1.00 63.69 365 ILE A O 1
ATOM 2867 N N . PRO A 1 366 ? 53.979 12.214 -41.221 1.00 70.31 366 PRO A N 1
ATOM 2868 C CA . PRO A 1 366 ? 55.195 12.617 -41.916 1.00 70.31 366 PRO A CA 1
ATOM 2869 C C . PRO A 1 366 ? 55.024 12.656 -43.435 1.00 70.31 366 PRO A C 1
ATOM 2871 O O . PRO A 1 366 ? 55.465 13.625 -44.032 1.00 70.31 366 PRO A O 1
ATOM 2874 N N . PRO A 1 367 ? 54.286 11.722 -44.083 1.00 66.12 367 PRO A N 1
ATOM 2875 C CA . PRO A 1 367 ? 54.030 11.829 -45.517 1.00 66.12 367 PRO A CA 1
ATOM 2876 C C . PRO A 1 367 ? 53.291 13.110 -45.936 1.00 66.12 367 PRO A C 1
ATOM 2878 O O . PRO A 1 367 ? 53.535 13.622 -47.025 1.00 66.12 367 PRO A O 1
ATOM 2881 N N . LEU A 1 368 ? 52.379 13.624 -45.104 1.00 71.56 368 LEU A N 1
ATOM 2882 C CA . LEU A 1 368 ? 51.648 14.868 -45.347 1.00 71.56 368 LEU A CA 1
ATOM 2883 C C . LEU A 1 368 ? 52.510 16.088 -45.025 1.00 71.56 368 LEU A C 1
ATOM 2885 O O . LEU A 1 368 ? 52.487 17.038 -45.798 1.00 71.56 368 LEU A O 1
ATOM 2889 N N . ASP A 1 369 ? 53.281 16.063 -43.940 1.00 76.19 369 ASP A N 1
ATOM 2890 C CA . ASP A 1 369 ? 54.196 17.154 -43.590 1.00 76.19 369 ASP A CA 1
ATOM 2891 C C . ASP A 1 369 ? 55.323 17.283 -44.626 1.00 76.19 369 ASP A C 1
ATOM 2893 O O . ASP A 1 369 ? 55.585 18.381 -45.120 1.00 76.19 369 ASP A O 1
ATOM 2897 N N . ASP A 1 370 ? 55.899 16.157 -45.060 1.00 77.06 370 ASP A N 1
ATOM 2898 C CA . ASP A 1 370 ? 56.858 16.064 -46.163 1.00 77.06 370 ASP A CA 1
ATOM 2899 C C . ASP A 1 370 ? 56.230 16.540 -47.475 1.00 77.06 370 ASP A C 1
ATOM 2901 O O . ASP A 1 370 ? 56.845 17.304 -48.223 1.00 77.06 370 ASP A O 1
ATOM 2905 N N . TYR A 1 371 ? 54.981 16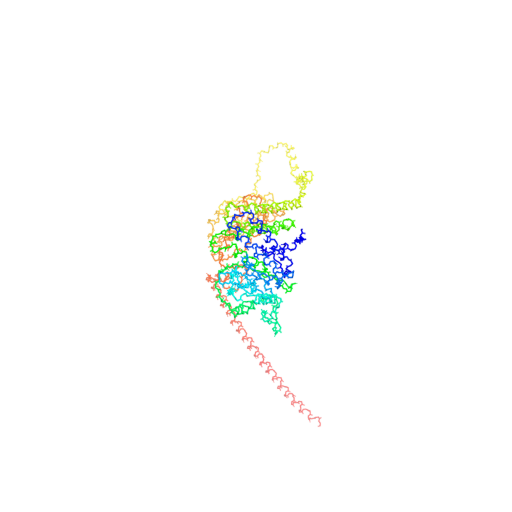.147 -47.757 1.00 76.25 371 TYR A N 1
ATOM 2906 C CA . TYR A 1 371 ? 54.247 16.641 -48.918 1.00 76.25 371 TYR A CA 1
ATOM 2907 C C . TYR A 1 371 ? 54.043 18.158 -48.844 1.00 76.25 371 TYR A C 1
ATOM 2909 O O . TYR A 1 371 ? 54.354 18.853 -49.812 1.00 76.25 371 TYR A O 1
ATOM 2917 N N . LEU A 1 372 ? 53.595 18.699 -47.710 1.00 77.69 372 LEU A N 1
ATOM 2918 C CA . LEU A 1 372 ? 53.367 20.129 -47.517 1.00 77.69 372 LEU A CA 1
ATOM 2919 C C . LEU A 1 372 ? 54.678 20.917 -47.648 1.00 77.69 372 LEU A C 1
ATOM 2921 O O . LEU A 1 372 ? 54.734 21.876 -48.422 1.00 77.69 372 LEU A O 1
ATOM 2925 N N . HIS A 1 373 ? 55.768 20.469 -47.023 1.00 77.06 373 HIS A N 1
ATOM 2926 C CA . HIS A 1 373 ? 57.101 21.047 -47.228 1.00 77.06 373 HIS A CA 1
ATOM 2927 C C . HIS A 1 373 ? 57.569 20.951 -48.688 1.00 77.06 373 HIS A C 1
ATOM 2929 O O . HIS A 1 373 ? 58.099 21.929 -49.231 1.00 77.06 373 HIS A O 1
ATOM 2935 N N . SER A 1 374 ? 57.308 19.832 -49.371 1.00 74.00 374 SER A N 1
ATOM 2936 C CA . SER A 1 374 ? 57.613 19.679 -50.800 1.00 74.00 374 SER A CA 1
ATOM 2937 C C . SER A 1 374 ? 56.790 20.629 -51.676 1.00 74.00 374 SER A C 1
ATOM 2939 O O . SER A 1 374 ? 57.299 21.132 -52.675 1.00 74.00 374 SER A O 1
ATOM 2941 N N . THR A 1 375 ? 55.539 20.931 -51.301 1.00 68.69 375 THR A N 1
ATOM 2942 C CA . THR A 1 375 ? 54.689 21.882 -52.032 1.00 68.69 375 THR A CA 1
ATOM 2943 C C . THR A 1 375 ? 55.122 23.328 -51.824 1.00 68.69 375 THR A C 1
ATOM 2945 O O . THR A 1 375 ? 55.096 24.096 -52.783 1.00 68.69 375 THR A O 1
ATOM 2948 N N . MET A 1 376 ? 55.597 23.688 -50.626 1.00 68.81 376 MET A N 1
ATOM 2949 C CA . MET A 1 376 ? 56.116 25.032 -50.339 1.00 68.81 376 MET A CA 1
ATOM 2950 C C . MET A 1 376 ? 57.460 25.317 -51.024 1.00 68.81 376 MET A C 1
ATOM 2952 O O . MET A 1 376 ? 57.766 26.469 -51.320 1.00 68.81 376 MET A O 1
ATOM 2956 N N . THR A 1 377 ? 58.252 24.280 -51.311 1.00 67.56 377 THR A N 1
ATOM 2957 C CA . THR A 1 377 ? 59.544 24.383 -52.018 1.00 67.56 377 THR A CA 1
ATOM 2958 C C . THR A 1 377 ? 59.438 24.127 -53.526 1.00 67.56 377 THR A C 1
ATOM 2960 O O . THR A 1 377 ? 60.431 24.218 -54.254 1.00 67.56 377 THR A O 1
ATOM 2963 N N . ARG A 1 378 ? 58.235 23.837 -54.037 1.00 65.25 378 ARG A N 1
ATOM 2964 C CA . ARG A 1 378 ? 58.011 23.515 -55.448 1.00 65.25 378 ARG A CA 1
ATOM 2965 C C . ARG A 1 378 ? 58.045 24.785 -56.299 1.00 65.25 378 ARG A C 1
ATOM 2967 O O . ARG A 1 378 ? 57.105 25.573 -56.297 1.00 65.25 378 ARG A O 1
ATOM 2974 N N . ALA A 1 379 ? 59.095 24.960 -57.101 1.00 63.25 379 ALA A N 1
ATOM 2975 C CA . ALA A 1 379 ? 59.063 25.934 -58.189 1.00 63.25 379 ALA A CA 1
ATOM 2976 C C . ALA A 1 379 ? 57.922 25.576 -59.160 1.00 63.25 379 ALA A C 1
ATOM 2978 O O . ALA A 1 379 ? 57.755 24.403 -59.514 1.00 63.25 379 ALA A O 1
ATOM 2979 N N . ALA A 1 380 ? 57.133 26.574 -59.573 1.00 59.06 380 ALA A N 1
ATOM 2980 C CA . ALA A 1 380 ? 55.982 26.393 -60.451 1.00 59.06 380 ALA A CA 1
ATOM 2981 C C . ALA A 1 380 ? 56.402 25.721 -61.768 1.00 59.06 380 ALA A C 1
ATOM 2983 O O . ALA A 1 380 ? 56.932 26.356 -62.679 1.00 59.06 380 ALA A O 1
ATOM 2984 N N . ARG A 1 381 ? 56.172 24.409 -61.877 1.00 60.69 381 ARG A N 1
ATOM 2985 C CA . ARG A 1 381 ? 56.309 23.688 -63.141 1.00 60.69 381 ARG A CA 1
ATOM 2986 C C . ARG A 1 381 ? 55.024 23.914 -63.919 1.00 60.69 381 ARG A C 1
ATOM 2988 O O . ARG A 1 381 ? 54.002 23.309 -63.610 1.00 60.69 381 ARG A O 1
ATOM 2995 N N . ILE A 1 382 ? 55.092 24.773 -64.932 1.00 61.34 382 ILE A N 1
ATOM 2996 C CA . ILE A 1 382 ? 54.068 24.849 -65.974 1.00 61.34 382 ILE A CA 1
ATOM 2997 C C . ILE A 1 382 ? 54.195 23.557 -66.789 1.00 61.34 382 ILE A C 1
ATOM 2999 O O . ILE A 1 382 ? 54.955 23.475 -67.750 1.00 61.34 382 ILE A O 1
ATOM 3003 N N . ALA A 1 383 ? 53.520 22.501 -66.338 1.00 54.19 383 ALA A N 1
ATOM 3004 C CA . ALA A 1 383 ? 53.310 21.311 -67.144 1.00 54.19 383 ALA A CA 1
ATOM 3005 C C . ALA A 1 383 ? 52.245 21.665 -68.188 1.00 54.19 383 ALA A C 1
ATOM 3007 O O . ALA A 1 383 ? 51.085 21.882 -67.850 1.00 54.19 383 ALA A O 1
ATOM 3008 N N . THR A 1 384 ? 52.644 21.760 -69.454 1.00 58.41 384 THR A N 1
ATOM 3009 C CA . THR A 1 384 ? 51.772 22.156 -70.572 1.00 58.41 384 THR A CA 1
ATOM 3010 C C . THR A 1 384 ? 50.772 21.075 -70.994 1.00 58.41 384 THR A C 1
ATOM 3012 O O . THR A 1 384 ? 49.958 21.309 -71.879 1.00 58.41 384 THR A O 1
ATOM 3015 N N . THR A 1 385 ? 50.764 19.922 -70.326 1.00 63.69 385 THR A N 1
ATOM 3016 C CA . THR A 1 385 ? 49.771 18.858 -70.513 1.00 63.69 385 THR A CA 1
ATOM 3017 C C . THR A 1 385 ? 49.503 18.166 -69.180 1.00 63.69 385 THR A C 1
ATOM 3019 O O . THR A 1 385 ? 50.205 17.230 -68.798 1.00 63.69 385 THR A O 1
ATOM 3022 N N . PHE A 1 386 ? 48.496 18.653 -68.451 1.00 64.00 386 PHE A N 1
ATOM 3023 C CA . PHE A 1 386 ? 47.899 17.942 -67.323 1.00 64.00 386 PHE A CA 1
ATOM 3024 C C . PHE A 1 386 ? 46.828 16.996 -67.865 1.00 64.00 386 PHE A C 1
ATOM 3026 O O . PHE A 1 386 ? 45.798 17.441 -68.367 1.00 64.00 386 PHE A O 1
ATOM 3033 N N . VAL A 1 387 ? 47.081 15.693 -67.771 1.00 67.00 387 VAL A N 1
ATOM 3034 C CA . VAL A 1 387 ? 46.036 14.678 -67.905 1.00 67.00 387 VAL A CA 1
ATOM 3035 C C . VAL A 1 387 ? 45.650 14.297 -66.478 1.00 67.00 387 VAL A C 1
ATOM 3037 O O . VAL A 1 387 ? 46.494 13.722 -65.783 1.00 67.00 387 VAL A O 1
ATOM 3040 N N . PRO A 1 388 ? 44.448 14.655 -65.988 1.00 59.00 388 PRO A N 1
ATOM 3041 C CA . PRO A 1 388 ? 44.016 14.203 -64.675 1.00 59.00 388 PRO A CA 1
ATOM 3042 C C . PRO A 1 388 ? 44.020 12.669 -64.661 1.00 59.00 388 PRO A C 1
ATOM 3044 O O . PRO A 1 388 ? 43.518 12.064 -65.614 1.00 59.00 388 PRO A O 1
ATOM 3047 N N . PRO A 1 389 ? 44.580 12.018 -63.625 1.00 64.06 389 PRO A N 1
ATOM 3048 C CA . PRO A 1 389 ? 44.393 10.585 -63.466 1.00 64.06 389 PRO A CA 1
ATOM 3049 C C . PRO A 1 389 ? 42.890 10.320 -63.408 1.00 64.06 389 PRO A C 1
ATOM 3051 O O . PRO A 1 389 ? 42.174 11.014 -62.686 1.00 64.06 389 PRO A O 1
ATOM 3054 N N . SER A 1 390 ? 42.407 9.354 -64.188 1.00 65.69 390 SER A N 1
ATOM 3055 C CA . SER A 1 390 ? 41.007 8.940 -64.130 1.00 65.69 390 SER A CA 1
ATOM 3056 C C . SER A 1 390 ? 40.707 8.503 -62.691 1.00 65.69 390 SER A C 1
ATOM 3058 O O . SER A 1 390 ? 41.323 7.539 -62.226 1.00 65.69 390 SER A O 1
ATOM 3060 N N . PRO A 1 391 ? 39.851 9.226 -61.943 1.00 69.00 391 PRO A N 1
ATOM 3061 C CA . PRO A 1 391 ? 39.578 8.874 -60.561 1.00 69.00 391 PRO A CA 1
ATOM 3062 C C . PRO A 1 391 ? 38.916 7.497 -60.535 1.00 69.00 391 PRO A C 1
ATOM 3064 O O . PRO A 1 391 ? 37.970 7.249 -61.279 1.00 69.00 391 PRO A O 1
ATOM 3067 N N . GLY A 1 392 ? 39.394 6.601 -59.670 1.00 73.69 392 GLY A N 1
ATOM 3068 C CA . GLY A 1 392 ? 38.794 5.277 -59.458 1.00 73.69 392 GLY A CA 1
ATOM 3069 C C . GLY A 1 392 ? 37.485 5.331 -58.662 1.00 73.69 392 GLY A C 1
ATOM 3070 O O . GLY A 1 392 ? 37.193 4.391 -57.923 1.00 73.69 392 GLY A O 1
ATOM 3071 N N . ILE A 1 393 ? 36.758 6.449 -58.752 1.00 80.31 393 ILE A N 1
ATOM 3072 C CA . ILE A 1 393 ? 35.535 6.722 -58.001 1.00 80.31 393 ILE A CA 1
ATOM 3073 C C . ILE A 1 393 ? 34.348 6.090 -58.730 1.00 80.31 393 ILE A C 1
ATOM 3075 O O . ILE A 1 393 ? 34.234 6.206 -59.952 1.00 80.31 393 ILE A O 1
ATOM 3079 N N . TRP A 1 394 ? 33.459 5.425 -57.996 1.00 84.88 394 TRP A N 1
ATOM 3080 C CA . TRP A 1 394 ? 32.252 4.835 -58.572 1.00 84.88 394 TRP A CA 1
ATOM 3081 C C . TRP A 1 394 ? 31.277 5.908 -59.055 1.00 84.88 394 TRP A C 1
ATOM 3083 O O . TRP A 1 394 ? 30.898 6.810 -58.314 1.00 84.88 394 TRP A O 1
ATOM 3093 N N . SER A 1 395 ? 30.823 5.768 -60.300 1.00 82.31 395 SER A N 1
ATOM 3094 C CA . SER A 1 395 ? 29.659 6.490 -60.807 1.00 82.31 395 SER A CA 1
ATOM 3095 C C . SER A 1 395 ? 28.441 5.591 -60.620 1.00 82.31 395 SER A C 1
ATOM 3097 O O . SER A 1 395 ? 28.276 4.605 -61.339 1.00 82.31 395 SER A O 1
ATOM 3099 N N . LEU A 1 396 ? 27.643 5.887 -59.594 1.00 86.81 396 LEU A N 1
ATOM 3100 C CA . LEU A 1 396 ? 26.419 5.156 -59.275 1.00 86.81 396 LEU A CA 1
ATOM 3101 C C . LEU A 1 396 ? 25.231 5.895 -59.899 1.00 86.81 396 LEU A C 1
ATOM 3103 O O . LEU A 1 396 ? 25.063 7.089 -59.662 1.00 86.81 396 LEU A O 1
ATOM 3107 N N . GLY A 1 397 ? 24.441 5.203 -60.723 1.00 84.38 397 GLY A N 1
ATOM 3108 C CA . GLY A 1 397 ? 23.215 5.761 -6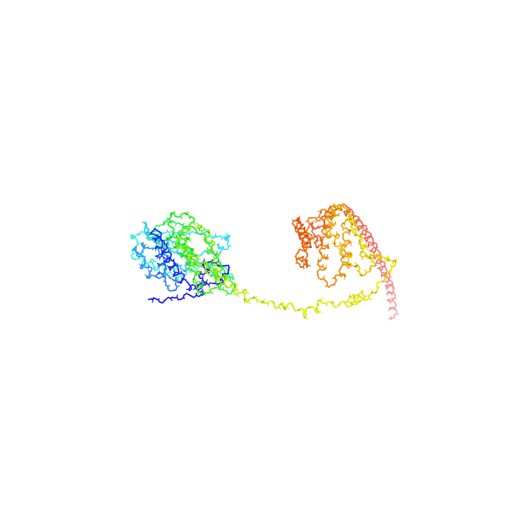1.300 1.00 84.38 397 GLY A CA 1
ATOM 3109 C C . GLY A 1 397 ? 22.098 5.842 -60.260 1.00 84.38 397 GLY A C 1
ATOM 3110 O O . GLY A 1 397 ? 21.975 4.952 -59.423 1.00 84.38 397 GLY A O 1
ATOM 3111 N N . GLU A 1 398 ? 21.275 6.886 -60.319 1.00 85.56 398 GLU A N 1
ATOM 3112 C CA . GLU A 1 398 ? 20.218 7.155 -59.328 1.00 85.56 398 GLU A CA 1
ATOM 3113 C C . GLU A 1 398 ? 19.109 6.084 -59.345 1.00 85.56 398 GLU A C 1
ATOM 3115 O O . GLU A 1 398 ? 18.658 5.646 -58.291 1.00 85.56 398 GLU A O 1
ATOM 3120 N N . ASP A 1 399 ? 18.746 5.585 -60.532 1.00 82.44 399 ASP A N 1
ATOM 3121 C CA . ASP A 1 399 ? 17.623 4.647 -60.725 1.00 82.44 399 ASP A CA 1
ATOM 3122 C C . ASP A 1 399 ? 18.042 3.167 -60.758 1.00 82.44 399 ASP A C 1
ATOM 3124 O O . ASP A 1 399 ? 17.215 2.268 -60.929 1.00 82.44 399 ASP A O 1
ATOM 3128 N N . THR A 1 400 ? 19.339 2.879 -60.637 1.00 86.00 400 THR A N 1
ATOM 3129 C CA . THR A 1 400 ? 19.879 1.523 -60.799 1.00 86.00 400 THR A CA 1
ATOM 3130 C C . THR A 1 400 ? 20.579 1.058 -59.538 1.00 86.00 400 THR A C 1
ATOM 3132 O O . THR A 1 400 ? 21.575 1.653 -59.128 1.00 86.00 400 THR A O 1
ATOM 3135 N N . LEU A 1 401 ? 20.112 -0.059 -58.978 1.00 88.56 401 LEU A N 1
ATOM 3136 C CA . LEU A 1 401 ? 20.766 -0.710 -57.851 1.00 88.56 401 LEU A CA 1
ATOM 3137 C C . LEU A 1 401 ? 22.226 -1.072 -58.203 1.00 88.56 401 LEU A C 1
ATOM 3139 O O . LEU A 1 401 ? 22.453 -1.770 -59.199 1.00 88.56 401 LEU A O 1
ATOM 3143 N N . PRO A 1 402 ? 23.221 -0.634 -57.409 1.00 89.69 402 PRO A N 1
ATOM 3144 C CA . PRO A 1 402 ? 24.624 -0.922 -57.681 1.00 89.69 402 PRO A CA 1
ATOM 3145 C C . PRO A 1 402 ? 24.926 -2.428 -57.674 1.00 89.69 402 PRO A C 1
ATOM 3147 O O . PRO A 1 402 ? 24.589 -3.132 -56.734 1.00 89.69 402 PRO A O 1
ATOM 3150 N N . SER A 1 403 ? 25.595 -2.944 -58.706 1.00 86.00 403 SER A N 1
ATOM 3151 C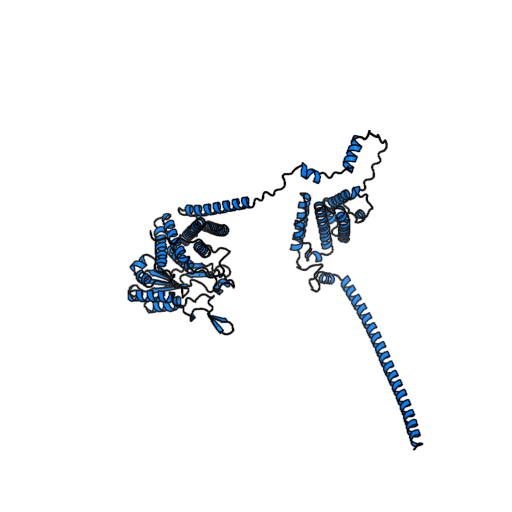 CA . SER A 1 403 ? 25.931 -4.376 -58.796 1.00 86.00 403 SER A CA 1
ATOM 3152 C C . SER A 1 403 ? 27.006 -4.787 -57.785 1.00 86.00 403 SER A C 1
ATOM 3154 O O . SER A 1 403 ? 27.982 -4.066 -57.589 1.00 86.00 403 SER A O 1
ATOM 3156 N N . ARG A 1 404 ? 26.937 -6.023 -57.266 1.00 87.75 404 ARG A N 1
ATOM 3157 C CA . ARG A 1 404 ? 27.982 -6.623 -56.409 1.00 87.75 404 ARG A CA 1
ATOM 3158 C C . ARG A 1 404 ? 29.397 -6.562 -57.001 1.00 87.75 404 ARG A C 1
ATOM 3160 O O . ARG A 1 404 ? 30.383 -6.644 -56.273 1.00 87.75 404 ARG A O 1
ATOM 3167 N N . SER A 1 405 ? 29.519 -6.454 -58.327 1.00 84.50 405 SER A N 1
ATOM 3168 C CA . SER A 1 405 ? 30.809 -6.376 -59.019 1.00 84.50 405 SER A CA 1
ATOM 3169 C C . SER A 1 405 ? 31.612 -5.124 -58.661 1.00 84.50 405 SER A C 1
ATOM 3171 O O . SER A 1 405 ? 32.836 -5.173 -58.748 1.00 84.50 405 SER A O 1
ATOM 3173 N N . ILE A 1 406 ? 30.967 -4.034 -58.222 1.00 85.62 406 ILE A N 1
ATOM 3174 C CA . ILE A 1 406 ? 31.664 -2.789 -57.851 1.00 85.62 406 ILE A CA 1
ATOM 3175 C C . ILE A 1 406 ? 32.625 -2.992 -56.671 1.00 85.62 406 ILE A C 1
ATOM 3177 O O . ILE A 1 406 ? 33.672 -2.352 -56.615 1.00 85.62 406 ILE A O 1
ATOM 3181 N N . PHE A 1 407 ? 32.321 -3.947 -55.788 1.00 83.31 407 PHE A N 1
ATOM 3182 C CA . PHE A 1 407 ? 33.133 -4.292 -54.620 1.00 83.31 407 PHE A CA 1
ATOM 3183 C C . PHE A 1 407 ? 34.289 -5.257 -54.943 1.00 83.31 407 PHE A C 1
ATOM 3185 O O . PHE A 1 407 ? 35.123 -5.524 -54.084 1.00 83.31 407 PHE A O 1
ATOM 3192 N N . ARG A 1 408 ? 34.352 -5.802 -56.170 1.00 71.62 408 ARG A N 1
ATOM 3193 C CA . ARG A 1 408 ? 35.347 -6.814 -56.583 1.00 71.62 408 ARG A CA 1
ATOM 3194 C C . ARG A 1 408 ? 36.472 -6.281 -57.468 1.00 71.62 408 ARG A C 1
ATOM 3196 O O . ARG A 1 408 ? 37.428 -7.007 -57.719 1.00 71.62 408 ARG A O 1
ATOM 3203 N N . THR A 1 409 ? 36.364 -5.063 -57.988 1.00 64.94 409 THR A N 1
ATOM 3204 C CA . THR A 1 409 ? 37.396 -4.509 -58.874 1.00 64.94 409 THR A CA 1
ATOM 3205 C C . THR A 1 409 ? 38.674 -4.236 -58.073 1.00 64.94 409 THR A C 1
ATOM 3207 O O . THR A 1 409 ? 38.594 -3.616 -57.013 1.00 64.94 409 THR A O 1
ATOM 3210 N N . GLU A 1 410 ? 39.841 -4.653 -58.584 1.00 58.09 410 GLU A N 1
ATOM 3211 C CA . GLU A 1 410 ? 41.163 -4.272 -58.058 1.00 58.09 410 GLU A CA 1
ATOM 3212 C C . GLU A 1 410 ? 41.319 -2.747 -58.135 1.00 58.09 410 GLU A C 1
ATOM 3214 O O . GLU A 1 410 ? 41.743 -2.175 -59.138 1.00 58.09 410 GLU A O 1
ATOM 3219 N N . GLN A 1 411 ? 40.872 -2.065 -57.088 1.00 61.22 411 GLN A N 1
ATOM 3220 C CA . GLN A 1 411 ? 40.882 -0.615 -57.005 1.00 61.22 411 GLN A CA 1
ATOM 3221 C C . GLN A 1 411 ? 42.113 -0.165 -56.235 1.00 61.22 411 GLN A C 1
ATOM 3223 O O . GLN A 1 411 ? 42.569 -0.819 -55.296 1.00 61.22 411 GLN A O 1
ATOM 3228 N N . SER A 1 412 ? 42.637 0.998 -56.615 1.00 62.00 412 SER A N 1
ATOM 3229 C CA . SER A 1 412 ? 43.627 1.683 -55.796 1.00 62.00 412 SER A CA 1
ATOM 3230 C C . SER A 1 412 ? 43.052 1.882 -54.393 1.00 62.00 412 SER A C 1
ATOM 3232 O O . SER A 1 412 ? 42.002 2.512 -54.241 1.00 62.00 412 SER A O 1
ATOM 3234 N N . ALA A 1 413 ? 43.763 1.390 -53.373 1.00 66.62 413 ALA A N 1
ATOM 3235 C CA . ALA A 1 413 ? 43.409 1.569 -51.963 1.00 66.62 413 ALA A CA 1
ATOM 3236 C C . ALA A 1 413 ? 43.142 3.046 -51.603 1.00 66.62 413 ALA A C 1
ATOM 3238 O O . ALA A 1 413 ? 42.413 3.334 -50.658 1.00 66.62 413 ALA A O 1
ATOM 3239 N N . ALA A 1 414 ? 43.671 3.984 -52.400 1.00 71.25 414 ALA A N 1
ATOM 3240 C CA . ALA A 1 414 ? 43.467 5.418 -52.246 1.00 71.25 414 ALA A CA 1
ATOM 3241 C C . ALA A 1 414 ? 41.998 5.877 -52.366 1.00 71.25 414 ALA A C 1
ATOM 3243 O O . ALA A 1 414 ? 41.652 6.901 -51.782 1.00 71.25 414 ALA A O 1
ATOM 3244 N N . TYR A 1 415 ? 41.136 5.156 -53.098 1.00 79.06 415 TYR A N 1
ATOM 3245 C CA . TYR A 1 415 ? 39.735 5.558 -53.325 1.00 79.06 415 TYR A CA 1
ATOM 3246 C C . TYR A 1 415 ? 38.704 4.709 -52.571 1.00 79.06 415 TYR A C 1
ATOM 3248 O O . TYR A 1 415 ? 37.520 5.034 -52.608 1.00 79.06 415 TYR A O 1
ATOM 3256 N N . ALA A 1 416 ? 39.131 3.664 -51.855 1.00 82.88 416 ALA A N 1
ATOM 3257 C CA . ALA A 1 416 ? 38.226 2.707 -51.216 1.00 82.88 416 ALA A CA 1
ATOM 3258 C C . ALA A 1 416 ? 37.218 3.382 -50.268 1.00 82.88 416 ALA A C 1
ATOM 3260 O O . ALA A 1 416 ? 36.017 3.164 -50.386 1.00 82.88 416 ALA A O 1
ATOM 3261 N N . LEU A 1 417 ? 37.681 4.272 -49.382 1.00 85.25 417 LEU A N 1
ATOM 3262 C CA . LEU A 1 417 ? 36.804 4.974 -48.434 1.00 85.25 417 LEU A CA 1
ATOM 3263 C C . LEU A 1 417 ? 35.813 5.921 -49.125 1.00 85.25 417 LEU A C 1
ATOM 3265 O O . LEU A 1 417 ? 34.665 6.013 -48.698 1.00 85.25 417 LEU A O 1
ATOM 3269 N N . TYR A 1 418 ? 36.241 6.596 -50.197 1.00 86.00 418 TYR A N 1
ATOM 3270 C CA . TYR A 1 418 ? 35.361 7.462 -50.986 1.00 86.00 418 TYR A CA 1
ATOM 3271 C C . TYR A 1 418 ? 34.270 6.649 -51.679 1.00 86.00 418 TYR A C 1
ATOM 3273 O O . TYR A 1 418 ? 33.111 7.039 -51.645 1.00 86.00 418 TYR A O 1
ATOM 3281 N N . ASN A 1 419 ? 34.625 5.492 -52.234 1.00 88.94 419 ASN A N 1
ATOM 3282 C CA . ASN A 1 419 ? 33.689 4.587 -52.889 1.00 88.94 419 ASN A CA 1
ATOM 3283 C C . ASN A 1 419 ? 32.651 4.011 -51.919 1.00 88.94 419 ASN A C 1
ATOM 3285 O O . ASN A 1 419 ? 31.460 4.000 -52.232 1.00 88.94 419 ASN A O 1
ATOM 3289 N N . ILE A 1 420 ? 33.079 3.610 -50.717 1.00 91.62 420 ILE A N 1
ATOM 3290 C CA . ILE A 1 420 ? 32.157 3.162 -49.665 1.00 91.62 420 ILE A CA 1
ATOM 3291 C C . ILE A 1 420 ? 31.202 4.296 -49.290 1.00 91.62 420 ILE A C 1
ATOM 3293 O O . ILE A 1 420 ? 29.993 4.087 -49.287 1.00 91.62 420 ILE A O 1
ATOM 3297 N N . ALA A 1 421 ? 31.721 5.506 -49.066 1.00 90.44 421 ALA A N 1
ATOM 3298 C CA . ALA A 1 421 ? 30.892 6.666 -48.752 1.00 90.44 421 ALA A CA 1
ATOM 3299 C C . ALA A 1 421 ? 29.903 7.004 -49.884 1.00 90.44 421 ALA A C 1
ATOM 3301 O O . ALA A 1 421 ? 28.753 7.337 -49.611 1.00 90.44 421 ALA A O 1
ATOM 3302 N N . SER A 1 422 ? 30.310 6.880 -51.152 1.00 91.00 422 SER A N 1
ATOM 3303 C CA . SER A 1 422 ? 29.415 7.060 -52.302 1.00 91.00 422 SER A CA 1
ATOM 3304 C C . SER A 1 422 ? 28.285 6.030 -52.325 1.00 91.00 422 SER A C 1
ATOM 3306 O O . SER A 1 422 ? 27.149 6.387 -52.621 1.00 91.00 422 SER A O 1
ATOM 3308 N N . PHE A 1 423 ? 28.569 4.770 -51.988 1.00 94.31 423 PHE A N 1
ATOM 3309 C CA . PHE A 1 423 ? 27.543 3.731 -51.889 1.00 94.31 423 PHE A CA 1
ATOM 3310 C C . PHE A 1 423 ? 26.596 3.955 -50.700 1.00 94.31 423 PHE A C 1
ATOM 3312 O O . PHE A 1 423 ? 25.383 3.870 -50.865 1.00 94.31 423 PHE A O 1
ATOM 3319 N N . GLU A 1 424 ? 27.122 4.294 -49.522 1.00 95.19 424 GLU A N 1
ATOM 3320 C CA . GLU A 1 424 ? 26.309 4.619 -48.340 1.00 95.19 424 GLU A CA 1
ATOM 3321 C C . GLU A 1 424 ? 25.389 5.815 -48.593 1.00 95.19 424 GLU A C 1
ATOM 3323 O O . GLU A 1 424 ? 24.224 5.797 -48.200 1.00 95.19 424 GLU A O 1
ATOM 3328 N N . HIS A 1 425 ? 25.895 6.829 -49.297 1.00 93.69 425 HIS A N 1
ATOM 3329 C CA . HIS A 1 425 ? 25.099 7.973 -49.718 1.00 93.69 425 HIS A CA 1
ATOM 3330 C C . HIS A 1 425 ? 24.021 7.582 -50.735 1.00 93.69 425 HIS A C 1
ATOM 3332 O O . HIS A 1 425 ? 22.889 8.052 -50.651 1.00 93.69 425 HIS A O 1
ATOM 3338 N N . TRP A 1 426 ? 24.338 6.680 -51.670 1.00 95.38 426 TRP A N 1
ATOM 3339 C CA . TRP A 1 426 ? 23.339 6.157 -52.597 1.00 95.38 426 TRP A CA 1
ATOM 3340 C C . TRP A 1 426 ? 22.209 5.434 -51.853 1.00 95.38 426 TRP A C 1
ATOM 3342 O O . TRP A 1 426 ? 21.039 5.645 -52.164 1.00 95.38 426 TRP A O 1
ATOM 3352 N N . VAL A 1 427 ? 22.540 4.638 -50.829 1.00 95.88 427 VAL A N 1
ATOM 3353 C CA . VAL A 1 427 ? 21.544 3.969 -49.978 1.00 95.88 427 VAL A CA 1
ATOM 3354 C C . VAL A 1 427 ? 20.670 4.983 -49.242 1.00 95.88 427 VAL A C 1
ATOM 3356 O O . VAL A 1 427 ? 19.450 4.842 -49.238 1.00 95.88 427 VAL A O 1
ATOM 3359 N N . GLU A 1 428 ? 21.275 6.023 -48.671 1.00 94.31 428 GLU A N 1
ATOM 3360 C CA . GLU A 1 428 ? 20.555 7.088 -47.969 1.00 94.31 428 GLU A CA 1
ATOM 3361 C C . GLU A 1 428 ? 19.551 7.823 -48.874 1.00 94.31 428 GLU A C 1
ATOM 3363 O O . GLU A 1 428 ? 18.429 8.100 -48.450 1.00 94.31 428 GLU A O 1
ATOM 3368 N N . VAL A 1 429 ? 19.942 8.145 -50.112 1.00 94.25 429 VAL A N 1
ATOM 3369 C CA . VAL A 1 429 ? 19.158 9.032 -50.988 1.00 94.25 429 VAL A CA 1
ATOM 3370 C C . VAL A 1 429 ? 18.220 8.270 -51.928 1.00 94.25 429 VAL A C 1
ATOM 3372 O O . VAL A 1 429 ? 17.085 8.702 -52.131 1.00 94.25 429 VAL A O 1
ATOM 3375 N N . HIS A 1 430 ? 18.659 7.144 -52.496 1.00 94.81 430 HIS A N 1
ATOM 3376 C CA . HIS A 1 430 ? 17.997 6.508 -53.645 1.00 94.81 430 HIS A CA 1
ATOM 3377 C C . HIS A 1 430 ? 17.363 5.143 -53.344 1.00 94.81 430 HIS A C 1
ATOM 3379 O O . HIS A 1 430 ? 16.496 4.698 -54.095 1.00 94.81 430 HIS A O 1
ATOM 3385 N N . LEU A 1 431 ? 17.717 4.466 -52.241 1.00 94.88 431 LEU A N 1
ATOM 3386 C CA . LEU A 1 431 ? 17.175 3.127 -51.956 1.00 94.88 431 LEU A CA 1
ATOM 3387 C C . LEU A 1 431 ? 15.646 3.135 -51.810 1.00 94.88 431 LEU A C 1
ATOM 3389 O O . LEU A 1 431 ? 14.974 2.206 -52.259 1.00 94.88 431 LEU A O 1
ATOM 3393 N N . ALA A 1 432 ? 15.093 4.178 -51.184 1.00 92.25 432 ALA A N 1
ATOM 3394 C CA . ALA A 1 432 ? 13.661 4.288 -50.919 1.00 92.25 432 ALA A CA 1
ATOM 3395 C C . ALA A 1 432 ? 12.820 4.483 -52.194 1.00 92.25 432 ALA A C 1
ATOM 3397 O O . ALA A 1 432 ? 11.735 3.910 -52.287 1.00 92.25 432 ALA A O 1
ATOM 3398 N N . SER A 1 433 ? 13.305 5.262 -53.166 1.00 92.50 433 SER A N 1
ATOM 3399 C CA . SER A 1 433 ? 12.652 5.395 -54.474 1.00 92.50 433 SER A CA 1
ATOM 3400 C C . SER A 1 433 ? 12.828 4.123 -55.292 1.00 92.50 433 SER A C 1
ATOM 3402 O O . SER A 1 433 ? 11.850 3.579 -55.795 1.00 92.50 433 SER A O 1
ATOM 3404 N N . TRP A 1 434 ? 14.047 3.577 -55.324 1.00 93.69 434 TRP A N 1
ATOM 3405 C CA . TRP A 1 434 ? 14.341 2.364 -56.079 1.00 93.69 434 TRP A CA 1
ATOM 3406 C C . TRP A 1 434 ? 13.466 1.181 -55.645 1.00 93.69 434 TRP A C 1
ATOM 3408 O O . TRP A 1 434 ? 12.921 0.477 -56.497 1.00 93.69 434 TRP A O 1
ATOM 3418 N N . ILE A 1 435 ? 13.286 0.964 -54.334 1.00 92.69 435 ILE A N 1
ATOM 3419 C CA . ILE A 1 435 ? 12.451 -0.141 -53.848 1.00 92.69 435 ILE A CA 1
ATOM 3420 C C . ILE A 1 435 ? 10.973 0.061 -54.191 1.00 92.69 435 ILE A C 1
ATOM 3422 O O . ILE A 1 435 ? 10.307 -0.917 -54.507 1.00 92.69 435 ILE A O 1
ATOM 3426 N N . ALA A 1 436 ? 10.469 1.298 -54.187 1.00 90.31 436 ALA A N 1
ATOM 3427 C CA . ALA A 1 436 ? 9.083 1.578 -54.561 1.00 90.31 436 ALA A CA 1
ATOM 3428 C C . ALA A 1 436 ? 8.795 1.188 -56.022 1.00 90.31 436 ALA A C 1
ATOM 3430 O O . ALA A 1 436 ? 7.722 0.665 -56.317 1.00 90.31 436 ALA A O 1
ATOM 3431 N N . ASP A 1 437 ? 9.774 1.362 -56.912 1.00 89.00 437 ASP A N 1
ATOM 3432 C CA . ASP A 1 437 ? 9.643 1.005 -58.328 1.00 89.00 437 ASP A CA 1
ATOM 3433 C C . ASP A 1 437 ? 9.919 -0.486 -58.608 1.00 89.00 437 ASP A C 1
ATOM 3435 O O . ASP A 1 437 ? 9.488 -1.021 -59.632 1.00 89.00 437 ASP A O 1
ATOM 3439 N N . ASN A 1 438 ? 10.628 -1.182 -57.708 1.00 88.25 438 ASN A N 1
ATOM 3440 C CA . ASN A 1 438 ? 11.142 -2.538 -57.940 1.00 88.25 438 ASN A CA 1
ATOM 3441 C C . ASN A 1 438 ? 10.647 -3.597 -56.937 1.00 88.25 438 ASN A C 1
ATOM 3443 O O . ASN A 1 438 ? 11.092 -4.746 -57.007 1.00 88.25 438 ASN A O 1
ATOM 3447 N N . GLU A 1 439 ? 9.725 -3.274 -56.024 1.00 84.12 439 GLU A N 1
ATOM 3448 C CA . GLU A 1 439 ? 9.252 -4.201 -54.979 1.00 84.12 439 GLU A CA 1
ATOM 3449 C C . GLU A 1 439 ? 8.573 -5.466 -55.528 1.00 84.12 439 GLU A C 1
ATOM 3451 O O . GLU A 1 439 ? 8.686 -6.534 -54.930 1.00 84.12 439 GLU A O 1
ATOM 3456 N N . ALA A 1 440 ? 7.913 -5.375 -56.687 1.00 84.50 440 ALA A N 1
ATOM 3457 C CA . ALA A 1 440 ? 7.247 -6.506 -57.338 1.00 84.50 440 ALA A CA 1
ATOM 3458 C C . ALA A 1 440 ? 8.189 -7.365 -58.201 1.00 84.50 440 ALA A C 1
ATOM 3460 O O . ALA A 1 440 ? 7.794 -8.425 -58.692 1.00 84.50 440 ALA A O 1
ATOM 3461 N N . CYS A 1 441 ? 9.427 -6.917 -58.422 1.00 85.06 441 CYS A N 1
ATOM 3462 C CA . CYS A 1 441 ? 10.383 -7.646 -59.241 1.00 85.06 441 CYS A CA 1
ATOM 3463 C C . CYS A 1 441 ? 10.989 -8.811 -58.445 1.00 85.06 441 CYS A C 1
ATOM 3465 O O . CYS A 1 441 ? 11.593 -8.633 -57.388 1.00 85.06 441 CYS A O 1
ATOM 3467 N N . THR A 1 442 ? 10.863 -10.025 -58.983 1.00 78.31 442 THR A N 1
ATOM 3468 C CA . THR A 1 442 ? 11.240 -11.270 -58.293 1.00 78.31 442 THR A CA 1
ATOM 3469 C C . THR A 1 442 ? 12.741 -11.369 -57.996 1.00 78.31 442 THR A C 1
ATOM 3471 O O . THR A 1 442 ? 13.138 -12.086 -57.083 1.00 78.31 442 THR A O 1
ATOM 3474 N N . SER A 1 443 ? 13.589 -10.650 -58.740 1.00 85.88 443 SER A N 1
ATOM 3475 C CA . SER A 1 443 ? 15.040 -10.621 -58.514 1.00 85.88 443 SER A CA 1
ATOM 3476 C C . SER A 1 443 ? 15.496 -9.554 -57.514 1.00 85.88 443 SER A C 1
ATOM 3478 O O . SER A 1 443 ? 16.664 -9.556 -57.136 1.00 85.88 443 SER A O 1
ATOM 3480 N N . SER A 1 444 ? 14.621 -8.638 -57.080 1.00 88.19 444 SER A N 1
ATOM 3481 C CA . SER A 1 444 ? 15.009 -7.509 -56.221 1.00 88.19 444 SER A CA 1
ATOM 3482 C C . SER A 1 444 ? 15.549 -7.951 -54.864 1.00 88.19 444 SER A C 1
ATOM 3484 O O . SER A 1 444 ? 16.601 -7.473 -54.448 1.00 88.19 444 SER A O 1
ATOM 3486 N N . SER A 1 445 ? 14.877 -8.892 -54.193 1.00 88.19 445 SER A N 1
ATOM 3487 C CA . SER A 1 445 ? 15.324 -9.421 -52.897 1.00 88.19 445 SER A CA 1
ATOM 3488 C C . SER A 1 445 ? 16.669 -10.145 -53.010 1.00 88.19 445 SER A C 1
ATOM 3490 O O . SER A 1 445 ? 17.572 -9.886 -52.218 1.00 88.19 445 SER A O 1
ATOM 3492 N N . ALA A 1 446 ? 16.845 -10.976 -54.043 1.00 88.50 446 ALA A N 1
ATOM 3493 C CA . ALA A 1 446 ? 18.103 -11.672 -54.307 1.00 88.50 446 ALA A CA 1
ATOM 3494 C C . ALA A 1 446 ? 19.260 -10.695 -54.579 1.00 88.50 446 ALA A C 1
ATOM 3496 O O . ALA A 1 446 ? 20.334 -10.837 -53.999 1.00 88.50 446 ALA A O 1
ATOM 3497 N N . ASN A 1 447 ? 19.029 -9.663 -55.397 1.00 91.12 447 ASN A N 1
ATOM 3498 C CA . ASN A 1 447 ? 20.041 -8.651 -55.701 1.00 91.12 447 ASN A CA 1
ATOM 3499 C C . ASN A 1 447 ? 20.437 -7.840 -54.456 1.00 91.12 447 ASN A C 1
ATOM 3501 O O . ASN A 1 447 ? 21.617 -7.550 -54.266 1.00 91.12 447 ASN A O 1
ATOM 3505 N N . LEU A 1 448 ? 19.472 -7.493 -53.598 1.00 94.19 448 LEU A N 1
ATOM 3506 C CA . LEU A 1 448 ? 19.741 -6.802 -52.335 1.00 94.19 448 LEU A CA 1
ATOM 3507 C C . LEU A 1 448 ? 20.560 -7.672 -51.375 1.00 94.19 448 LEU A C 1
ATOM 3509 O O . LEU A 1 448 ? 21.523 -7.175 -50.797 1.00 94.19 448 LEU A O 1
ATOM 3513 N N . CYS A 1 449 ? 20.231 -8.961 -51.240 1.00 91.94 449 CYS A N 1
ATOM 3514 C CA . CYS A 1 449 ? 21.031 -9.906 -50.454 1.00 91.94 449 CYS A CA 1
ATOM 3515 C C . CYS A 1 449 ? 22.478 -9.985 -50.960 1.00 91.94 449 CYS A C 1
ATOM 3517 O O . CYS A 1 449 ? 23.412 -9.829 -50.175 1.00 91.94 449 CYS A O 1
ATOM 3519 N N . ASP A 1 450 ? 22.663 -10.132 -52.274 1.00 92.75 450 ASP A N 1
ATOM 3520 C CA . ASP A 1 450 ? 23.982 -10.190 -52.912 1.00 92.75 450 ASP A CA 1
ATOM 3521 C C . ASP A 1 450 ? 24.832 -8.935 -52.642 1.00 92.75 450 ASP A C 1
ATOM 3523 O O . ASP A 1 450 ? 26.057 -9.015 -52.498 1.00 92.75 450 ASP A O 1
ATOM 3527 N N . ILE A 1 451 ? 24.192 -7.766 -52.589 1.00 94.50 451 ILE A N 1
ATOM 3528 C CA . ILE A 1 451 ? 24.852 -6.488 -52.305 1.00 94.50 451 ILE A CA 1
ATOM 3529 C C . ILE A 1 451 ? 25.174 -6.343 -50.826 1.00 94.50 451 ILE A C 1
ATOM 3531 O O . ILE A 1 451 ? 26.254 -5.853 -50.516 1.00 94.50 451 ILE A O 1
ATOM 3535 N N . ILE A 1 452 ? 24.286 -6.770 -49.922 1.00 95.94 452 ILE A N 1
ATOM 3536 C CA . ILE A 1 452 ? 24.543 -6.746 -48.475 1.00 95.94 452 ILE A CA 1
ATOM 3537 C C . ILE A 1 452 ? 25.814 -7.537 -48.159 1.00 95.94 452 ILE A C 1
ATOM 3539 O O . ILE A 1 452 ? 26.692 -7.020 -47.470 1.00 95.94 452 ILE A O 1
ATOM 3543 N N . GLU A 1 453 ? 25.940 -8.752 -48.700 1.00 94.56 453 GLU A N 1
ATOM 3544 C CA . GLU A 1 453 ? 27.127 -9.592 -48.508 1.00 94.56 453 GLU A CA 1
ATOM 3545 C C . GLU A 1 453 ? 28.386 -8.926 -49.078 1.00 94.56 453 GLU A C 1
ATOM 3547 O O . GLU A 1 453 ? 29.393 -8.786 -48.385 1.00 94.56 453 GLU A O 1
ATOM 3552 N N . ALA A 1 454 ? 28.320 -8.446 -50.325 1.00 93.12 454 ALA A N 1
ATOM 3553 C CA . ALA A 1 454 ? 29.470 -7.831 -50.984 1.00 93.12 454 ALA A CA 1
ATOM 3554 C C . ALA A 1 454 ? 29.921 -6.521 -50.311 1.00 93.12 454 ALA A C 1
ATOM 3556 O O . ALA A 1 454 ? 31.121 -6.266 -50.194 1.00 93.12 454 ALA A O 1
ATOM 3557 N N . TYR A 1 455 ? 28.971 -5.702 -49.857 1.00 95.31 455 TYR A N 1
ATOM 3558 C CA . TYR A 1 455 ? 29.241 -4.472 -49.121 1.00 95.31 455 TYR A CA 1
ATOM 3559 C C . TYR A 1 455 ? 29.831 -4.768 -47.744 1.00 95.31 455 TYR A C 1
ATOM 3561 O O . TYR A 1 455 ? 30.821 -4.143 -47.379 1.00 95.31 455 TYR A O 1
ATOM 3569 N N . HIS A 1 456 ? 29.275 -5.731 -47.002 1.00 95.50 456 HIS A N 1
ATOM 3570 C CA . HIS A 1 456 ? 29.801 -6.126 -45.697 1.00 95.50 456 HIS A CA 1
ATOM 3571 C C . HIS A 1 456 ? 31.262 -6.578 -45.794 1.00 95.50 456 HIS A C 1
ATOM 3573 O O . HIS A 1 456 ? 32.107 -6.067 -45.059 1.00 95.50 456 HIS A O 1
ATOM 3579 N N . ASP A 1 457 ? 31.576 -7.478 -46.730 1.00 92.19 457 ASP A N 1
ATOM 3580 C CA . ASP A 1 457 ? 32.936 -7.997 -46.907 1.00 92.19 457 ASP A CA 1
ATOM 3581 C C . ASP A 1 457 ? 33.936 -6.877 -47.236 1.00 92.19 457 ASP A C 1
ATOM 3583 O O . ASP A 1 457 ? 35.044 -6.836 -46.696 1.00 92.19 457 ASP A O 1
ATOM 3587 N N . TYR A 1 458 ? 33.531 -5.931 -48.088 1.00 91.25 458 TYR A N 1
ATOM 3588 C CA . TYR A 1 458 ? 34.372 -4.811 -48.502 1.00 91.25 458 TYR A CA 1
ATOM 3589 C C . TYR A 1 458 ? 34.523 -3.743 -47.402 1.00 91.25 458 TYR A C 1
ATOM 3591 O O . TYR A 1 458 ? 35.637 -3.320 -47.078 1.00 91.25 458 TYR A O 1
ATOM 3599 N N . ALA A 1 459 ? 33.414 -3.314 -46.796 1.00 92.44 459 ALA A N 1
ATOM 3600 C CA . ALA A 1 459 ? 33.384 -2.244 -45.803 1.00 92.44 459 ALA A CA 1
ATOM 3601 C C . ALA A 1 459 ? 33.944 -2.692 -44.448 1.00 92.44 459 ALA A C 1
ATOM 3603 O O . ALA A 1 459 ? 34.659 -1.923 -43.810 1.00 92.44 459 ALA A O 1
ATOM 3604 N N . SER A 1 460 ? 33.713 -3.940 -44.023 1.00 92.44 460 SER A N 1
ATOM 3605 C CA . SER A 1 460 ? 34.248 -4.448 -42.753 1.00 92.44 460 SER A CA 1
ATOM 3606 C C . SER A 1 460 ? 35.777 -4.477 -42.750 1.00 92.44 460 SER A C 1
ATOM 3608 O O . SER A 1 460 ? 36.390 -4.208 -41.715 1.00 92.44 460 SER A O 1
ATOM 3610 N N . ALA A 1 461 ? 36.402 -4.791 -43.889 1.00 89.25 461 ALA A N 1
ATOM 3611 C CA . ALA A 1 461 ? 37.853 -4.733 -44.033 1.00 89.25 461 ALA A CA 1
ATOM 3612 C C . ALA A 1 461 ? 38.361 -3.281 -44.025 1.00 89.25 461 ALA A C 1
ATOM 3614 O O . ALA A 1 461 ? 39.340 -2.971 -43.347 1.00 89.25 461 ALA A O 1
ATOM 3615 N N . ALA A 1 462 ? 37.676 -2.374 -44.729 1.00 88.00 462 ALA A N 1
ATOM 3616 C CA . ALA A 1 462 ? 38.065 -0.965 -44.811 1.00 88.00 462 ALA A CA 1
ATOM 3617 C C . ALA A 1 462 ? 37.844 -0.178 -43.503 1.00 88.00 462 ALA A C 1
ATOM 3619 O O . ALA A 1 462 ? 38.577 0.769 -43.224 1.00 88.00 462 ALA A O 1
ATOM 3620 N N . TYR A 1 463 ? 36.848 -0.555 -42.697 1.00 91.56 463 TYR A N 1
ATOM 3621 C CA . TYR A 1 463 ? 36.469 0.115 -41.446 1.00 91.56 463 TYR A CA 1
ATOM 3622 C C . TYR A 1 463 ? 37.020 -0.549 -40.185 1.00 91.56 463 TYR A C 1
ATOM 3624 O O . TYR A 1 463 ? 36.665 -0.160 -39.065 1.00 91.56 463 TYR A O 1
ATOM 3632 N N . GLN A 1 464 ? 37.910 -1.528 -40.339 1.00 88.56 464 GLN A N 1
ATOM 3633 C CA . GLN A 1 464 ? 38.532 -2.209 -39.215 1.00 88.56 464 GLN A CA 1
ATOM 3634 C C . GLN A 1 464 ? 39.194 -1.199 -38.258 1.00 88.56 464 GLN A C 1
ATOM 3636 O O . GLN A 1 464 ? 40.025 -0.385 -38.649 1.00 88.56 464 GLN A O 1
ATOM 3641 N N . GLY A 1 465 ? 38.809 -1.248 -36.978 1.00 85.19 465 GLY A N 1
ATOM 3642 C CA . GLY A 1 465 ? 39.331 -0.347 -35.944 1.00 85.19 465 GLY A CA 1
ATOM 3643 C C . GLY A 1 465 ? 38.638 1.019 -35.847 1.00 85.19 465 GLY A C 1
ATOM 3644 O O . GLY A 1 465 ? 39.042 1.828 -35.016 1.00 85.19 465 GLY A O 1
ATOM 3645 N N . CYS A 1 466 ? 37.584 1.278 -36.631 1.00 87.38 466 CYS A N 1
ATOM 3646 C CA . CYS A 1 466 ? 36.815 2.527 -36.600 1.00 87.38 466 CYS A CA 1
ATOM 3647 C C . CYS A 1 466 ? 35.349 2.291 -36.177 1.00 87.38 466 CYS A C 1
ATOM 3649 O O . CYS A 1 466 ? 34.483 2.107 -37.034 1.00 87.38 466 CYS A O 1
ATOM 3651 N N . PRO A 1 467 ? 35.025 2.353 -34.867 1.00 87.12 467 PRO A N 1
ATOM 3652 C CA . PRO A 1 467 ? 33.682 2.067 -34.344 1.00 87.12 467 PRO A CA 1
ATOM 3653 C C . PRO A 1 467 ? 32.551 2.906 -34.959 1.00 87.12 467 PRO A C 1
ATOM 3655 O O . PRO A 1 467 ? 31.459 2.392 -35.198 1.00 87.12 467 PRO A O 1
ATOM 3658 N N . ASN A 1 468 ? 32.811 4.182 -35.261 1.00 87.12 468 ASN A N 1
ATOM 3659 C CA . ASN A 1 468 ? 31.827 5.069 -35.892 1.00 87.12 468 ASN A CA 1
ATOM 3660 C C . ASN A 1 468 ? 31.516 4.637 -37.335 1.00 87.12 468 ASN A C 1
ATOM 3662 O O . ASN A 1 468 ? 30.362 4.647 -37.751 1.00 87.12 468 ASN A O 1
ATOM 3666 N N . ALA A 1 469 ? 32.540 4.227 -38.090 1.00 89.75 469 ALA A N 1
ATOM 3667 C CA . ALA A 1 469 ? 32.379 3.771 -39.468 1.00 89.75 469 ALA A CA 1
ATOM 3668 C C . ALA A 1 469 ? 31.692 2.397 -39.524 1.00 89.75 469 ALA A C 1
ATOM 3670 O O . ALA A 1 469 ? 30.767 2.204 -40.305 1.00 89.75 469 ALA A O 1
ATOM 3671 N N . LEU A 1 470 ? 32.041 1.487 -38.605 1.00 93.56 470 LEU A N 1
ATOM 3672 C CA . LEU A 1 470 ? 31.318 0.223 -38.420 1.00 93.56 470 LEU A CA 1
ATOM 3673 C C . LEU A 1 470 ? 29.842 0.455 -38.068 1.00 93.56 470 LEU A C 1
ATOM 3675 O O . LEU A 1 470 ? 28.971 -0.234 -38.587 1.00 93.56 470 LEU A O 1
ATOM 3679 N N . SER A 1 471 ? 29.546 1.451 -37.228 1.00 95.06 471 SER A N 1
ATOM 3680 C CA . SER A 1 471 ? 28.163 1.792 -36.874 1.00 95.06 471 SER A CA 1
ATOM 3681 C C . SER A 1 471 ? 27.355 2.270 -38.084 1.00 95.06 471 SER A C 1
ATOM 3683 O O . SER A 1 471 ? 26.200 1.876 -38.237 1.00 95.06 471 SER A O 1
ATOM 3685 N N . ARG A 1 472 ? 27.967 3.061 -38.977 1.00 94.88 472 ARG A N 1
ATOM 3686 C CA . ARG A 1 472 ? 27.344 3.463 -40.246 1.00 94.88 472 ARG A CA 1
ATOM 3687 C C . ARG A 1 472 ? 27.164 2.284 -41.200 1.00 94.88 472 ARG A C 1
ATOM 3689 O O . ARG A 1 472 ? 26.103 2.162 -41.801 1.00 94.88 472 ARG A O 1
ATOM 3696 N N . MET A 1 473 ? 28.135 1.376 -41.270 1.00 95.88 473 MET A N 1
ATOM 3697 C CA . MET A 1 473 ? 28.017 0.153 -42.066 1.00 95.88 473 MET A CA 1
ATOM 3698 C C . MET A 1 473 ? 26.821 -0.700 -41.637 1.00 95.88 473 MET A C 1
ATOM 3700 O O . MET A 1 473 ? 26.035 -1.128 -42.481 1.00 95.88 473 MET A O 1
ATOM 3704 N N . PHE A 1 474 ? 26.637 -0.903 -40.330 1.00 95.88 474 PHE A N 1
ATOM 3705 C CA . PHE A 1 474 ? 25.478 -1.635 -39.815 1.00 95.88 474 PHE A CA 1
ATOM 3706 C C . PHE A 1 474 ? 24.151 -0.926 -40.105 1.00 95.88 474 PHE A C 1
ATOM 3708 O O . PHE A 1 474 ? 23.175 -1.600 -40.427 1.00 95.88 474 PHE A O 1
ATOM 3715 N N . LEU A 1 475 ? 24.111 0.410 -40.044 1.00 97.00 475 LEU A N 1
ATOM 3716 C CA . LEU A 1 475 ? 22.929 1.186 -40.425 1.00 97.00 475 LEU A CA 1
ATOM 3717 C C . LEU A 1 475 ? 22.572 0.983 -41.909 1.00 97.00 475 LEU A C 1
ATOM 3719 O O . LEU A 1 475 ? 21.430 0.655 -42.219 1.00 97.00 475 LEU A O 1
ATOM 3723 N N . THR A 1 476 ? 23.558 1.080 -42.804 1.00 97.06 476 THR A N 1
ATOM 3724 C CA . THR A 1 476 ? 23.383 0.852 -44.248 1.00 97.06 476 THR A CA 1
ATOM 3725 C C . THR A 1 476 ? 22.905 -0.574 -44.544 1.00 97.06 476 THR A C 1
ATOM 3727 O O . THR A 1 476 ? 21.983 -0.771 -45.337 1.00 97.06 476 THR A O 1
ATOM 3730 N N . ILE A 1 477 ? 23.484 -1.585 -43.881 1.00 97.06 477 ILE A N 1
ATOM 3731 C CA . ILE A 1 477 ? 23.044 -2.987 -44.003 1.00 97.06 477 ILE A CA 1
ATOM 3732 C C . ILE A 1 477 ? 21.591 -3.142 -43.548 1.00 97.06 477 ILE A C 1
ATOM 3734 O O . ILE A 1 477 ? 20.817 -3.837 -44.206 1.00 97.06 477 ILE A O 1
ATOM 3738 N N . LEU A 1 478 ? 21.203 -2.490 -42.450 1.00 96.62 478 LEU A N 1
ATOM 3739 C CA . LEU A 1 478 ? 19.840 -2.555 -41.935 1.00 96.62 478 LEU A CA 1
ATOM 3740 C C . LEU A 1 478 ? 18.828 -1.953 -42.920 1.00 96.62 478 LEU A C 1
ATOM 3742 O O . LEU A 1 478 ? 17.769 -2.536 -43.137 1.00 96.62 478 LEU A O 1
ATOM 3746 N N . GLU A 1 479 ? 19.147 -0.828 -43.559 1.00 97.25 479 GLU A N 1
ATOM 3747 C CA . GLU A 1 479 ? 18.279 -0.216 -44.574 1.00 97.25 479 GLU A CA 1
ATOM 3748 C C . GLU A 1 479 ? 18.137 -1.093 -45.826 1.00 97.25 479 GLU A C 1
ATOM 3750 O O . GLU A 1 479 ? 17.020 -1.302 -46.308 1.00 97.25 479 GLU A O 1
ATOM 3755 N N . LEU A 1 480 ? 19.241 -1.672 -46.312 1.00 96.75 480 LEU A N 1
ATOM 3756 C CA . LEU A 1 480 ? 19.220 -2.642 -47.413 1.00 96.75 480 LEU A CA 1
ATOM 3757 C C . LEU A 1 480 ? 18.392 -3.883 -47.056 1.00 96.75 480 LEU A C 1
ATOM 3759 O O . LEU A 1 480 ? 17.615 -4.373 -47.878 1.00 96.75 480 LEU A O 1
ATOM 3763 N N . TRP A 1 481 ? 18.510 -4.368 -45.818 1.00 95.75 481 TRP A N 1
ATOM 3764 C CA . TRP A 1 481 ? 17.708 -5.482 -45.325 1.00 95.75 481 TRP A CA 1
ATOM 3765 C C . TRP A 1 481 ? 16.216 -5.130 -45.285 1.00 95.75 481 TRP A C 1
ATOM 3767 O O . TRP A 1 481 ? 15.394 -5.932 -45.721 1.00 95.75 481 TRP A O 1
ATOM 3777 N N . ILE A 1 482 ? 15.848 -3.920 -44.849 1.00 95.81 482 ILE A N 1
ATOM 3778 C CA . ILE A 1 482 ? 14.451 -3.454 -44.853 1.00 95.81 482 ILE A CA 1
ATOM 3779 C C . ILE A 1 482 ? 13.890 -3.425 -46.277 1.00 95.81 482 ILE A C 1
ATOM 3781 O O . ILE A 1 482 ? 12.755 -3.849 -46.501 1.00 95.81 482 ILE A O 1
ATOM 3785 N N . ALA A 1 483 ? 14.667 -2.946 -47.252 1.00 95.38 483 ALA A N 1
ATOM 3786 C CA . ALA A 1 483 ? 14.264 -3.001 -48.655 1.00 95.38 483 ALA A CA 1
ATOM 3787 C C . ALA A 1 483 ? 14.070 -4.454 -49.129 1.00 95.38 483 ALA A C 1
ATOM 3789 O O . ALA A 1 483 ? 13.107 -4.751 -49.839 1.00 95.38 483 ALA A O 1
ATOM 3790 N N . CYS A 1 484 ? 14.927 -5.375 -48.677 1.00 94.19 484 CYS A N 1
ATOM 3791 C CA . CYS A 1 484 ? 14.821 -6.793 -49.007 1.00 94.19 484 CYS A CA 1
ATOM 3792 C C . CYS A 1 484 ? 13.571 -7.439 -48.387 1.00 94.19 484 CYS A C 1
ATOM 3794 O O . CYS A 1 484 ? 12.857 -8.165 -49.081 1.00 94.19 484 CYS A O 1
ATOM 3796 N N . ASP A 1 485 ? 13.248 -7.133 -47.125 1.00 93.44 485 ASP A N 1
ATOM 3797 C CA . ASP A 1 485 ? 12.029 -7.605 -46.451 1.00 93.44 485 ASP A CA 1
ATOM 3798 C C . ASP A 1 485 ? 10.772 -7.104 -47.181 1.00 93.44 485 ASP A C 1
ATOM 3800 O O . ASP A 1 485 ? 9.873 -7.898 -47.453 1.00 93.44 485 ASP A O 1
ATOM 3804 N N . LYS A 1 486 ? 10.737 -5.833 -47.610 1.00 93.88 486 LYS A N 1
ATOM 3805 C CA . LYS A 1 486 ? 9.621 -5.285 -48.405 1.00 93.88 486 LYS A CA 1
ATOM 3806 C C . LYS A 1 486 ? 9.400 -6.052 -49.714 1.00 93.88 486 LYS A C 1
ATOM 3808 O O . LYS A 1 486 ? 8.293 -6.534 -49.948 1.00 93.88 486 LYS A O 1
ATOM 3813 N N . ALA A 1 487 ? 10.443 -6.233 -50.529 1.00 93.44 487 ALA A N 1
ATOM 3814 C CA . ALA A 1 487 ? 10.344 -7.007 -51.776 1.00 93.44 487 ALA A CA 1
ATOM 3815 C C . ALA A 1 487 ? 9.963 -8.480 -51.525 1.00 93.44 487 ALA A C 1
ATOM 3817 O O . ALA A 1 487 ? 9.191 -9.088 -52.275 1.00 93.44 487 ALA A O 1
ATOM 3818 N N . SER A 1 488 ? 10.479 -9.064 -50.440 1.00 91.81 488 SER A N 1
ATOM 3819 C CA . SER A 1 488 ? 10.199 -10.451 -50.063 1.00 91.81 488 SER A CA 1
ATOM 3820 C C . SER A 1 488 ? 8.745 -10.649 -49.642 1.00 91.81 488 SER A C 1
ATOM 3822 O O . SER A 1 488 ? 8.141 -11.650 -50.018 1.00 91.81 488 SER A O 1
ATOM 3824 N N . ILE A 1 489 ? 8.148 -9.689 -48.931 1.00 92.31 489 ILE A N 1
ATOM 3825 C CA . ILE A 1 489 ? 6.730 -9.722 -48.544 1.00 92.31 489 ILE A CA 1
ATOM 3826 C C . ILE A 1 489 ? 5.816 -9.614 -49.764 1.00 92.31 489 ILE A C 1
ATOM 3828 O O . ILE A 1 489 ? 4.808 -10.316 -49.824 1.00 92.31 489 ILE A O 1
ATOM 3832 N N . VAL A 1 490 ? 6.164 -8.782 -50.749 1.00 91.81 490 VAL A N 1
ATOM 3833 C CA . VAL A 1 490 ? 5.399 -8.691 -52.004 1.00 91.81 490 VAL A CA 1
ATOM 3834 C C . VAL A 1 490 ? 5.450 -10.020 -52.762 1.00 91.81 490 VAL A C 1
ATOM 3836 O O . VAL A 1 490 ? 4.420 -10.516 -53.217 1.00 91.81 490 VAL A O 1
ATOM 3839 N N . SER A 1 491 ? 6.630 -10.641 -52.836 1.00 88.50 491 SER A N 1
ATOM 3840 C CA . SER A 1 491 ? 6.818 -11.933 -53.510 1.00 88.50 491 SER A CA 1
ATOM 3841 C C . SER A 1 491 ? 6.187 -13.108 -52.749 1.00 88.50 491 SER A C 1
ATOM 3843 O O . SER A 1 491 ? 5.700 -14.063 -53.355 1.00 88.50 491 SER A O 1
ATOM 3845 N N . CYS A 1 492 ? 6.192 -13.060 -51.417 1.00 90.00 492 CYS A N 1
ATOM 3846 C CA . CYS A 1 492 ? 5.644 -14.085 -50.537 1.00 90.00 492 CYS A CA 1
ATOM 3847 C C . CYS A 1 492 ? 4.943 -13.437 -49.328 1.00 90.00 492 CYS A C 1
ATOM 3849 O O . CYS A 1 492 ? 5.548 -13.284 -48.259 1.00 90.00 492 CYS A O 1
ATOM 3851 N N . PRO A 1 493 ? 3.634 -13.129 -49.439 1.00 91.44 493 PRO A N 1
ATOM 3852 C CA . PRO A 1 493 ? 2.879 -12.472 -48.367 1.00 91.44 493 PRO A CA 1
ATOM 3853 C C . PRO A 1 493 ? 2.857 -13.245 -47.043 1.00 91.44 493 PRO A C 1
ATOM 3855 O O . PRO A 1 493 ? 2.629 -12.666 -45.983 1.00 91.44 493 PRO A O 1
ATOM 3858 N N . LEU A 1 494 ? 3.122 -14.558 -47.078 1.00 91.81 494 LEU A N 1
ATOM 3859 C CA . LEU A 1 494 ? 3.210 -15.402 -45.888 1.00 91.81 494 LEU A CA 1
ATOM 3860 C C . LEU A 1 494 ? 4.290 -14.920 -44.904 1.00 91.81 494 LEU A C 1
ATOM 3862 O O . LEU A 1 494 ? 4.094 -15.074 -43.700 1.00 91.81 494 LEU A O 1
ATOM 3866 N N . ILE A 1 495 ? 5.378 -14.309 -45.390 1.00 92.12 495 ILE A N 1
ATOM 3867 C CA . ILE A 1 495 ? 6.485 -13.790 -44.567 1.00 92.12 495 ILE A CA 1
ATOM 3868 C C . ILE A 1 495 ? 5.990 -12.731 -43.571 1.00 92.12 495 ILE A C 1
ATOM 3870 O O . ILE A 1 495 ? 6.423 -12.713 -42.420 1.00 92.12 495 ILE A O 1
ATOM 3874 N N . ALA A 1 496 ? 5.021 -11.896 -43.963 1.00 93.06 496 ALA A N 1
ATOM 3875 C CA . ALA A 1 496 ? 4.487 -10.837 -43.105 1.00 93.06 496 ALA A CA 1
ATOM 3876 C C . ALA A 1 496 ? 3.763 -11.364 -41.852 1.00 93.06 496 ALA A C 1
ATOM 3878 O O . ALA A 1 496 ? 3.601 -10.628 -40.881 1.00 93.06 496 ALA A O 1
ATOM 3879 N N . HIS A 1 497 ? 3.337 -12.632 -41.848 1.00 92.94 497 HIS A N 1
ATOM 3880 C CA . HIS A 1 497 ? 2.679 -13.238 -40.692 1.00 92.94 497 HIS A CA 1
ATOM 3881 C C . HIS A 1 497 ? 3.638 -13.607 -39.556 1.00 92.94 497 HIS A C 1
ATOM 3883 O O . HIS A 1 497 ? 3.153 -13.887 -38.460 1.00 92.94 497 HIS A O 1
ATOM 3889 N N . TYR A 1 498 ? 4.947 -13.608 -39.797 1.00 92.06 498 TYR A N 1
ATOM 3890 C CA . TYR A 1 498 ? 5.966 -13.990 -38.823 1.00 92.06 498 TYR A CA 1
ATOM 3891 C C . TYR A 1 498 ? 6.811 -12.779 -38.413 1.00 92.06 498 TYR A C 1
ATOM 3893 O O . TYR A 1 498 ? 6.853 -11.750 -39.104 1.00 92.06 498 TYR A O 1
ATOM 3901 N N . GLU A 1 499 ? 7.467 -12.893 -37.259 1.00 88.94 499 GLU A N 1
ATOM 3902 C CA . GLU A 1 499 ? 8.360 -11.847 -36.765 1.00 88.94 499 GLU A CA 1
ATOM 3903 C C . GLU A 1 499 ? 9.621 -11.724 -37.645 1.00 88.94 499 GLU A C 1
ATOM 3905 O O . GLU A 1 499 ? 10.115 -12.729 -38.149 1.00 88.94 499 GLU A O 1
ATOM 3910 N N . PRO A 1 500 ? 10.171 -10.506 -37.825 1.00 85.75 500 PRO A N 1
ATOM 3911 C CA . PRO A 1 500 ? 11.374 -10.275 -38.633 1.00 85.75 500 PRO A CA 1
ATOM 3912 C C . PRO A 1 500 ? 12.681 -10.770 -37.986 1.00 85.75 500 PRO A C 1
ATOM 3914 O O . PRO A 1 500 ? 13.725 -10.701 -38.620 1.00 85.75 500 PRO A O 1
ATOM 3917 N N . GLU A 1 501 ? 12.645 -11.214 -36.723 1.00 84.38 501 GLU A N 1
ATOM 3918 C CA . GLU A 1 501 ? 13.776 -11.791 -35.966 1.00 84.38 501 GLU A CA 1
ATOM 3919 C C . GLU A 1 501 ? 15.024 -10.906 -35.783 1.00 84.38 501 GLU A C 1
ATOM 3921 O O . GLU A 1 501 ? 15.994 -11.337 -35.162 1.00 84.38 501 GLU A O 1
ATOM 3926 N N . ILE A 1 502 ? 14.997 -9.647 -36.225 1.00 88.12 502 ILE A N 1
ATOM 3927 C CA . ILE A 1 502 ? 16.049 -8.667 -35.934 1.00 88.12 502 ILE A CA 1
ATOM 3928 C C . ILE A 1 502 ? 15.758 -7.978 -34.591 1.00 88.12 502 ILE A C 1
ATOM 3930 O O . ILE A 1 502 ? 14.742 -7.281 -34.477 1.00 88.12 502 ILE A O 1
ATOM 3934 N N . PRO A 1 503 ? 16.622 -8.140 -33.567 1.00 87.25 503 PRO A N 1
ATOM 3935 C CA . PRO A 1 503 ? 16.459 -7.457 -32.290 1.00 87.25 503 PRO A CA 1
ATOM 3936 C C . PRO A 1 503 ? 16.748 -5.959 -32.440 1.00 87.25 503 PRO A C 1
ATOM 3938 O O . PRO A 1 503 ? 17.712 -5.556 -33.090 1.00 87.25 503 PRO A O 1
ATOM 3941 N N . ILE A 1 504 ? 15.918 -5.131 -31.809 1.00 89.19 504 ILE A N 1
ATOM 3942 C CA . ILE A 1 504 ? 16.044 -3.665 -31.857 1.00 89.19 504 ILE A CA 1
ATOM 3943 C C . ILE A 1 504 ? 17.050 -3.190 -30.801 1.00 89.19 504 ILE A C 1
ATOM 3945 O O . ILE A 1 504 ? 17.734 -2.189 -30.981 1.00 89.19 504 ILE A O 1
ATOM 3949 N N . GLU A 1 505 ? 17.194 -3.934 -29.704 1.00 89.50 505 GLU A N 1
ATOM 3950 C CA . GLU A 1 505 ? 17.997 -3.551 -28.545 1.00 89.50 505 GLU A CA 1
ATOM 3951 C C . GLU A 1 505 ? 19.476 -3.274 -28.885 1.00 89.50 505 GLU A C 1
ATOM 3953 O O . GLU A 1 505 ? 19.993 -2.254 -28.416 1.00 89.50 505 GLU A O 1
ATOM 3958 N N . PRO A 1 506 ? 20.171 -4.083 -29.718 1.00 89.19 506 PRO A N 1
ATOM 3959 C CA . PRO A 1 506 ? 21.563 -3.814 -30.085 1.00 89.19 506 PRO A CA 1
ATOM 3960 C C . PRO A 1 506 ? 21.756 -2.524 -30.889 1.00 89.19 506 PRO A C 1
ATOM 3962 O O . PRO A 1 506 ? 22.837 -1.939 -30.840 1.00 89.19 506 PRO A O 1
ATOM 3965 N N . LEU A 1 507 ? 20.721 -2.043 -31.587 1.00 89.88 507 LEU A N 1
ATOM 3966 C CA . LEU A 1 507 ? 20.809 -0.836 -32.412 1.00 89.88 507 LEU A CA 1
ATOM 3967 C C . LEU A 1 507 ? 21.060 0.427 -31.575 1.00 89.88 507 LEU A C 1
ATOM 3969 O O . LEU A 1 507 ? 21.719 1.357 -32.037 1.00 89.88 507 LEU A O 1
ATOM 3973 N N . SER A 1 508 ? 20.653 0.416 -30.301 1.00 86.88 508 SER A N 1
ATOM 3974 C CA . SER A 1 508 ? 20.948 1.489 -29.341 1.00 86.88 508 SER A CA 1
ATOM 3975 C C . SER A 1 508 ? 22.446 1.670 -29.045 1.00 86.88 508 SER A C 1
ATOM 3977 O O . SER A 1 508 ? 22.839 2.676 -28.456 1.00 86.88 508 SER A O 1
ATOM 3979 N N . SER A 1 509 ? 23.289 0.705 -29.439 1.00 90.62 509 SER A N 1
ATOM 3980 C CA . SER A 1 509 ? 24.746 0.750 -29.245 1.00 90.62 509 SER A CA 1
ATOM 3981 C C . SER A 1 509 ? 25.504 1.365 -30.430 1.00 90.62 509 SER A C 1
ATOM 3983 O O . SER A 1 509 ? 26.728 1.486 -30.364 1.00 90.62 509 SER A O 1
ATOM 3985 N N . LEU A 1 510 ? 24.811 1.738 -31.514 1.00 91.94 510 LEU A N 1
ATOM 3986 C CA . LEU A 1 510 ? 25.437 2.340 -32.693 1.00 91.94 510 LEU A CA 1
ATOM 3987 C C . LEU A 1 510 ? 25.944 3.759 -32.390 1.00 91.94 510 LEU A C 1
ATOM 3989 O O . LEU A 1 510 ? 25.222 4.612 -31.875 1.00 91.94 510 LEU A O 1
ATOM 3993 N N . LEU A 1 511 ? 27.195 4.034 -32.760 1.00 91.50 511 LEU A N 1
ATOM 3994 C CA . LEU A 1 511 ? 27.859 5.322 -32.552 1.00 91.50 511 LEU A CA 1
ATOM 3995 C C . LEU A 1 511 ? 27.581 6.275 -33.724 1.00 91.50 511 LEU A C 1
ATOM 3997 O O . LEU A 1 511 ? 28.450 6.546 -34.556 1.00 91.50 511 LEU A O 1
ATOM 4001 N N . LEU A 1 512 ? 26.344 6.772 -33.797 1.00 90.94 512 LEU A N 1
ATOM 4002 C CA . LEU A 1 512 ? 25.874 7.675 -34.851 1.00 90.94 512 LEU A CA 1
ATOM 4003 C C . LEU A 1 512 ? 25.943 9.135 -34.384 1.00 90.94 512 LEU A C 1
ATOM 4005 O O . LEU A 1 512 ? 25.113 9.599 -33.608 1.00 90.94 512 LEU A O 1
ATOM 4009 N N . GLY A 1 513 ? 26.956 9.871 -34.848 1.00 81.31 513 GLY A N 1
ATOM 4010 C CA . GLY A 1 513 ? 27.185 11.266 -34.445 1.00 81.31 513 GLY A CA 1
ATOM 4011 C C . GLY A 1 513 ? 26.407 12.319 -35.245 1.00 81.31 513 GLY A C 1
ATOM 4012 O O . GLY A 1 513 ? 26.450 13.494 -34.889 1.00 81.31 513 GLY A O 1
ATOM 4013 N N . GLN A 1 514 ? 25.738 11.932 -36.336 1.00 86.62 514 GLN A N 1
ATOM 4014 C CA . GLN A 1 514 ? 25.040 12.853 -37.239 1.00 86.62 514 GLN A CA 1
ATOM 4015 C C . GLN A 1 514 ? 23.518 12.756 -37.088 1.00 86.62 514 GLN A C 1
ATOM 4017 O O . GLN A 1 514 ? 22.965 11.668 -36.947 1.00 86.62 514 GLN A O 1
ATOM 4022 N N . ASP A 1 515 ? 22.832 13.898 -37.181 1.00 89.00 515 ASP A N 1
ATOM 4023 C CA . ASP A 1 515 ? 21.362 13.974 -37.123 1.00 89.00 515 ASP A CA 1
ATOM 4024 C C . ASP A 1 515 ? 20.677 13.164 -38.239 1.00 89.00 515 ASP A C 1
ATOM 4026 O O . ASP A 1 515 ? 19.663 12.512 -37.992 1.00 89.00 515 ASP A O 1
ATOM 4030 N N . GLY A 1 516 ? 21.262 13.139 -39.443 1.00 91.19 516 GLY A N 1
ATOM 4031 C CA . GLY A 1 516 ? 20.776 12.319 -40.559 1.00 91.19 516 GLY A CA 1
ATOM 4032 C C . GLY A 1 516 ? 20.800 10.823 -40.237 1.00 91.19 516 GLY A C 1
ATOM 4033 O O . GLY A 1 516 ? 19.773 10.152 -40.340 1.00 91.19 516 GLY A O 1
ATOM 4034 N N . ASP A 1 517 ? 21.934 10.325 -39.740 1.00 92.50 517 ASP A N 1
ATOM 4035 C CA . ASP A 1 517 ? 22.099 8.924 -39.339 1.00 92.50 517 ASP A CA 1
ATOM 4036 C C . ASP A 1 517 ? 21.121 8.530 -38.211 1.00 92.50 517 ASP A C 1
ATOM 4038 O O . ASP A 1 517 ? 20.530 7.451 -38.246 1.00 92.50 517 ASP A O 1
ATOM 4042 N N . MET A 1 518 ? 20.865 9.420 -37.243 1.00 93.44 518 MET A N 1
ATOM 4043 C CA . MET A 1 518 ? 19.877 9.175 -36.179 1.00 93.44 518 MET A CA 1
ATOM 4044 C C . MET A 1 518 ? 18.438 9.090 -36.711 1.00 93.44 518 MET A C 1
ATOM 4046 O O . MET A 1 518 ? 17.655 8.257 -36.252 1.00 93.44 518 MET A O 1
ATOM 4050 N N . LYS A 1 519 ? 18.072 9.921 -37.696 1.00 95.62 519 LYS A N 1
ATOM 4051 C CA . LYS A 1 519 ? 16.751 9.865 -38.348 1.00 95.62 519 LYS A CA 1
ATOM 4052 C C . LYS A 1 519 ? 16.565 8.582 -39.156 1.00 95.62 519 LYS A C 1
ATOM 4054 O O . LYS A 1 519 ? 15.484 7.993 -39.107 1.00 95.62 519 LYS A O 1
ATOM 4059 N N . ARG A 1 520 ? 17.610 8.145 -39.864 1.00 95.75 520 ARG A N 1
ATOM 4060 C CA . ARG A 1 520 ? 17.640 6.867 -40.593 1.00 95.75 520 ARG A CA 1
ATOM 4061 C C . ARG A 1 520 ? 17.443 5.694 -39.641 1.00 95.75 520 ARG A C 1
ATOM 4063 O O . ARG A 1 520 ? 16.561 4.865 -39.863 1.00 95.75 520 ARG A O 1
ATOM 4070 N N . LEU A 1 521 ? 18.175 5.684 -38.524 1.00 96.38 521 LEU A N 1
ATOM 4071 C CA . LEU A 1 521 ? 18.017 4.653 -37.504 1.00 96.38 521 LEU A CA 1
ATOM 4072 C C . LEU A 1 521 ? 16.592 4.632 -36.934 1.00 96.38 521 LEU A C 1
ATOM 4074 O O . LEU A 1 521 ? 15.970 3.575 -36.885 1.00 96.38 521 LEU A O 1
ATOM 4078 N N . PHE A 1 522 ? 16.032 5.794 -36.593 1.00 96.06 522 PHE A N 1
ATOM 4079 C CA . PHE A 1 522 ? 14.654 5.889 -36.105 1.00 96.06 522 PHE A CA 1
ATOM 4080 C C . PHE A 1 522 ? 13.631 5.316 -37.103 1.00 96.06 522 PHE A C 1
ATOM 4082 O O . PHE A 1 522 ? 12.689 4.623 -36.711 1.00 96.06 522 PHE A O 1
ATOM 4089 N N . ALA A 1 523 ? 13.805 5.575 -38.404 1.00 96.19 523 ALA A N 1
ATOM 4090 C CA . ALA A 1 523 ? 12.943 5.008 -39.439 1.00 96.19 523 ALA A CA 1
ATOM 4091 C C . ALA A 1 523 ? 13.052 3.473 -39.501 1.00 96.19 523 ALA A C 1
ATOM 4093 O O . ALA A 1 523 ? 12.030 2.791 -39.630 1.00 96.19 523 ALA A O 1
ATOM 4094 N N . ALA A 1 524 ? 14.263 2.932 -39.349 1.00 96.25 524 ALA A N 1
ATOM 4095 C CA . ALA A 1 524 ? 14.503 1.495 -39.312 1.00 96.25 524 ALA A CA 1
ATOM 4096 C C . ALA A 1 524 ? 13.887 0.824 -38.068 1.00 96.25 524 ALA A C 1
ATOM 4098 O O . ALA A 1 524 ? 13.167 -0.170 -38.191 1.00 96.25 524 ALA A O 1
ATOM 4099 N N . GLU A 1 525 ? 14.079 1.401 -36.878 1.00 96.19 525 GLU A N 1
ATOM 4100 C CA . GLU A 1 525 ? 13.476 0.919 -35.625 1.00 96.19 525 GLU A CA 1
ATOM 4101 C C . GLU A 1 525 ? 11.943 0.933 -35.688 1.00 96.19 525 GLU A C 1
ATOM 4103 O O . GLU A 1 525 ? 11.275 -0.007 -35.235 1.00 96.19 525 GLU A O 1
ATOM 4108 N N . LYS A 1 526 ? 11.374 1.985 -36.291 1.00 96.06 526 LYS A N 1
ATOM 4109 C CA . LYS A 1 526 ? 9.933 2.097 -36.521 1.00 96.06 526 LYS A CA 1
ATOM 4110 C C . LYS A 1 526 ? 9.432 0.976 -37.430 1.00 96.06 526 LYS A C 1
ATOM 4112 O O . LYS A 1 526 ? 8.445 0.330 -37.078 1.00 96.06 526 LYS A O 1
ATOM 4117 N N . TYR A 1 527 ? 10.114 0.712 -38.546 1.00 95.69 527 TYR A N 1
ATOM 4118 C CA . TYR A 1 527 ? 9.750 -0.368 -39.465 1.00 95.69 527 TYR A CA 1
ATOM 4119 C C . TYR A 1 527 ? 9.744 -1.734 -38.765 1.00 95.69 527 TYR A C 1
ATOM 4121 O O . TYR A 1 527 ? 8.743 -2.450 -38.819 1.00 95.69 527 TYR A O 1
ATOM 4129 N N . LEU A 1 528 ? 10.820 -2.071 -38.045 1.00 94.88 528 LEU A N 1
ATOM 4130 C CA . LEU A 1 528 ? 10.928 -3.335 -37.307 1.00 94.88 528 LEU A CA 1
ATOM 4131 C C . LEU A 1 528 ? 9.829 -3.478 -36.244 1.00 94.88 528 LEU A C 1
ATOM 4133 O O . LEU A 1 528 ? 9.208 -4.536 -36.123 1.00 94.88 528 LEU A O 1
ATOM 4137 N N . SER A 1 529 ? 9.540 -2.401 -35.509 1.00 93.81 529 SER A N 1
ATOM 4138 C CA . SER A 1 529 ? 8.484 -2.380 -34.489 1.00 93.81 529 SER A CA 1
ATOM 4139 C C . SER A 1 529 ? 7.093 -2.597 -35.090 1.00 93.81 529 SER A C 1
ATOM 4141 O O . SER A 1 529 ? 6.279 -3.347 -34.544 1.00 93.81 529 SER A O 1
ATOM 4143 N N . GLU A 1 530 ? 6.805 -1.956 -36.224 1.00 94.19 530 GLU A N 1
ATOM 4144 C CA . GLU A 1 530 ? 5.539 -2.110 -36.943 1.00 94.19 530 GLU A CA 1
ATOM 4145 C C . GLU A 1 530 ? 5.393 -3.521 -37.523 1.00 94.19 530 GLU A C 1
ATOM 4147 O O . GLU A 1 530 ? 4.332 -4.131 -37.366 1.00 94.19 530 GLU A O 1
ATOM 4152 N N . ARG A 1 531 ? 6.467 -4.076 -38.096 1.00 92.75 531 ARG A N 1
ATOM 4153 C CA . ARG A 1 531 ? 6.521 -5.457 -38.594 1.00 92.75 531 ARG A CA 1
ATOM 4154 C C . ARG A 1 531 ? 6.302 -6.485 -37.494 1.00 92.75 531 ARG A C 1
ATOM 4156 O O . ARG A 1 531 ? 5.518 -7.406 -37.698 1.00 92.75 531 ARG A O 1
ATOM 4163 N N . LYS A 1 532 ? 6.924 -6.302 -36.326 1.00 90.69 532 LYS A N 1
ATOM 4164 C CA . LYS A 1 532 ? 6.724 -7.169 -35.157 1.00 90.69 532 LYS A CA 1
ATOM 4165 C C . LYS A 1 532 ? 5.286 -7.110 -34.642 1.00 90.69 532 LYS A C 1
ATOM 4167 O O . LYS A 1 532 ? 4.695 -8.141 -34.353 1.00 90.69 532 LYS A O 1
ATOM 4172 N N . ARG A 1 533 ? 4.685 -5.916 -34.580 1.00 90.94 533 ARG A N 1
ATOM 4173 C CA . ARG A 1 533 ? 3.275 -5.746 -34.183 1.00 90.94 533 ARG A CA 1
ATOM 4174 C C . ARG A 1 533 ? 2.294 -6.355 -35.192 1.00 90.94 533 ARG A C 1
ATOM 4176 O O . ARG A 1 533 ? 1.202 -6.752 -34.797 1.00 90.94 533 ARG A O 1
ATOM 4183 N N . GLY A 1 534 ? 2.654 -6.370 -36.475 1.00 88.50 534 GLY A N 1
ATOM 4184 C CA . GLY A 1 534 ? 1.851 -6.959 -37.549 1.00 88.50 534 GLY A CA 1
ATOM 4185 C C . GLY A 1 534 ? 1.943 -8.485 -37.649 1.00 88.50 534 GLY A C 1
ATOM 4186 O O . GLY A 1 534 ? 1.084 -9.093 -38.288 1.00 88.50 534 GLY A O 1
ATOM 4187 N N . ALA A 1 535 ? 2.944 -9.109 -37.020 1.00 90.06 535 ALA A N 1
ATOM 4188 C CA . ALA A 1 535 ? 3.090 -10.557 -37.008 1.00 90.06 535 ALA A CA 1
ATOM 4189 C C . ALA A 1 535 ? 1.929 -11.214 -36.244 1.00 90.06 535 ALA A C 1
ATOM 4191 O O . ALA A 1 535 ? 1.545 -10.795 -35.153 1.00 90.06 535 ALA A O 1
ATOM 4192 N N . THR A 1 536 ? 1.357 -12.262 -36.833 1.00 89.50 536 THR A N 1
ATOM 4193 C CA . THR A 1 536 ? 0.222 -13.010 -36.261 1.00 89.50 536 THR A CA 1
ATOM 4194 C C . THR A 1 536 ? 0.646 -14.363 -35.702 1.00 89.50 536 THR A C 1
ATOM 4196 O O . THR A 1 536 ? -0.062 -14.939 -34.878 1.00 89.50 536 THR A O 1
ATOM 4199 N N . CYS A 1 537 ? 1.806 -14.863 -36.130 1.00 84.81 537 CYS A N 1
ATOM 4200 C CA . CYS A 1 537 ? 2.407 -16.098 -35.668 1.00 84.81 537 CYS A CA 1
ATOM 4201 C C . CYS A 1 537 ? 3.621 -15.775 -34.780 1.00 84.81 537 CYS A C 1
ATOM 4203 O O . CYS A 1 537 ? 4.576 -15.175 -35.274 1.00 84.81 537 CYS A O 1
ATOM 4205 N N . PRO A 1 538 ? 3.633 -16.183 -33.498 1.00 81.62 538 PRO A N 1
ATOM 4206 C CA . PRO A 1 538 ? 4.743 -15.935 -32.575 1.00 81.62 538 PRO A CA 1
ATOM 4207 C C . PRO A 1 538 ? 5.879 -16.962 -32.747 1.00 81.62 538 PRO A C 1
ATOM 4209 O O . PRO A 1 538 ? 6.493 -17.382 -31.767 1.00 81.62 538 PRO A O 1
ATOM 4212 N N . ARG A 1 539 ? 6.103 -17.434 -33.976 1.00 84.44 539 ARG A N 1
ATOM 4213 C CA . ARG A 1 539 ? 7.117 -18.438 -34.318 1.00 84.44 539 ARG A CA 1
ATOM 4214 C C . ARG A 1 539 ? 8.141 -17.836 -35.263 1.00 84.44 539 ARG A C 1
ATOM 4216 O O . ARG A 1 539 ? 7.845 -16.886 -35.987 1.00 84.44 539 ARG A O 1
ATOM 4223 N N . SER A 1 540 ? 9.329 -18.410 -35.250 1.00 84.12 540 SER A N 1
ATOM 4224 C CA . SER A 1 540 ? 10.416 -18.056 -36.148 1.00 84.12 540 SER A CA 1
ATOM 4225 C C . SER A 1 540 ? 10.196 -18.642 -37.552 1.00 84.12 540 SER A C 1
ATOM 4227 O O . SER A 1 540 ? 9.706 -19.760 -37.705 1.00 84.12 540 SER A O 1
ATOM 4229 N N . ILE A 1 541 ? 10.567 -17.900 -38.597 1.00 85.75 541 ILE A N 1
ATOM 4230 C CA . ILE A 1 541 ? 10.642 -18.434 -39.967 1.00 85.75 541 ILE A CA 1
ATOM 4231 C C . ILE A 1 541 ? 11.827 -19.405 -40.090 1.00 85.75 541 ILE A C 1
ATOM 4233 O O . ILE A 1 541 ? 11.740 -20.387 -40.828 1.00 85.75 541 ILE A O 1
ATOM 4237 N N . LEU A 1 542 ? 12.930 -19.125 -39.387 1.00 82.31 542 LEU A N 1
ATOM 4238 C CA . LEU A 1 542 ? 14.224 -19.781 -39.591 1.00 82.31 542 LEU A CA 1
ATOM 4239 C C . LEU A 1 542 ? 14.516 -20.914 -38.601 1.00 82.31 542 LEU A C 1
ATOM 4241 O O . LEU A 1 542 ? 15.100 -21.920 -38.993 1.00 82.31 542 LEU A O 1
ATOM 4245 N N . PHE A 1 543 ? 14.133 -20.759 -37.334 1.00 83.56 543 PHE A N 1
ATOM 4246 C CA . PHE A 1 543 ? 14.571 -21.621 -36.231 1.00 83.56 543 PHE A CA 1
ATOM 4247 C C . PHE A 1 543 ? 13.485 -22.576 -35.709 1.00 83.56 543 PHE A C 1
ATOM 4249 O O . PHE A 1 543 ? 13.790 -23.501 -34.956 1.00 83.56 543 PHE A O 1
ATOM 4256 N N . ASP A 1 544 ? 12.222 -22.364 -36.083 1.00 84.00 544 ASP A N 1
ATOM 4257 C CA . ASP A 1 544 ? 11.078 -23.149 -35.614 1.00 84.00 544 ASP A CA 1
ATOM 4258 C C . ASP A 1 544 ? 10.649 -24.212 -36.643 1.00 84.00 544 ASP A C 1
ATOM 4260 O O . ASP A 1 544 ? 10.387 -23.907 -37.810 1.00 84.00 544 ASP A O 1
ATOM 4264 N N . HIS A 1 545 ? 10.551 -25.477 -36.206 1.00 83.56 545 HIS A N 1
ATOM 4265 C CA . HIS A 1 545 ? 10.224 -26.623 -37.068 1.00 83.56 545 HIS A CA 1
ATOM 4266 C C . HIS A 1 545 ? 9.342 -27.686 -36.370 1.00 83.56 545 HIS A C 1
ATOM 4268 O O . HIS A 1 545 ? 9.382 -27.859 -35.150 1.00 83.56 545 HIS A O 1
ATOM 4274 N N . GLY A 1 546 ? 8.604 -28.478 -37.162 1.00 79.62 546 GLY A N 1
ATOM 4275 C CA . GLY A 1 546 ? 7.816 -29.635 -36.714 1.00 79.62 546 GLY A CA 1
ATOM 4276 C C . GLY A 1 546 ? 6.365 -29.363 -36.283 1.00 79.62 546 GLY A C 1
ATOM 4277 O O . GLY A 1 546 ? 5.720 -30.262 -35.733 1.00 79.62 546 GLY A O 1
ATOM 4278 N N . LYS A 1 547 ? 5.826 -28.164 -36.509 1.00 86.19 547 LYS A N 1
ATOM 4279 C CA . LYS A 1 547 ? 4.448 -27.754 -36.200 1.00 86.19 547 LYS A CA 1
ATOM 4280 C C . LYS A 1 547 ? 3.700 -27.280 -37.449 1.00 86.19 547 LYS A C 1
ATOM 4282 O O . LYS A 1 547 ? 4.288 -26.876 -38.445 1.00 86.19 547 LYS A O 1
ATOM 4287 N N . ALA A 1 548 ? 2.368 -27.350 -37.401 1.00 84.69 548 ALA A N 1
ATOM 4288 C CA . ALA A 1 548 ? 1.505 -27.031 -38.545 1.00 84.69 548 ALA A CA 1
ATOM 4289 C C . ALA A 1 548 ? 1.528 -25.541 -38.939 1.00 84.69 548 ALA A C 1
ATOM 4291 O O . ALA A 1 548 ? 1.208 -25.188 -40.071 1.00 84.69 548 ALA A O 1
ATOM 4292 N N . ASP A 1 549 ? 1.886 -24.677 -37.995 1.00 85.50 549 ASP A N 1
ATOM 4293 C CA . ASP A 1 549 ? 1.990 -23.229 -38.125 1.00 85.50 549 ASP A CA 1
ATOM 4294 C C . ASP A 1 549 ? 3.397 -22.743 -38.507 1.00 85.50 549 ASP A C 1
ATOM 4296 O O . ASP A 1 549 ? 3.581 -21.542 -38.720 1.00 85.50 549 ASP A O 1
ATOM 4300 N N . ASP A 1 550 ? 4.373 -23.640 -38.668 1.00 88.75 550 ASP A N 1
ATOM 4301 C CA . ASP A 1 550 ? 5.703 -23.275 -39.157 1.00 88.75 550 ASP A CA 1
ATOM 4302 C C . ASP A 1 550 ? 5.653 -22.787 -40.607 1.00 88.75 550 ASP A C 1
ATOM 4304 O O . ASP A 1 550 ? 4.845 -23.251 -41.424 1.00 88.75 550 ASP A O 1
ATOM 4308 N N . PHE A 1 551 ? 6.567 -21.874 -40.943 1.00 90.38 551 PHE A N 1
ATOM 4309 C CA . PHE A 1 551 ? 6.626 -21.268 -42.270 1.00 90.38 551 PHE A CA 1
ATOM 4310 C C . PHE A 1 551 ? 6.742 -22.323 -43.373 1.00 90.38 551 PHE A C 1
ATOM 4312 O O . PHE A 1 551 ? 5.955 -22.303 -44.315 1.00 90.38 551 PHE A O 1
ATOM 4319 N N . GLY A 1 552 ? 7.660 -23.287 -43.232 1.00 88.81 552 GLY A N 1
ATOM 4320 C CA . GLY A 1 552 ? 7.877 -24.332 -44.238 1.00 88.81 552 GLY A CA 1
ATOM 4321 C C . GLY A 1 552 ? 6.633 -25.187 -44.506 1.00 88.81 552 GLY A C 1
ATOM 4322 O O . GLY A 1 552 ? 6.326 -25.473 -45.662 1.00 88.81 552 GLY A O 1
ATOM 4323 N N . VAL A 1 553 ? 5.869 -25.531 -43.463 1.00 89.44 553 VAL A N 1
ATOM 4324 C CA . VAL A 1 553 ? 4.635 -26.326 -43.593 1.00 89.44 553 VAL A CA 1
ATOM 4325 C C . VAL A 1 553 ? 3.545 -25.523 -44.300 1.00 89.44 553 VAL A C 1
ATOM 4327 O O . VAL A 1 553 ? 2.912 -26.020 -45.234 1.00 89.44 553 VAL A O 1
ATOM 4330 N N . ARG A 1 554 ? 3.353 -24.259 -43.905 1.00 90.69 554 ARG A N 1
ATOM 4331 C CA . ARG A 1 554 ? 2.356 -23.375 -44.527 1.00 90.69 554 ARG A CA 1
ATOM 4332 C C . ARG A 1 554 ? 2.721 -23.013 -45.965 1.00 90.69 554 ARG A C 1
ATOM 4334 O O . ARG A 1 554 ? 1.842 -23.008 -46.824 1.00 90.69 554 ARG A O 1
ATOM 4341 N N . TYR A 1 555 ? 4.000 -22.776 -46.240 1.00 91.56 555 TYR A N 1
ATOM 4342 C CA . TYR A 1 555 ? 4.494 -22.494 -47.584 1.00 91.56 555 TYR A CA 1
ATOM 4343 C C . TYR A 1 555 ? 4.308 -23.707 -48.505 1.00 91.56 555 TYR A C 1
ATOM 4345 O O . TYR A 1 555 ? 3.743 -23.569 -49.592 1.00 91.56 555 TYR A O 1
ATOM 4353 N N . PHE A 1 556 ? 4.670 -24.910 -48.041 1.00 90.94 556 PHE A N 1
ATOM 4354 C CA . PHE A 1 556 ? 4.430 -26.164 -48.763 1.00 90.94 556 PHE A CA 1
ATOM 4355 C C . PHE A 1 556 ? 2.941 -26.375 -49.073 1.00 90.94 556 PHE A C 1
ATOM 4357 O O . PHE A 1 556 ? 2.579 -26.678 -50.212 1.00 90.94 556 PHE A O 1
ATOM 4364 N N . ALA A 1 557 ? 2.060 -26.145 -48.093 1.00 89.06 557 ALA A N 1
ATOM 4365 C CA . ALA A 1 557 ? 0.613 -26.259 -48.281 1.00 89.06 557 ALA A CA 1
ATOM 4366 C C . ALA A 1 557 ? 0.073 -25.312 -49.372 1.00 89.06 557 ALA A C 1
ATOM 4368 O O . ALA A 1 557 ? -0.881 -25.656 -50.066 1.00 89.06 557 ALA A O 1
ATOM 4369 N N . SER A 1 558 ? 0.706 -24.150 -49.568 1.00 88.31 558 SER A N 1
ATOM 4370 C CA . SER A 1 558 ? 0.365 -23.197 -50.634 1.00 88.31 558 SER A CA 1
ATOM 4371 C C . SER A 1 558 ? 1.086 -23.416 -51.971 1.00 88.31 558 SER A C 1
ATOM 4373 O O . SER A 1 558 ? 0.803 -22.689 -52.920 1.00 88.31 558 SER A O 1
ATOM 4375 N N . SER A 1 559 ? 2.010 -24.380 -52.079 1.00 92.06 559 SER A N 1
ATOM 4376 C CA . SER A 1 559 ? 2.862 -24.548 -53.263 1.00 92.06 559 SER A CA 1
ATOM 4377 C C . SER A 1 559 ? 2.587 -25.864 -54.009 1.00 92.06 559 SER A C 1
ATOM 4379 O O . SER A 1 559 ? 3.129 -26.908 -53.634 1.00 92.06 559 SER A O 1
ATOM 4381 N N . PRO A 1 560 ? 1.819 -2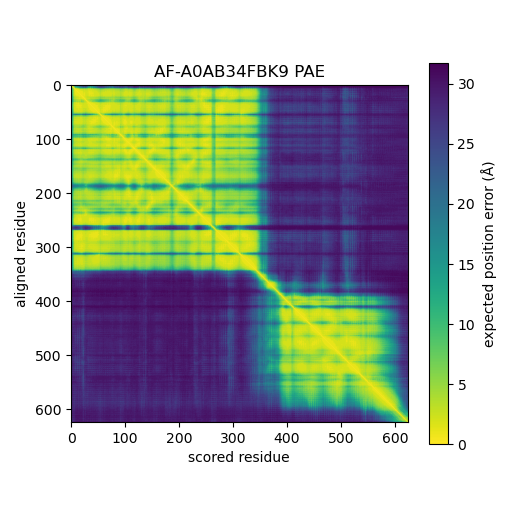5.835 -55.119 1.00 91.50 560 PRO A N 1
ATOM 4382 C CA . PRO A 1 560 ? 1.538 -27.029 -55.921 1.00 91.50 560 PRO A CA 1
ATOM 4383 C C . PRO A 1 560 ? 2.802 -27.700 -56.462 1.00 91.50 560 PRO A C 1
ATOM 4385 O O . PRO A 1 560 ? 2.893 -28.921 -56.498 1.00 91.50 560 PRO A O 1
ATOM 4388 N N . HIS A 1 561 ? 3.805 -26.902 -56.839 1.00 93.06 561 HIS A N 1
ATOM 4389 C CA . HIS A 1 561 ? 5.082 -27.409 -57.334 1.00 93.06 561 HIS A CA 1
ATOM 4390 C C . HIS A 1 561 ? 5.770 -28.326 -56.313 1.00 93.06 561 HIS A C 1
ATOM 4392 O O . HIS A 1 561 ? 6.203 -29.423 -56.658 1.00 93.06 561 HIS A O 1
ATOM 4398 N N . HIS A 1 562 ? 5.835 -27.908 -55.044 1.00 92.56 562 HIS A N 1
ATOM 4399 C CA . HIS A 1 562 ? 6.455 -28.720 -53.996 1.00 92.56 562 HIS A CA 1
ATOM 4400 C C . HIS A 1 562 ? 5.628 -29.968 -53.663 1.00 92.56 562 HIS A C 1
ATOM 4402 O O . HIS A 1 562 ? 6.205 -31.006 -53.354 1.00 92.56 562 HIS A O 1
ATOM 4408 N N . GLN A 1 563 ? 4.300 -29.899 -53.771 1.00 93.81 563 GLN A N 1
ATOM 4409 C CA . GLN A 1 563 ? 3.423 -31.059 -53.576 1.00 93.81 563 GLN A CA 1
ATOM 4410 C C . GLN A 1 563 ? 3.616 -32.113 -54.676 1.00 93.81 563 GLN A C 1
ATOM 4412 O O . GLN A 1 563 ? 3.717 -33.298 -54.371 1.00 93.81 563 GLN A O 1
ATOM 4417 N N . ILE A 1 564 ? 3.756 -31.687 -55.936 1.00 93.94 564 ILE A N 1
ATOM 4418 C CA . ILE A 1 564 ? 4.086 -32.578 -57.061 1.00 93.94 564 ILE A CA 1
ATOM 4419 C C . ILE A 1 564 ? 5.484 -33.178 -56.878 1.00 93.94 564 ILE A C 1
ATOM 4421 O O . ILE A 1 564 ? 5.677 -34.374 -57.076 1.00 93.94 564 ILE A O 1
ATOM 4425 N N . LEU A 1 565 ? 6.460 -32.365 -56.460 1.00 94.81 565 LEU A N 1
ATOM 4426 C CA . LEU A 1 565 ? 7.808 -32.854 -56.177 1.00 94.81 565 LEU A CA 1
ATOM 4427 C C . LEU A 1 565 ? 7.803 -33.924 -55.074 1.00 94.81 565 LEU A C 1
ATOM 4429 O O . LEU A 1 565 ? 8.482 -34.936 -55.224 1.00 94.81 565 LEU A O 1
ATOM 4433 N N . LEU A 1 566 ? 7.021 -33.739 -54.002 1.00 93.06 566 LEU A N 1
ATOM 4434 C CA . LEU A 1 566 ? 6.852 -34.758 -52.962 1.00 93.06 566 LEU A CA 1
ATOM 4435 C C . LEU A 1 566 ? 6.277 -36.052 -53.544 1.00 93.06 566 LEU A C 1
ATOM 4437 O O . LEU A 1 566 ? 6.806 -37.121 -53.258 1.00 93.06 566 LEU A O 1
ATOM 4441 N N . GLN A 1 567 ? 5.252 -35.957 -54.392 1.00 93.25 567 GLN A N 1
ATOM 4442 C CA . GLN A 1 567 ? 4.658 -37.127 -55.033 1.00 93.25 567 GLN A CA 1
ATOM 4443 C C . GLN A 1 567 ? 5.689 -37.900 -55.873 1.00 93.25 567 GLN A C 1
ATOM 4445 O O . GLN A 1 567 ? 5.798 -39.115 -55.728 1.00 93.25 567 GLN A O 1
ATOM 4450 N N . HIS A 1 568 ? 6.499 -37.215 -56.688 1.00 94.81 568 HIS A N 1
ATOM 4451 C CA . HIS A 1 568 ? 7.571 -37.870 -57.447 1.00 94.81 568 HIS A CA 1
ATOM 4452 C C . HIS A 1 568 ? 8.604 -38.539 -56.529 1.00 94.81 568 HIS A C 1
ATOM 4454 O O . HIS A 1 568 ? 9.007 -39.672 -56.779 1.00 94.81 568 HIS A O 1
ATOM 4460 N N . ILE A 1 569 ? 8.999 -37.875 -55.436 1.00 94.81 569 ILE A N 1
ATOM 4461 C CA . ILE A 1 569 ? 9.926 -38.450 -54.449 1.00 94.81 569 ILE A CA 1
ATOM 4462 C C . ILE A 1 569 ? 9.333 -39.723 -53.823 1.00 94.81 569 ILE A C 1
ATOM 4464 O O . ILE A 1 569 ? 10.048 -40.709 -53.642 1.00 94.81 569 ILE A O 1
ATOM 4468 N N . GLU A 1 570 ? 8.040 -39.728 -53.496 1.00 95.00 570 GLU A N 1
ATOM 4469 C CA . GLU A 1 570 ? 7.346 -40.893 -52.937 1.00 95.00 570 GLU A CA 1
ATOM 4470 C C . GLU A 1 570 ? 7.221 -42.042 -53.950 1.00 95.00 570 GLU A C 1
ATOM 4472 O O . GLU A 1 570 ? 7.429 -43.204 -53.590 1.00 95.00 570 GLU A O 1
ATOM 4477 N N . GLU A 1 571 ? 6.939 -41.737 -55.218 1.00 94.44 571 GLU A N 1
ATOM 4478 C CA . GLU A 1 571 ? 6.884 -42.708 -56.318 1.00 94.44 571 GLU A CA 1
ATOM 4479 C C . GLU A 1 571 ? 8.257 -43.350 -56.582 1.00 94.44 571 GLU A C 1
ATOM 4481 O O . GLU A 1 571 ? 8.366 -44.583 -56.668 1.00 94.44 571 GLU A O 1
ATOM 4486 N N . ASP A 1 572 ? 9.319 -42.544 -56.626 1.00 95.00 572 ASP A N 1
ATOM 4487 C CA . ASP A 1 572 ? 10.701 -43.009 -56.763 1.00 95.00 572 ASP A CA 1
ATOM 4488 C C . ASP A 1 572 ? 11.111 -43.875 -55.565 1.00 95.00 572 ASP A C 1
ATOM 4490 O O . ASP A 1 572 ? 11.655 -44.975 -55.730 1.00 95.00 572 ASP A O 1
ATOM 4494 N N . ALA A 1 573 ? 10.793 -43.434 -54.343 1.00 92.94 573 ALA A N 1
ATOM 4495 C CA . ALA A 1 573 ? 11.072 -44.181 -53.121 1.00 92.94 573 ALA A CA 1
ATOM 4496 C C . ALA A 1 573 ? 10.321 -45.521 -53.082 1.00 92.94 573 ALA A C 1
ATOM 4498 O O . ALA A 1 573 ? 10.888 -46.546 -52.683 1.00 92.94 573 ALA A O 1
ATOM 4499 N N . GLN A 1 574 ? 9.064 -45.550 -53.528 1.00 93.56 574 GLN A N 1
ATOM 4500 C CA . GLN A 1 574 ? 8.271 -46.773 -53.600 1.00 93.56 574 GLN A CA 1
ATOM 4501 C C . GLN A 1 574 ? 8.821 -47.735 -54.657 1.00 93.56 574 GLN A C 1
ATOM 4503 O O . GLN A 1 574 ? 8.933 -48.938 -54.398 1.00 93.56 574 GLN A O 1
ATOM 4508 N N . THR A 1 575 ? 9.231 -47.220 -55.814 1.00 93.62 575 THR A N 1
ATOM 4509 C CA . THR A 1 575 ? 9.878 -48.009 -56.869 1.00 93.62 575 THR A CA 1
ATOM 4510 C C . THR A 1 575 ? 11.183 -48.625 -56.364 1.00 93.62 575 THR A C 1
ATOM 4512 O O . THR A 1 575 ? 11.386 -49.840 -56.477 1.00 93.62 575 THR A O 1
ATOM 4515 N N . ALA A 1 576 ? 12.029 -47.829 -55.703 1.00 93.19 576 ALA A N 1
ATOM 4516 C CA . ALA A 1 576 ? 13.263 -48.298 -55.079 1.00 93.19 576 ALA A CA 1
ATOM 4517 C C . ALA A 1 576 ? 12.997 -49.362 -53.997 1.00 93.19 576 ALA A C 1
ATOM 4519 O O . ALA A 1 576 ? 13.688 -50.384 -53.937 1.00 93.19 576 ALA A O 1
ATOM 4520 N N . ARG A 1 577 ? 11.953 -49.180 -53.176 1.00 92.12 577 ARG A N 1
ATOM 4521 C CA . ARG A 1 577 ? 11.537 -50.155 -52.157 1.00 92.12 577 ARG A CA 1
ATOM 4522 C C . ARG A 1 577 ? 11.105 -51.484 -52.775 1.00 92.12 577 ARG A C 1
ATOM 4524 O O . ARG A 1 577 ? 11.515 -52.539 -52.288 1.00 92.12 577 ARG A O 1
ATOM 4531 N N . VAL A 1 578 ? 10.290 -51.458 -53.830 1.00 93.88 578 VAL A N 1
ATOM 4532 C CA . VAL A 1 578 ? 9.838 -52.669 -54.537 1.00 93.88 578 VAL A CA 1
ATOM 4533 C C . VAL A 1 578 ? 11.024 -53.401 -55.165 1.00 93.88 578 VAL A C 1
ATOM 4535 O O . VAL A 1 578 ? 11.140 -54.618 -54.998 1.00 93.88 578 VAL A O 1
ATOM 4538 N N . ALA A 1 579 ? 11.944 -52.674 -55.805 1.00 92.94 579 ALA A N 1
ATOM 4539 C CA . ALA A 1 579 ? 13.171 -53.246 -56.353 1.00 92.94 579 ALA A CA 1
ATOM 4540 C C . ALA A 1 579 ? 14.016 -53.924 -55.260 1.00 92.94 579 ALA A C 1
ATOM 4542 O O . ALA A 1 579 ? 14.423 -55.079 -55.421 1.00 92.94 579 ALA A O 1
ATOM 4543 N N . LYS A 1 580 ? 14.197 -53.266 -54.104 1.00 93.25 580 LYS A N 1
ATOM 4544 C CA . LYS A 1 580 ? 14.954 -53.822 -52.972 1.00 93.25 580 LYS A CA 1
ATOM 4545 C C . LYS A 1 580 ? 14.285 -55.054 -52.356 1.00 93.25 580 LYS A C 1
ATOM 4547 O O . LYS A 1 580 ? 14.973 -56.006 -51.995 1.00 93.25 580 LYS A O 1
ATOM 4552 N N . LEU A 1 581 ? 12.951 -55.088 -52.278 1.00 92.81 581 LEU A N 1
ATOM 4553 C CA . LEU A 1 581 ? 12.204 -56.281 -51.856 1.00 92.81 581 LEU A CA 1
ATOM 4554 C C . LEU A 1 581 ? 12.360 -57.443 -52.849 1.00 92.81 581 LEU A C 1
ATOM 4556 O O . LEU A 1 581 ? 12.472 -58.595 -52.428 1.00 92.81 581 LEU A O 1
ATOM 4560 N N . GLY A 1 582 ? 12.383 -57.158 -54.154 1.00 93.25 582 GLY A N 1
ATOM 4561 C CA . GLY A 1 582 ? 12.664 -58.151 -55.193 1.00 93.25 582 GLY A CA 1
ATOM 4562 C C . GLY A 1 582 ? 14.071 -58.738 -55.064 1.00 93.25 582 GLY A C 1
ATOM 4563 O O . GLY A 1 582 ? 14.232 -59.960 -55.053 1.00 93.25 582 GLY A O 1
ATOM 4564 N N . GLU A 1 583 ? 15.075 -57.878 -54.882 1.00 93.19 583 GLU A N 1
ATOM 4565 C CA . GLU A 1 583 ? 16.459 -58.279 -54.606 1.00 93.19 583 GLU A CA 1
ATOM 4566 C C . GLU A 1 583 ? 16.548 -59.154 -53.349 1.00 93.19 583 GLU A C 1
ATOM 4568 O O . GLU A 1 583 ? 17.149 -60.229 -53.391 1.00 93.19 583 GLU A O 1
ATOM 4573 N N . PHE A 1 584 ? 15.890 -58.745 -52.259 1.00 91.38 584 PHE A N 1
ATOM 4574 C CA . PHE A 1 584 ? 15.843 -59.507 -51.012 1.00 91.38 584 PHE A CA 1
ATOM 4575 C C . PHE A 1 584 ? 15.245 -60.904 -51.214 1.00 91.38 584 PHE A C 1
ATOM 4577 O O . PHE A 1 584 ? 15.847 -61.892 -50.798 1.00 91.38 584 PHE A O 1
ATOM 4584 N N . ARG A 1 585 ? 14.101 -61.019 -51.906 1.00 93.75 585 ARG A N 1
ATOM 4585 C CA . ARG A 1 585 ? 13.475 -62.321 -52.206 1.00 93.75 585 ARG A CA 1
ATOM 4586 C C . ARG A 1 585 ? 14.383 -63.213 -53.050 1.00 93.75 585 ARG A C 1
ATOM 4588 O O . ARG A 1 585 ? 14.464 -64.412 -52.786 1.00 93.75 585 ARG A O 1
ATOM 4595 N N . ARG A 1 586 ? 15.081 -62.644 -54.042 1.00 94.31 586 ARG A N 1
ATOM 4596 C CA . ARG A 1 586 ? 16.045 -63.376 -54.878 1.00 94.31 586 ARG A CA 1
ATOM 4597 C C . ARG A 1 586 ? 17.191 -63.931 -54.032 1.00 94.31 586 ARG A C 1
ATOM 4599 O O . ARG A 1 586 ? 17.467 -65.125 -54.107 1.00 94.31 586 ARG A O 1
ATOM 4606 N N . LEU A 1 587 ? 17.808 -63.086 -53.204 1.00 92.06 587 LEU A N 1
ATOM 4607 C CA . LEU A 1 587 ? 18.894 -63.481 -52.302 1.00 92.06 587 LEU A CA 1
ATOM 4608 C C . LEU A 1 587 ? 18.432 -64.520 -51.271 1.00 92.06 587 LEU A C 1
ATOM 4610 O O . LEU A 1 587 ? 19.157 -65.466 -50.984 1.00 92.06 587 LEU A O 1
ATOM 4614 N N . GLN A 1 588 ? 17.207 -64.399 -50.756 1.00 90.81 588 GLN A N 1
ATOM 4615 C CA . GLN A 1 588 ? 16.633 -65.370 -49.825 1.00 90.81 588 GLN A CA 1
ATOM 4616 C C . GLN A 1 588 ? 16.380 -66.734 -50.489 1.00 90.81 588 GLN A C 1
ATOM 4618 O O . GLN A 1 588 ? 16.657 -67.773 -49.889 1.00 90.81 588 GLN A O 1
ATOM 4623 N N . ALA A 1 589 ? 15.883 -66.759 -51.730 1.00 91.50 589 ALA A N 1
ATOM 4624 C CA . ALA A 1 589 ? 15.708 -67.997 -52.489 1.00 91.50 589 ALA A CA 1
ATOM 4625 C C . ALA A 1 589 ? 17.055 -68.664 -52.812 1.00 91.50 589 ALA A C 1
ATOM 4627 O O . ALA A 1 589 ? 17.187 -69.883 -52.695 1.00 91.50 589 ALA A O 1
ATOM 4628 N N . GLU A 1 590 ? 18.060 -67.864 -53.174 1.00 91.06 590 GLU A N 1
ATOM 4629 C CA . GLU A 1 590 ? 19.431 -68.318 -53.405 1.00 91.06 590 GLU A CA 1
ATOM 4630 C C . GLU A 1 590 ? 20.041 -68.918 -52.131 1.00 91.06 590 GLU A C 1
ATOM 4632 O O . GLU A 1 590 ? 20.534 -70.044 -52.162 1.00 91.06 590 GLU A O 1
ATOM 4637 N N . TYR A 1 591 ? 19.897 -68.237 -50.991 1.00 88.81 591 TYR A N 1
ATOM 4638 C CA . TYR A 1 591 ? 20.290 -68.755 -49.682 1.00 88.81 591 TYR A CA 1
ATOM 4639 C C . TYR A 1 591 ? 19.610 -70.095 -49.365 1.00 88.81 591 TYR A C 1
ATOM 4641 O O . TYR A 1 591 ? 20.288 -71.070 -49.048 1.00 88.81 591 TYR A O 1
ATOM 4649 N N . ASN A 1 592 ? 18.285 -70.186 -49.509 1.00 89.50 592 ASN A N 1
ATOM 4650 C CA . ASN A 1 592 ? 17.545 -71.424 -49.242 1.00 89.50 592 ASN A CA 1
ATOM 4651 C C . ASN A 1 592 ? 17.996 -72.575 -50.153 1.00 89.50 592 ASN A C 1
ATOM 4653 O O . ASN A 1 592 ? 18.147 -73.706 -49.689 1.00 89.50 592 ASN A O 1
ATOM 4657 N N . ARG A 1 593 ? 18.249 -72.300 -51.440 1.00 90.50 593 ARG A N 1
ATOM 4658 C CA . ARG A 1 593 ? 18.794 -73.289 -52.377 1.00 90.50 593 ARG A CA 1
ATOM 4659 C C . ARG A 1 593 ? 20.173 -73.768 -51.931 1.00 90.50 593 ARG A C 1
ATOM 4661 O O . ARG A 1 593 ? 20.389 -74.975 -51.864 1.00 90.50 593 ARG A O 1
ATOM 4668 N N . LEU A 1 594 ? 21.070 -72.844 -51.588 1.00 89.12 594 LEU A N 1
ATOM 4669 C CA . LEU A 1 594 ? 22.407 -73.170 -51.088 1.00 89.12 594 LEU A CA 1
ATOM 4670 C C . LEU A 1 594 ? 22.344 -74.000 -49.798 1.00 89.12 594 LEU A C 1
ATOM 4672 O O . LEU A 1 594 ? 23.113 -74.946 -49.651 1.00 89.12 594 LEU A O 1
ATOM 4676 N N . MET A 1 595 ? 21.391 -73.722 -48.902 1.00 85.88 595 MET A N 1
ATOM 4677 C CA . MET A 1 595 ? 21.167 -74.513 -47.685 1.00 85.88 595 MET A CA 1
ATOM 4678 C C . MET A 1 595 ? 20.659 -75.932 -47.982 1.00 85.88 595 MET A C 1
ATOM 4680 O O . MET A 1 595 ? 21.112 -76.889 -47.353 1.00 85.88 595 MET A O 1
ATOM 4684 N N . VAL A 1 596 ? 19.762 -76.103 -48.961 1.00 85.06 596 VAL A N 1
ATOM 4685 C CA . VAL A 1 596 ? 19.317 -77.434 -49.418 1.00 85.06 596 VAL A CA 1
ATOM 4686 C C . VAL A 1 596 ? 20.462 -78.201 -50.080 1.00 85.06 596 VAL A C 1
ATOM 4688 O O . VAL A 1 596 ? 20.639 -79.389 -49.802 1.00 85.06 596 VAL A O 1
ATOM 4691 N N . ASP A 1 597 ? 21.259 -77.546 -50.924 1.00 82.12 597 ASP A N 1
ATOM 4692 C CA . ASP A 1 597 ? 22.413 -78.163 -51.583 1.00 82.12 597 ASP A CA 1
ATOM 4693 C C . ASP A 1 597 ? 23.492 -78.557 -50.559 1.00 82.12 597 ASP A C 1
ATOM 4695 O O . ASP A 1 597 ? 24.017 -79.672 -50.620 1.00 82.12 597 ASP A O 1
ATOM 4699 N N . ALA A 1 598 ? 23.745 -77.721 -49.547 1.00 78.69 598 ALA A N 1
ATOM 4700 C CA . ALA A 1 598 ? 24.603 -78.057 -48.411 1.00 78.69 598 ALA A CA 1
ATOM 4701 C C . ALA A 1 598 ? 24.060 -79.260 -47.618 1.00 78.69 598 ALA A C 1
ATOM 4703 O O . ALA A 1 598 ? 24.808 -80.194 -47.325 1.00 78.69 598 ALA A O 1
ATOM 4704 N N . GLY A 1 599 ? 22.753 -79.305 -47.342 1.00 75.06 599 GLY A N 1
ATOM 4705 C CA . GLY A 1 599 ? 22.099 -80.452 -46.702 1.00 75.06 599 GLY A CA 1
ATOM 4706 C C . GLY A 1 599 ? 22.211 -81.745 -47.520 1.00 75.06 599 GLY A C 1
ATOM 4707 O O . GLY A 1 599 ? 22.493 -82.810 -46.972 1.00 75.06 599 GLY A O 1
ATOM 4708 N N . ARG A 1 600 ? 22.071 -81.669 -48.850 1.00 75.31 600 ARG A N 1
ATOM 4709 C CA . ARG A 1 600 ? 22.278 -82.811 -49.761 1.00 75.31 600 ARG A CA 1
ATOM 4710 C C . ARG A 1 600 ? 23.731 -83.273 -49.793 1.00 75.31 600 ARG A C 1
ATOM 4712 O O . ARG A 1 600 ? 23.977 -84.477 -49.862 1.00 75.31 600 ARG A O 1
ATOM 4719 N N . LEU A 1 601 ? 24.690 -82.350 -49.744 1.00 72.81 601 LEU A N 1
ATOM 4720 C CA . LEU A 1 601 ? 26.114 -82.676 -49.648 1.00 72.81 601 LEU A CA 1
ATOM 4721 C C . LEU A 1 601 ? 26.442 -83.366 -48.316 1.00 72.81 601 LEU A C 1
ATOM 4723 O O . LEU A 1 601 ? 27.186 -84.346 -48.322 1.00 72.81 601 LEU A O 1
ATOM 4727 N N . LEU A 1 602 ? 25.826 -82.933 -47.213 1.00 66.81 602 LEU A N 1
ATOM 4728 C CA . LEU A 1 602 ? 25.949 -83.565 -45.894 1.00 66.81 602 LEU A CA 1
ATOM 4729 C C . LEU A 1 602 ? 25.287 -84.954 -45.834 1.00 66.81 602 LEU A C 1
ATOM 4731 O O . LEU A 1 602 ? 25.851 -85.883 -45.264 1.00 66.81 602 LEU A O 1
ATOM 4735 N N . LEU A 1 603 ? 24.134 -85.152 -46.477 1.00 62.88 603 LEU A N 1
ATOM 4736 C CA . LEU A 1 603 ? 23.509 -86.477 -46.604 1.00 62.88 603 LEU A CA 1
ATOM 4737 C C . LEU A 1 603 ? 24.339 -87.421 -47.488 1.00 62.88 603 LEU A C 1
ATOM 4739 O O . LEU A 1 603 ? 24.504 -88.593 -47.158 1.00 62.88 603 LEU A O 1
ATOM 4743 N N . ARG A 1 604 ? 24.922 -86.921 -48.586 1.00 60.16 604 ARG A N 1
ATOM 4744 C CA . ARG A 1 604 ? 25.830 -87.706 -49.443 1.00 60.16 604 ARG A CA 1
ATOM 4745 C C . ARG A 1 604 ? 27.151 -88.047 -48.750 1.00 60.16 604 ARG A C 1
ATOM 4747 O O . ARG A 1 604 ? 27.696 -89.115 -49.025 1.00 60.16 604 ARG A O 1
ATOM 4754 N N . SER A 1 605 ? 27.671 -87.188 -47.872 1.00 58.66 605 SER A N 1
ATOM 4755 C CA . SER A 1 605 ? 28.836 -87.531 -47.047 1.00 58.66 605 SER A CA 1
ATOM 4756 C C . SER A 1 605 ? 28.463 -88.531 -45.946 1.00 58.66 605 SER A C 1
ATOM 4758 O O . SER A 1 605 ? 29.202 -89.490 -45.741 1.00 58.66 605 SER A O 1
ATOM 4760 N N . GLY A 1 606 ? 27.286 -88.393 -45.324 1.00 58.81 606 GLY A N 1
ATOM 4761 C CA . GLY A 1 606 ? 26.754 -89.330 -44.327 1.00 58.81 606 GLY A CA 1
ATOM 4762 C C . GLY A 1 606 ? 26.518 -90.746 -44.866 1.00 58.81 606 GLY A C 1
ATOM 4763 O O . GLY A 1 606 ? 26.941 -91.714 -44.238 1.00 58.81 606 GLY A O 1
ATOM 4764 N N . ILE A 1 607 ? 25.942 -90.885 -46.066 1.00 57.22 607 ILE A N 1
ATOM 4765 C CA . ILE A 1 607 ? 25.743 -92.194 -46.720 1.00 57.22 607 ILE A CA 1
ATOM 4766 C C . ILE A 1 607 ? 27.093 -92.837 -47.087 1.00 57.22 607 ILE A C 1
ATOM 4768 O O . ILE A 1 607 ? 27.294 -94.020 -46.825 1.00 57.22 607 ILE A O 1
ATOM 4772 N N . ARG A 1 608 ? 28.079 -92.060 -47.570 1.00 55.09 608 ARG A N 1
ATOM 4773 C CA . ARG A 1 608 ? 29.448 -92.575 -47.798 1.00 55.09 608 ARG A CA 1
ATOM 4774 C C . ARG A 1 608 ? 30.165 -92.984 -46.509 1.00 55.09 608 ARG A C 1
ATOM 4776 O O . ARG A 1 608 ? 31.054 -93.833 -46.563 1.00 55.09 608 ARG A O 1
ATOM 4783 N N . HIS A 1 609 ? 29.833 -92.376 -45.371 1.00 56.09 609 HIS A N 1
ATOM 4784 C CA . HIS A 1 609 ? 30.387 -92.763 -44.072 1.00 56.09 609 HIS A CA 1
ATOM 4785 C C . HIS A 1 609 ? 29.734 -94.031 -43.507 1.00 56.09 609 HIS A C 1
ATOM 4787 O O . HIS A 1 609 ? 30.440 -94.815 -42.879 1.00 56.09 609 HIS A O 1
ATOM 4793 N N . LEU A 1 610 ? 28.451 -94.284 -43.786 1.00 53.50 610 LEU A N 1
ATOM 4794 C CA . LEU A 1 610 ? 27.770 -95.535 -43.425 1.00 53.50 610 LEU A CA 1
ATOM 4795 C C . LEU A 1 610 ? 28.236 -96.718 -44.294 1.00 53.50 610 LEU A C 1
ATOM 4797 O O . LEU A 1 610 ? 28.623 -97.746 -43.746 1.00 53.50 610 LEU A O 1
ATOM 4801 N N . GLU A 1 611 ? 28.367 -96.543 -45.615 1.00 53.88 611 GLU A N 1
ATOM 4802 C CA . GLU A 1 611 ? 28.916 -97.585 -46.510 1.00 53.88 611 GLU A CA 1
ATOM 4803 C C . GLU A 1 611 ? 30.388 -97.930 -46.190 1.00 53.88 611 GLU A C 1
ATOM 4805 O O . GLU A 1 611 ? 30.828 -99.079 -46.318 1.00 53.88 611 GLU A O 1
ATOM 4810 N N . LYS A 1 612 ? 31.170 -96.950 -45.712 1.00 56.50 612 LYS A N 1
ATOM 4811 C CA . LYS A 1 612 ? 32.525 -97.194 -45.189 1.00 56.50 612 LYS A CA 1
ATOM 4812 C C . LYS A 1 612 ? 32.522 -97.780 -43.769 1.00 56.50 612 LYS A C 1
ATOM 4814 O O . LYS A 1 612 ? 33.428 -98.534 -43.435 1.00 56.50 612 LYS A O 1
ATOM 4819 N N . GLY A 1 613 ? 31.529 -97.481 -42.934 1.00 57.16 613 GLY A N 1
ATOM 4820 C CA . GLY A 1 613 ? 31.395 -98.043 -41.585 1.00 57.16 613 GLY A CA 1
ATOM 4821 C C . GLY A 1 613 ? 31.125 -99.551 -41.590 1.00 57.16 613 GLY A C 1
ATOM 4822 O O . GLY A 1 613 ? 31.789 -100.294 -40.866 1.00 57.16 613 GLY A O 1
ATOM 4823 N N . ASP A 1 614 ? 30.241 -100.016 -42.476 1.00 53.28 614 ASP A N 1
ATOM 4824 C CA . ASP A 1 614 ? 29.895 -101.440 -42.593 1.00 53.28 614 ASP A CA 1
ATOM 4825 C C . ASP A 1 614 ? 31.046 -102.285 -43.163 1.00 53.28 614 ASP A C 1
ATOM 4827 O O . ASP A 1 614 ? 31.278 -103.419 -42.734 1.00 53.28 614 ASP A O 1
ATOM 4831 N N . THR A 1 615 ? 31.865 -101.709 -44.048 1.00 56.44 615 THR A N 1
ATOM 4832 C CA . THR A 1 615 ? 33.074 -102.368 -44.575 1.00 56.44 615 THR A CA 1
ATOM 4833 C C . THR A 1 615 ? 34.212 -102.450 -43.546 1.00 56.44 615 THR A C 1
ATOM 4835 O O . THR A 1 615 ? 34.985 -103.412 -43.561 1.00 56.44 615 THR A O 1
ATOM 4838 N N . TRP A 1 616 ? 34.295 -101.513 -42.593 1.00 54.69 616 TRP A N 1
ATOM 4839 C CA . TRP A 1 616 ? 35.228 -101.594 -41.458 1.00 54.69 616 TRP A CA 1
ATOM 4840 C C . TRP A 1 616 ? 34.754 -102.549 -40.347 1.00 54.69 616 TRP A C 1
ATOM 4842 O O . TRP A 1 616 ? 35.591 -103.183 -39.701 1.00 54.69 616 TRP A O 1
ATOM 4852 N N . ALA A 1 617 ? 33.441 -102.702 -40.139 1.00 55.16 617 ALA A N 1
ATOM 4853 C CA . ALA A 1 617 ? 32.878 -103.657 -39.179 1.00 55.16 617 ALA A CA 1
ATOM 4854 C C . ALA A 1 617 ? 32.973 -105.120 -39.659 1.00 55.16 617 ALA A C 1
ATOM 4856 O O . ALA A 1 617 ? 33.184 -106.014 -38.838 1.00 55.16 617 ALA A O 1
ATOM 4857 N N . ALA A 1 618 ? 32.889 -105.368 -40.973 1.00 55.47 618 ALA A N 1
ATOM 4858 C CA . ALA A 1 618 ? 33.102 -106.694 -41.560 1.00 55.47 618 ALA A CA 1
ATOM 4859 C C . ALA A 1 618 ? 34.570 -107.157 -41.452 1.00 55.47 618 ALA A C 1
ATOM 4861 O O . ALA A 1 618 ? 34.829 -108.283 -41.038 1.00 55.47 618 ALA A O 1
ATOM 4862 N N . ARG A 1 619 ? 35.544 -106.266 -41.696 1.00 57.72 619 ARG A N 1
ATOM 4863 C CA . ARG A 1 619 ? 36.985 -106.583 -41.581 1.00 57.72 619 ARG A CA 1
ATOM 4864 C C . ARG A 1 619 ? 37.481 -106.828 -40.154 1.00 57.72 619 ARG A C 1
ATOM 4866 O O . ARG A 1 619 ? 38.536 -107.424 -39.977 1.00 57.72 619 ARG A O 1
ATOM 4873 N N . ARG A 1 620 ? 36.749 -106.383 -39.126 1.00 53.16 620 ARG A N 1
ATOM 4874 C CA . ARG A 1 620 ? 37.140 -106.586 -37.719 1.00 53.16 620 ARG A CA 1
ATOM 4875 C C . ARG A 1 620 ? 36.677 -107.936 -37.142 1.00 53.16 620 ARG A C 1
ATOM 4877 O O . ARG A 1 620 ? 37.122 -108.289 -36.060 1.00 53.16 620 ARG A O 1
ATOM 4884 N N . ARG A 1 621 ? 35.826 -108.695 -37.853 1.00 54.81 621 ARG A N 1
ATOM 4885 C CA . ARG A 1 621 ? 35.413 -110.061 -37.460 1.00 54.81 621 ARG A CA 1
ATOM 4886 C C . ARG A 1 621 ? 36.276 -111.176 -38.065 1.00 54.81 621 ARG A C 1
ATOM 4888 O O . ARG A 1 621 ? 36.119 -112.316 -37.662 1.00 54.81 621 ARG A O 1
ATOM 4895 N N . GLU A 1 622 ? 37.194 -110.856 -38.976 1.00 53.75 622 GLU A N 1
ATOM 4896 C CA . GLU A 1 622 ? 38.149 -111.820 -39.558 1.00 53.75 622 GLU A CA 1
ATOM 4897 C C . GLU A 1 622 ? 39.519 -111.832 -38.845 1.00 53.75 622 GLU A C 1
ATOM 4899 O O . GLU A 1 622 ? 40.437 -112.517 -39.283 1.00 53.75 622 GLU A O 1
ATOM 4904 N N . VAL A 1 623 ? 39.677 -111.094 -37.735 1.00 54.75 623 VAL A N 1
ATOM 4905 C CA . VAL A 1 623 ? 40.920 -111.057 -36.931 1.00 54.75 623 VAL A CA 1
ATOM 4906 C C . VAL A 1 623 ? 40.633 -111.320 -35.441 1.00 54.75 623 VAL A C 1
ATOM 4908 O O . VAL A 1 623 ? 41.164 -110.660 -34.549 1.00 54.75 623 VAL A O 1
ATOM 4911 N N . SER A 1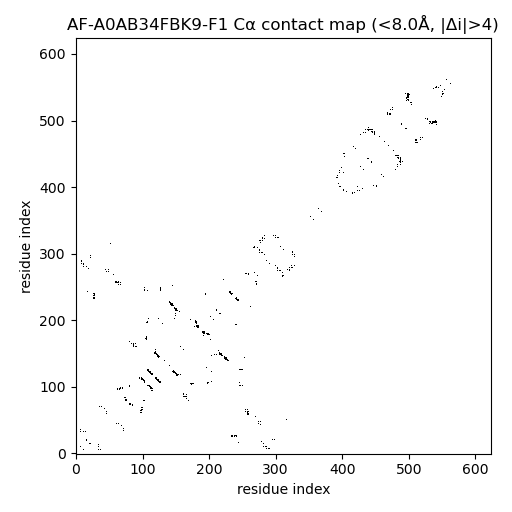 624 ? 39.760 -112.281 -35.141 1.00 42.69 624 SER A N 1
ATOM 4912 C CA . SER A 1 624 ? 39.642 -112.901 -33.810 1.00 42.69 624 SER A CA 1
ATOM 4913 C C . SER A 1 624 ? 39.441 -114.396 -33.939 1.00 42.69 624 SER A C 1
ATOM 4915 O O . SER A 1 624 ? 38.631 -114.788 -34.807 1.00 42.69 624 SER A O 1
#

=== Feature glossary ===
Key to the feature types in this record:

— What the protein is —

Primary structure: the covalent order of the twenty standard amino acids along the backbone. Two proteins with the same sequence will (almost always) fold to the same structure; two with 30% identity often share a fold but not the details.

Database cross-references. InterPro integrates a dozen domain/family signature databases into unified entries with residue-range hits. GO terms attach function/process/location labels with evidence codes. CATH codes position the fold in a four-level structural taxonomy. Organism is the NCBI-taxonomy species name.

— Where its atoms are —

The mmCIF block holds the 3D Cartesian coordinates of each backbone atom (N, Cα, C, O) in ångströms. mmCIF is the PDB's canonical archive format — a tagged-loop text representation of the atomic model.

Six rendered views show the 3D structure from the faces of a cube — i.e. along ±x, ±y, ±z. Rendering representation is drawn randomly per protein from cartoon (secondary-structure ribbons), sticks (backbone bonds), or molecular surface; coloring is either N→C rainbow (blue at the N-terminus through red at the C-terminus) or one color per chain.

— Local backbone conformation —

DSSP 8-state secondary structure assigns each residue one of H (α-helix), G (3₁₀-helix), I (π-helix), E (extended β-strand), B (isolated β-bridge), T (hydrogen-bonded turn), S (bend), or '-' (coil). The assignment is computed from backbone hydrogen-bond geometry via the Kabsch–Sander algorithm.

P-SEA three-state annotation labels each residue as helix, strand, or coil based purely on the geometry of the Cα trace. It serves as a fallback when the full backbone (and thus DSSP) is unavailable.

The φ/ψ torsion pair specifies the backbone conformation at each residue. φ rotates about the N–Cα bond, ψ about the Cα–C bond. Steric clashes forbid most of the (φ, ψ) plane — the allowed regions (α-helix basin, β-sheet basin, left-handed helix) are the Ramachandran-allowed regions.

— Global shape and packing —

The geometric summary reports three shape descriptors. Rg (radius of gyration) measures how spread out the Cα atoms are about their centre of mass; compact globular proteins have small Rg, elongated or unfolded ones large. Cα contacts (<8 Å, |i−j|>4) count long-range residue pairs in spatial proximity — high for tightly packed folds, near zero for rods or random coil. The bounding-box extents give the protein's footprint along x, y, z in Å.

Accessible surface area quantifies burial. A residue with SASA near zero is packed into the hydrophobic core; one with SASA >100 Å² sits on the surface. Computed here via the Shrake–Rupley numerical algorithm with a 1.4 Å probe.

Plot images: a contact map (which residues are close in 3D, as an N×N binary image), a Ramachandran scatter (backbone torsion angles, revealing secondary-structure composition at a glance), and — for AlphaFold structures — a PAE heatmap (pairwise prediction confidence).

— Structural neighborhood —

The Foldseek 3Di string encodes local tertiary geometry as a 20-letter alphabet — one character per residue — derived from the relative positions of nearby Cα atoms. Unlike the amino-acid sequence, 3Di is a direct function of the 3D structure, so two proteins with the same fold have similar 3Di strings even at low sequence identity.

Nearest PDB neighbors are the top structural matches found by Foldseek when searching this structure against the entire Protein Data Bank. Each hit reports a TM-score (0 to 1; >0.5 almost always implies the same fold) and an E-value. These are *structural* homologs — they may share no detectable sequence similarity.

— Confidence and disorder —

For AlphaFold models, the B-factor field carries pLDDT — the model's own estimate of local accuracy on a 0–100 scale. Regions with pLDDT<50 should be treated as essentially unmodeled; they often correspond to intrinsically disordered segments.

B-factor (Debye–Waller factor) reflects atomic displacement in the crystal lattice. It is an experimental observable (units Å²), not a prediction; low values mean the atom is pinned down, high values mean it moves or is heterogeneous across the crystal.

Predicted aligned error is AlphaFold's pairwise confidence. Unlike pLDDT (per-residue), PAE is per-residue-pair and captures whether two parts of the structure are correctly placed relative to each other. Units are ångströms of expected positional error.